Protein AF-A0A812QWI3-F1 (afdb_monomer)

Radius of gyration: 29.17 Å; Cα contacts (8 Å, |Δi|>4): 424; chains: 1; bounding box: 78×50×86 Å

InterPro domains:
  IPR035897 Toll/interleukin-1 receptor homology (TIR) domain superfamily [SSF52200] (218-300)

Structure (mmCIF, N/CA/C/O backbone):
data_AF-A0A812QWI3-F1
#
_entry.id   AF-A0A812QWI3-F1
#
loop_
_atom_site.group_PDB
_atom_site.id
_atom_site.type_symbol
_atom_site.label_atom_id
_atom_site.label_alt_id
_atom_site.label_comp_id
_atom_site.label_asym_id
_atom_site.label_entity_id
_atom_site.label_seq_id
_atom_site.pdbx_PDB_ins_code
_atom_site.Cartn_x
_atom_site.Cartn_y
_atom_site.Cartn_z
_atom_site.occupancy
_atom_site.B_iso_or_equiv
_atom_site.auth_seq_id
_atom_site.auth_comp_id
_atom_site.auth_asym_id
_atom_site.auth_atom_id
_atom_site.pdbx_PDB_model_num
ATOM 1 N N . MET A 1 1 ? -2.419 -17.867 -7.508 1.00 84.44 1 MET A N 1
ATOM 2 C CA . MET A 1 1 ? -0.955 -17.947 -7.736 1.00 84.44 1 MET A CA 1
ATOM 3 C C . MET A 1 1 ? -0.574 -17.563 -9.161 1.00 84.44 1 MET A C 1
ATOM 5 O O . MET A 1 1 ? 0.277 -16.698 -9.299 1.00 84.44 1 MET A O 1
ATOM 9 N N . LEU A 1 2 ? -1.226 -18.113 -10.197 1.00 92.75 2 LEU A N 1
ATOM 10 C CA . LEU A 1 2 ? -0.923 -17.798 -11.604 1.00 92.75 2 LEU A CA 1
ATOM 11 C C . LEU A 1 2 ? -0.895 -16.288 -11.914 1.00 92.75 2 LEU A C 1
ATOM 13 O O . LEU A 1 2 ? 0.053 -15.814 -12.522 1.00 92.75 2 LEU A O 1
ATOM 17 N N . GLY A 1 3 ? -1.865 -15.514 -11.415 1.00 92.06 3 GLY A N 1
ATOM 18 C CA . GLY A 1 3 ? -1.881 -14.055 -11.603 1.00 92.06 3 GLY A CA 1
ATOM 19 C C . GLY A 1 3 ? -0.679 -13.322 -10.990 1.00 92.06 3 GLY A C 1
ATOM 20 O O . GLY A 1 3 ? -0.164 -12.375 -11.578 1.00 92.06 3 GLY A O 1
ATOM 21 N N . SER A 1 4 ? -0.170 -13.790 -9.846 1.00 91.06 4 SER A N 1
ATOM 22 C CA . SER A 1 4 ? 1.047 -13.233 -9.240 1.00 91.06 4 SER A CA 1
ATOM 23 C C . SER A 1 4 ? 2.285 -13.521 -10.089 1.00 91.06 4 SER A C 1
ATOM 25 O O . SER A 1 4 ? 3.140 -12.650 -10.214 1.00 91.06 4 SER A O 1
ATOM 27 N N . LEU A 1 5 ? 2.369 -14.720 -10.679 1.00 95.25 5 LEU A N 1
ATOM 28 C CA . LEU A 1 5 ? 3.442 -15.078 -11.610 1.00 95.25 5 LEU A CA 1
ATOM 29 C C . LEU A 1 5 ? 3.345 -14.249 -12.894 1.00 95.25 5 LEU A C 1
ATOM 31 O O . LEU A 1 5 ? 4.352 -13.719 -13.344 1.00 95.25 5 LEU A O 1
ATOM 35 N N . ALA A 1 6 ? 2.139 -14.053 -13.431 1.00 95.00 6 ALA A N 1
ATOM 36 C CA . ALA A 1 6 ? 1.924 -13.195 -14.592 1.00 95.00 6 ALA A CA 1
ATOM 37 C C . ALA A 1 6 ? 2.400 -11.753 -14.338 1.00 95.00 6 ALA A C 1
ATOM 39 O O . ALA A 1 6 ? 3.096 -11.194 -15.177 1.00 95.00 6 ALA A O 1
ATOM 40 N N . LEU A 1 7 ? 2.115 -11.175 -13.161 1.00 93.81 7 LEU A N 1
ATOM 41 C CA . LEU A 1 7 ? 2.659 -9.863 -12.778 1.00 93.81 7 LEU A CA 1
ATOM 42 C C . LEU A 1 7 ? 4.190 -9.856 -12.673 1.00 93.81 7 LEU A C 1
ATOM 44 O O . LEU A 1 7 ? 4.808 -8.862 -13.044 1.00 93.81 7 LEU A O 1
ATOM 48 N N . LEU A 1 8 ? 4.792 -10.929 -12.151 1.00 94.44 8 LEU A N 1
ATOM 49 C CA . LEU A 1 8 ? 6.245 -11.042 -11.997 1.00 94.44 8 LEU A CA 1
ATOM 50 C C . LEU A 1 8 ? 6.953 -11.105 -13.359 1.00 94.44 8 LEU A C 1
ATOM 52 O O . LEU A 1 8 ? 7.937 -10.404 -13.570 1.00 94.44 8 LEU A O 1
ATOM 56 N N . PHE A 1 9 ? 6.430 -11.908 -14.287 1.00 97.00 9 PHE A N 1
ATOM 57 C CA . PHE A 1 9 ? 7.012 -12.099 -15.619 1.00 97.00 9 PHE A CA 1
ATOM 58 C C . PHE A 1 9 ? 6.561 -11.061 -16.650 1.00 97.00 9 PHE A C 1
ATOM 60 O O . PHE A 1 9 ? 7.084 -11.050 -17.759 1.00 97.00 9 PHE A O 1
ATOM 67 N N . PHE A 1 10 ? 5.632 -10.167 -16.301 1.00 97.44 10 PHE A N 1
ATOM 68 C CA . PHE A 1 10 ? 5.076 -9.181 -17.229 1.00 97.44 10 PHE A CA 1
ATOM 69 C C . PHE A 1 10 ? 6.159 -8.370 -17.951 1.00 97.44 10 PHE A C 1
ATOM 71 O O . PHE A 1 10 ? 6.146 -8.287 -19.174 1.00 97.44 10 PHE A O 1
ATOM 78 N N . ILE A 1 11 ? 7.126 -7.817 -17.207 1.00 96.62 11 ILE A N 1
ATOM 79 C CA . ILE A 1 11 ? 8.195 -7.009 -17.807 1.00 96.62 11 ILE A CA 1
ATOM 80 C C . ILE A 1 11 ? 9.116 -7.855 -18.692 1.00 96.62 11 ILE A C 1
ATOM 82 O O . ILE A 1 11 ? 9.506 -7.397 -19.756 1.00 96.62 11 ILE A O 1
ATOM 86 N N . ALA A 1 12 ? 9.397 -9.103 -18.301 1.00 97.56 12 ALA A N 1
ATOM 87 C CA . ALA A 1 12 ? 10.223 -10.017 -19.084 1.00 97.56 12 ALA A CA 1
ATOM 88 C C . ALA A 1 12 ? 9.553 -10.370 -20.419 1.00 97.56 12 ALA A C 1
ATOM 90 O O . ALA A 1 12 ? 10.215 -10.357 -21.451 1.00 97.56 12 ALA A O 1
ATOM 91 N N . PHE A 1 13 ? 8.235 -10.606 -20.419 1.00 98.00 13 PHE A N 1
ATOM 92 C CA . PHE A 1 13 ? 7.478 -10.817 -21.653 1.00 98.00 13 PHE A CA 1
ATOM 93 C C . PHE A 1 13 ? 7.448 -9.570 -22.537 1.00 98.00 13 PHE A C 1
ATOM 95 O O . PHE A 1 13 ? 7.619 -9.697 -23.745 1.00 98.00 13 PHE A O 1
ATOM 102 N N . CYS A 1 14 ? 7.281 -8.375 -21.959 1.00 98.44 14 CYS A N 1
ATOM 103 C CA . CYS A 1 14 ? 7.376 -7.130 -22.724 1.00 98.44 14 CYS A CA 1
ATOM 104 C C . CYS A 1 14 ? 8.766 -6.961 -23.356 1.00 98.44 14 CYS A C 1
ATOM 106 O O . CYS A 1 14 ? 8.854 -6.656 -24.540 1.00 98.44 14 CYS A O 1
ATOM 108 N N . THR A 1 15 ? 9.844 -7.189 -22.599 1.00 97.81 15 THR A N 1
ATOM 109 C CA . THR A 1 15 ? 11.218 -7.071 -23.108 1.00 97.81 15 THR A CA 1
ATOM 110 C C . THR A 1 15 ? 11.498 -8.086 -24.212 1.00 97.81 15 THR A C 1
ATOM 112 O O . THR A 1 15 ? 12.003 -7.697 -25.257 1.00 97.81 15 THR A O 1
ATOM 115 N N . ALA A 1 16 ? 11.122 -9.355 -24.025 1.00 98.12 16 ALA A N 1
ATOM 116 C CA . ALA A 1 16 ? 11.312 -10.400 -25.031 1.00 98.12 16 ALA A CA 1
ATOM 117 C C . ALA A 1 16 ? 10.518 -10.120 -26.319 1.00 98.12 16 ALA A C 1
ATOM 119 O O . ALA A 1 16 ? 11.016 -10.324 -27.420 1.00 98.12 16 ALA A O 1
ATOM 120 N N . ALA A 1 17 ? 9.291 -9.603 -26.198 1.00 98.31 17 ALA A N 1
ATOM 121 C CA . ALA A 1 17 ? 8.483 -9.224 -27.355 1.00 98.31 17 ALA A CA 1
ATOM 122 C C . ALA A 1 17 ? 9.082 -8.045 -28.144 1.00 98.31 17 ALA A C 1
ATOM 124 O O . ALA A 1 17 ? 8.890 -7.950 -29.356 1.00 98.31 17 ALA A O 1
ATOM 125 N N . LEU A 1 18 ? 9.794 -7.148 -27.456 1.00 98.25 18 LEU A N 1
ATOM 126 C CA . LEU A 1 18 ? 10.401 -5.951 -28.038 1.00 98.25 18 LEU A CA 1
ATOM 127 C C . LEU A 1 18 ? 11.857 -6.147 -28.480 1.00 98.25 18 LEU A C 1
ATOM 129 O O . LEU A 1 18 ? 12.400 -5.281 -29.160 1.00 98.25 18 LEU A O 1
ATOM 133 N N . GLU A 1 19 ? 12.484 -7.266 -28.124 1.00 98.12 19 GLU A N 1
ATOM 134 C CA . GLU A 1 19 ? 13.876 -7.583 -28.450 1.00 98.12 19 GLU A CA 1
ATOM 135 C C . GLU A 1 19 ? 14.195 -7.500 -29.956 1.00 98.12 19 GLU A C 1
ATOM 137 O O . GLU A 1 19 ? 15.186 -6.846 -30.289 1.00 98.12 19 GLU A O 1
ATOM 142 N N . PRO A 1 20 ? 13.353 -8.014 -30.884 1.00 98.31 20 PRO A N 1
ATOM 143 C CA . PRO A 1 20 ? 13.623 -7.908 -32.320 1.00 98.31 20 PRO A CA 1
ATOM 144 C C . PRO A 1 20 ? 13.727 -6.471 -32.839 1.00 98.31 20 PRO A C 1
ATOM 146 O O . PRO A 1 20 ? 14.354 -6.225 -33.860 1.00 98.31 20 PRO A O 1
ATOM 149 N N . PHE A 1 21 ? 13.126 -5.508 -32.136 1.00 98.06 21 PHE A N 1
ATOM 150 C CA . PHE A 1 21 ? 13.105 -4.102 -32.539 1.00 98.06 21 PHE A CA 1
ATOM 151 C C . PHE A 1 21 ? 14.297 -3.302 -31.990 1.00 98.06 21 PHE A C 1
ATOM 153 O O . PHE A 1 21 ? 14.427 -2.113 -32.283 1.00 98.06 21 PHE A O 1
ATOM 160 N N . GLN A 1 22 ? 15.166 -3.920 -31.186 1.00 97.44 22 GLN A N 1
ATOM 161 C CA . GLN A 1 22 ? 16.351 -3.273 -30.627 1.00 97.44 22 GLN A CA 1
ATOM 162 C C . GLN A 1 22 ? 17.487 -3.303 -31.650 1.00 97.44 22 GLN A C 1
ATOM 164 O O . GLN A 1 22 ? 18.304 -4.221 -31.669 1.00 97.44 22 GLN A O 1
ATOM 169 N N . CYS A 1 23 ? 17.531 -2.297 -32.517 1.00 97.50 23 CYS A N 1
ATOM 170 C CA . CYS A 1 23 ? 18.512 -2.208 -33.595 1.00 97.50 23 CYS A CA 1
ATOM 171 C C . CYS A 1 23 ? 19.683 -1.290 -33.232 1.00 97.50 23 CYS A C 1
ATOM 173 O O . CYS A 1 23 ? 19.481 -0.192 -32.713 1.00 97.50 23 CYS A O 1
ATOM 175 N N . GLN A 1 24 ? 20.905 -1.711 -33.559 1.00 95.56 24 GLN A N 1
ATOM 176 C CA . GLN A 1 24 ? 22.124 -0.921 -33.396 1.00 95.56 24 GLN A CA 1
ATOM 177 C C . GLN A 1 24 ? 22.726 -0.561 -34.759 1.00 95.56 24 GLN A C 1
ATOM 179 O O . GLN A 1 24 ? 22.778 -1.416 -35.647 1.00 95.56 24 GLN A O 1
ATOM 184 N N . PRO A 1 25 ? 23.184 0.688 -34.952 1.00 94.44 25 PRO A N 1
ATOM 185 C CA . PRO A 1 25 ? 23.863 1.083 -36.177 1.00 94.44 25 PRO A CA 1
ATOM 186 C C . PRO A 1 25 ? 25.256 0.444 -36.252 1.00 94.44 25 PRO A C 1
ATOM 188 O O . PRO A 1 25 ? 25.994 0.404 -35.268 1.00 94.44 25 PRO A O 1
ATOM 191 N N . HIS A 1 26 ? 25.638 -0.016 -37.439 1.00 91.75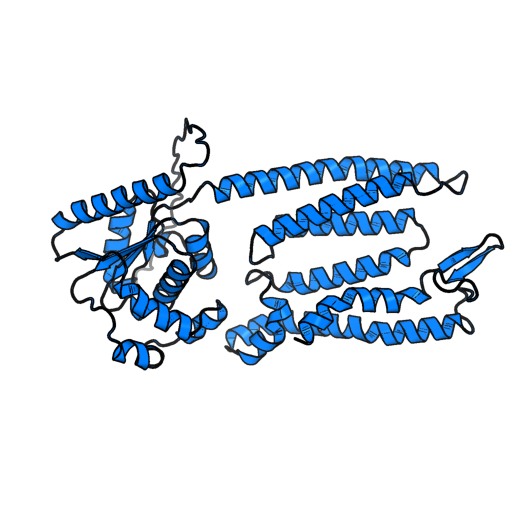 26 HIS A N 1
ATOM 192 C CA . HIS A 1 26 ? 26.933 -0.621 -37.729 1.00 91.75 26 HIS A CA 1
ATOM 193 C C . HIS A 1 26 ? 27.799 0.337 -38.579 1.00 91.75 26 HIS A C 1
ATOM 195 O O . HIS A 1 26 ? 27.261 1.091 -39.395 1.00 91.75 26 HIS A O 1
ATOM 201 N N . PRO A 1 27 ? 29.146 0.310 -38.465 1.00 91.94 27 PRO A N 1
ATOM 202 C CA . PRO A 1 27 ? 30.040 1.203 -39.221 1.00 91.94 27 PRO A CA 1
ATOM 203 C C . PRO A 1 27 ? 29.905 1.165 -40.752 1.00 91.94 27 PRO A C 1
ATOM 205 O O . PRO A 1 27 ? 30.356 2.079 -41.433 1.00 91.94 27 PRO A O 1
ATOM 208 N N . ASN A 1 28 ? 29.290 0.120 -41.309 1.00 93.69 28 ASN A N 1
ATOM 209 C CA . ASN A 1 28 ? 29.021 -0.010 -42.746 1.00 93.69 28 ASN A CA 1
ATOM 210 C C . ASN A 1 28 ? 27.744 0.733 -43.201 1.00 93.69 28 ASN A C 1
ATOM 212 O O . ASN A 1 28 ? 27.371 0.623 -44.365 1.00 93.69 28 ASN A O 1
ATOM 216 N N . GLY A 1 29 ? 27.049 1.431 -42.295 1.00 94.75 29 GLY A N 1
ATOM 217 C CA . GLY A 1 29 ? 25.801 2.149 -42.570 1.00 94.75 29 GLY A CA 1
ATOM 218 C C . GLY A 1 29 ? 24.530 1.295 -42.496 1.00 94.75 29 GLY A C 1
ATOM 219 O O . GLY A 1 29 ? 23.438 1.830 -42.664 1.00 94.75 29 GLY A O 1
ATOM 220 N N . SER A 1 30 ? 24.644 -0.010 -42.232 1.00 96.44 30 SER A N 1
ATOM 221 C CA . SER A 1 30 ? 23.494 -0.880 -41.945 1.00 96.44 30 SER A CA 1
ATOM 222 C C . SER A 1 30 ? 23.188 -0.919 -40.445 1.00 96.44 30 SER A C 1
ATOM 224 O O . SER A 1 30 ? 24.042 -0.564 -39.639 1.00 96.44 30 SER A O 1
ATOM 226 N N . SER A 1 31 ? 21.990 -1.363 -40.062 1.00 97.19 31 SER A N 1
ATOM 227 C CA . SER A 1 31 ? 21.638 -1.617 -38.659 1.00 97.19 31 SER A CA 1
ATOM 228 C C . SER A 1 31 ? 21.406 -3.107 -38.442 1.00 97.19 31 SER A C 1
ATOM 230 O O . SER A 1 31 ? 20.782 -3.757 -39.282 1.00 97.19 31 SER A O 1
ATOM 232 N N . THR A 1 32 ? 21.877 -3.646 -37.323 1.00 97.50 32 THR A N 1
ATOM 233 C CA . THR A 1 32 ? 21.716 -5.057 -36.938 1.00 97.50 32 THR A CA 1
ATOM 234 C C . THR A 1 32 ? 20.976 -5.175 -35.610 1.00 97.50 32 THR A C 1
ATOM 236 O O . THR A 1 32 ? 20.936 -4.227 -34.824 1.00 97.50 32 THR A O 1
ATOM 239 N N . MET A 1 33 ? 20.358 -6.327 -35.357 1.00 97.56 33 MET A N 1
ATOM 240 C CA . MET A 1 33 ? 19.673 -6.590 -34.090 1.00 97.56 33 MET A CA 1
ATOM 241 C C . MET A 1 33 ? 20.689 -6.689 -32.941 1.00 97.56 33 MET A C 1
ATOM 243 O O . MET A 1 33 ? 21.721 -7.347 -33.070 1.00 97.56 33 MET A O 1
ATOM 247 N N . ALA A 1 34 ? 20.396 -6.072 -31.796 1.00 96.50 34 ALA A N 1
ATOM 248 C CA . ALA A 1 34 ? 21.313 -6.002 -30.657 1.00 96.50 34 ALA A CA 1
ATOM 249 C C . ALA A 1 34 ? 21.666 -7.385 -30.081 1.00 96.50 34 ALA A C 1
ATOM 251 O O . ALA A 1 34 ? 22.798 -7.598 -29.650 1.00 96.50 34 ALA A O 1
ATOM 252 N N . SER A 1 35 ? 20.723 -8.333 -30.086 1.00 96.75 35 SER A N 1
ATOM 253 C CA . SER A 1 35 ? 20.952 -9.700 -29.603 1.00 96.75 35 SER A CA 1
ATOM 254 C C . SER A 1 35 ? 21.461 -10.672 -30.672 1.00 96.75 35 SER A C 1
ATOM 256 O O . SER A 1 35 ? 21.984 -11.729 -30.324 1.00 96.75 35 SER A O 1
ATOM 258 N N . ASN A 1 36 ? 21.373 -10.320 -31.960 1.00 96.81 36 ASN A N 1
ATOM 259 C CA . ASN A 1 36 ? 21.896 -11.122 -33.067 1.00 96.81 36 ASN A CA 1
ATOM 260 C C . ASN A 1 36 ? 22.488 -10.221 -34.158 1.00 96.81 36 ASN A C 1
ATOM 262 O O . ASN A 1 36 ? 21.783 -9.737 -35.043 1.00 96.81 36 ASN A O 1
ATOM 266 N N . ILE A 1 37 ? 23.812 -10.067 -34.133 1.00 95.31 37 ILE A N 1
ATOM 267 C CA . ILE A 1 37 ? 24.558 -9.226 -35.081 1.00 95.31 37 ILE A CA 1
ATOM 268 C C . ILE A 1 37 ? 24.384 -9.707 -36.537 1.00 95.31 37 ILE A C 1
ATOM 270 O O . ILE A 1 37 ? 24.524 -8.909 -37.459 1.00 95.31 37 ILE A O 1
ATOM 274 N N . GLY A 1 38 ? 24.060 -10.987 -36.766 1.00 96.56 38 GLY A N 1
ATOM 275 C CA . GLY A 1 38 ? 23.838 -11.533 -38.110 1.00 96.56 38 GLY A CA 1
ATOM 276 C C . GLY A 1 38 ? 22.523 -11.092 -38.762 1.00 96.56 38 GLY A C 1
ATOM 277 O O . GLY A 1 38 ? 22.426 -11.083 -39.988 1.00 96.56 38 GLY A O 1
ATOM 278 N N . ALA A 1 39 ? 21.528 -10.690 -37.966 1.00 97.50 39 ALA A N 1
ATOM 279 C CA . ALA A 1 39 ? 20.224 -10.274 -38.465 1.00 97.50 39 ALA A CA 1
ATOM 280 C C . ALA A 1 39 ? 20.217 -8.767 -38.774 1.00 97.50 39 ALA A C 1
ATOM 282 O O . ALA A 1 39 ? 20.345 -7.927 -37.879 1.00 97.50 39 ALA A O 1
ATOM 283 N N . LEU A 1 40 ? 20.044 -8.416 -40.052 1.00 97.88 40 LEU A N 1
ATOM 284 C CA . LEU A 1 40 ? 19.911 -7.026 -40.499 1.00 97.88 40 LEU A CA 1
ATOM 285 C C . LEU A 1 40 ? 18.512 -6.482 -40.176 1.00 97.88 40 LEU A C 1
ATOM 287 O O . LEU A 1 40 ? 17.506 -7.066 -40.571 1.00 97.88 40 LEU A O 1
ATOM 291 N N . CYS A 1 41 ? 18.445 -5.314 -39.539 1.00 97.56 41 CYS A N 1
ATOM 292 C CA . CYS A 1 41 ? 17.206 -4.610 -39.208 1.00 97.56 41 CYS A CA 1
ATOM 293 C C . CYS A 1 41 ? 16.587 -3.916 -40.432 1.00 97.56 41 CYS A C 1
ATOM 295 O O . CYS A 1 41 ? 16.553 -2.690 -40.530 1.00 97.56 41 CYS A O 1
ATOM 297 N N . ASN A 1 42 ? 16.112 -4.700 -41.397 1.00 96.81 42 ASN A N 1
ATOM 298 C CA . ASN A 1 42 ? 15.549 -4.207 -42.658 1.00 96.81 42 ASN A CA 1
ATOM 299 C C . ASN A 1 42 ? 14.084 -4.626 -42.882 1.00 96.81 42 ASN A C 1
ATOM 301 O O . ASN A 1 42 ? 13.543 -4.390 -43.957 1.00 96.81 42 ASN A O 1
ATOM 305 N N . PHE A 1 43 ? 13.454 -5.250 -41.880 1.00 97.38 43 PHE A N 1
ATOM 306 C CA . PHE A 1 43 ? 12.100 -5.828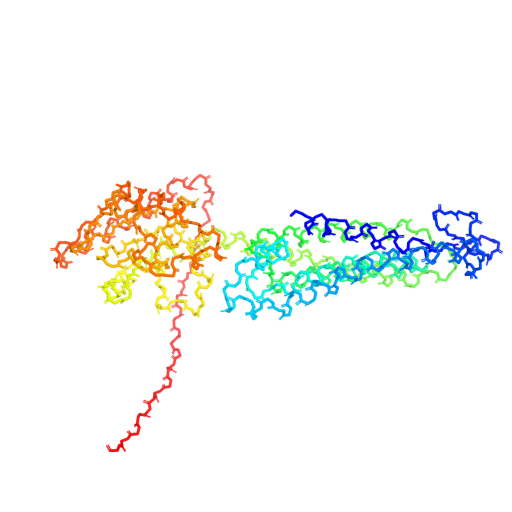 -41.965 1.00 97.38 43 PHE A CA 1
ATOM 307 C C . PHE A 1 43 ? 11.907 -6.808 -43.137 1.00 97.38 43 PHE A C 1
ATOM 309 O O . PHE A 1 43 ? 10.811 -6.930 -43.678 1.00 97.38 43 PHE A O 1
ATOM 316 N N . THR A 1 44 ? 12.958 -7.538 -43.514 1.00 97.19 44 THR A N 1
ATOM 317 C CA . THR A 1 44 ? 12.900 -8.610 -44.519 1.00 97.19 44 THR A CA 1
ATOM 318 C C . THR A 1 44 ? 13.579 -9.880 -44.001 1.00 97.19 44 THR A C 1
ATOM 320 O O . THR A 1 44 ? 14.367 -9.818 -43.056 1.00 97.19 44 THR A O 1
ATOM 323 N N . GLY A 1 45 ? 13.274 -11.030 -44.612 1.00 96.62 45 GLY A N 1
ATOM 324 C CA . GLY A 1 45 ? 13.888 -12.319 -44.271 1.00 96.62 45 GLY A CA 1
ATOM 325 C C . GLY A 1 45 ? 13.783 -12.655 -42.779 1.00 96.62 45 GLY A C 1
ATOM 326 O O . GLY A 1 45 ? 12.728 -12.481 -42.175 1.00 96.62 45 GLY A O 1
ATOM 327 N N . GLU A 1 46 ? 14.903 -13.069 -42.182 1.00 96.94 46 GLU A N 1
ATOM 328 C CA . GLU A 1 46 ? 14.989 -13.498 -40.777 1.00 96.94 46 GLU A CA 1
ATOM 329 C C . GLU A 1 46 ? 14.499 -12.431 -39.782 1.00 96.94 46 GLU A C 1
ATOM 331 O O . GLU A 1 46 ? 13.804 -12.752 -38.821 1.00 96.94 46 GLU A O 1
ATOM 336 N N . HIS A 1 47 ? 14.795 -11.148 -40.018 1.00 97.50 47 HIS A N 1
ATOM 337 C CA . HIS A 1 47 ? 14.354 -10.080 -39.116 1.00 97.50 47 HIS A CA 1
ATOM 338 C C . HIS A 1 47 ? 12.828 -9.918 -39.124 1.00 97.50 47 HIS A C 1
ATOM 340 O O . HIS A 1 47 ? 12.229 -9.704 -38.073 1.00 97.50 47 HIS A O 1
ATOM 346 N N . PHE A 1 48 ? 12.179 -10.063 -40.285 1.00 98.00 48 PHE A N 1
ATOM 347 C CA . PHE A 1 48 ? 10.716 -10.023 -40.361 1.00 98.00 48 PHE A CA 1
ATOM 348 C C . PHE A 1 48 ? 10.077 -11.176 -39.576 1.00 98.00 48 PHE A C 1
ATOM 350 O O . PHE A 1 48 ? 9.129 -10.949 -38.822 1.00 98.00 48 PHE A O 1
ATOM 357 N N . ASP A 1 49 ? 10.635 -12.382 -39.693 1.00 98.06 49 ASP A N 1
ATOM 358 C CA . ASP A 1 49 ? 10.156 -13.559 -38.964 1.00 98.06 49 ASP A CA 1
ATOM 359 C C . ASP A 1 49 ? 10.301 -13.374 -37.445 1.00 98.06 49 ASP A C 1
ATOM 361 O O . ASP A 1 49 ? 9.364 -13.640 -36.688 1.00 98.06 49 ASP A O 1
ATOM 365 N N . LEU A 1 50 ? 11.436 -12.832 -36.987 1.00 97.69 50 LEU A N 1
ATOM 366 C CA . LEU A 1 50 ? 11.656 -12.502 -35.575 1.00 97.69 50 LEU A CA 1
ATOM 367 C C . LEU A 1 50 ? 10.689 -11.418 -35.077 1.00 97.69 50 LEU A C 1
ATOM 369 O O . LEU A 1 50 ? 10.110 -11.570 -34.000 1.00 97.69 50 LEU A O 1
ATOM 373 N N . CYS A 1 51 ? 10.445 -10.360 -35.859 1.00 98.12 51 CYS A N 1
ATOM 374 C CA . CYS A 1 51 ? 9.440 -9.344 -35.532 1.00 98.12 51 CYS A CA 1
ATOM 375 C C . CYS A 1 51 ? 8.028 -9.938 -35.434 1.00 98.12 51 CYS A C 1
ATOM 377 O O . CYS A 1 51 ? 7.262 -9.542 -34.553 1.00 98.12 51 CYS A O 1
ATOM 379 N N . LEU A 1 52 ? 7.675 -10.891 -36.303 1.00 98.31 52 LEU A N 1
ATOM 380 C CA . LEU A 1 52 ? 6.380 -11.570 -36.263 1.00 98.31 52 LEU A CA 1
ATOM 381 C C . LEU A 1 52 ? 6.233 -12.406 -34.986 1.00 98.31 52 LEU A C 1
ATOM 383 O O . LEU A 1 52 ? 5.204 -12.323 -34.314 1.00 98.31 52 LEU A O 1
ATOM 387 N N . ILE A 1 53 ? 7.272 -13.158 -34.609 1.00 98.06 53 ILE A N 1
ATOM 388 C CA . ILE A 1 53 ? 7.306 -13.922 -33.354 1.00 98.06 53 ILE A CA 1
ATOM 389 C C . ILE A 1 53 ? 7.195 -12.981 -32.148 1.00 98.06 53 ILE A C 1
ATOM 391 O O . ILE A 1 53 ? 6.384 -13.230 -31.255 1.00 98.06 53 ILE A O 1
ATOM 395 N N . GLY A 1 54 ? 7.948 -11.877 -32.137 1.00 97.81 54 GLY A N 1
ATOM 396 C CA . GLY A 1 54 ? 7.869 -10.850 -31.094 1.00 97.81 54 GLY A CA 1
ATOM 397 C C . GLY A 1 54 ? 6.471 -10.234 -30.985 1.00 97.81 54 GLY A C 1
ATOM 398 O O . GLY A 1 54 ? 5.926 -10.114 -29.888 1.00 97.81 54 GLY A O 1
ATOM 399 N N . GLY A 1 55 ? 5.833 -9.933 -32.120 1.00 97.56 55 GLY A N 1
ATOM 400 C CA . GLY A 1 55 ? 4.458 -9.434 -32.181 1.00 97.56 55 GLY A CA 1
ATOM 401 C C . GLY A 1 55 ? 3.428 -10.432 -31.643 1.00 97.56 55 GLY A C 1
ATOM 402 O O . GLY A 1 55 ? 2.549 -10.050 -30.870 1.00 97.56 55 GLY A O 1
ATOM 403 N N . LEU A 1 56 ? 3.559 -11.719 -31.981 1.00 98.12 56 LEU A N 1
ATOM 404 C CA . LEU A 1 56 ? 2.725 -12.782 -31.410 1.00 98.12 56 LEU A CA 1
ATOM 405 C C . LEU A 1 56 ? 2.942 -12.914 -29.897 1.00 98.12 56 LEU A C 1
ATOM 407 O O . LEU A 1 56 ? 1.976 -13.039 -29.144 1.00 98.12 56 LEU A O 1
ATOM 411 N N . LEU A 1 57 ? 4.192 -12.824 -29.435 1.00 97.62 57 LEU A N 1
ATOM 412 C CA . LEU A 1 57 ? 4.529 -12.843 -28.013 1.00 97.62 57 LEU A CA 1
ATOM 413 C C . LEU A 1 57 ? 3.941 -11.630 -27.270 1.00 97.62 57 LEU A C 1
ATOM 415 O O . LEU A 1 57 ? 3.471 -11.786 -26.144 1.00 97.62 57 LEU A O 1
ATOM 419 N N . ALA A 1 58 ? 3.879 -10.454 -27.908 1.00 97.88 58 ALA A N 1
ATOM 420 C CA . ALA A 1 58 ? 3.306 -9.225 -27.350 1.00 97.88 58 ALA A CA 1
ATOM 421 C C . ALA A 1 58 ? 1.799 -9.327 -27.039 1.00 97.88 58 ALA A C 1
ATOM 423 O O . ALA A 1 58 ? 1.296 -8.596 -26.178 1.00 97.88 58 ALA A O 1
ATOM 424 N N . ILE A 1 59 ? 1.076 -10.258 -27.676 1.00 97.94 59 ILE A N 1
ATOM 425 C CA . ILE A 1 59 ? -0.346 -10.513 -27.390 1.00 97.94 59 ILE A CA 1
ATOM 426 C C . ILE A 1 59 ? -0.537 -10.929 -25.925 1.00 97.94 59 ILE A C 1
ATOM 428 O O . ILE A 1 59 ? -1.533 -10.548 -25.308 1.00 97.94 59 ILE A O 1
ATOM 432 N N . LEU A 1 60 ? 0.419 -11.654 -25.331 1.00 96.94 60 LEU A N 1
ATOM 433 C CA . LEU A 1 60 ? 0.336 -12.099 -23.937 1.00 96.94 60 LEU A CA 1
ATOM 434 C C . LEU A 1 60 ? 0.320 -10.929 -22.930 1.00 96.94 60 LEU A C 1
ATOM 436 O O . LEU A 1 60 ? -0.664 -10.813 -22.189 1.00 96.94 60 LEU A O 1
ATOM 440 N N . PRO A 1 61 ? 1.332 -10.035 -22.871 1.00 97.75 61 PRO A N 1
ATOM 441 C CA . PRO A 1 61 ? 1.283 -8.882 -21.977 1.00 97.75 61 PRO A CA 1
ATOM 442 C C . PRO A 1 61 ? 0.144 -7.913 -22.335 1.00 97.75 61 PRO A C 1
ATOM 444 O O . PRO A 1 61 ? -0.504 -7.394 -21.424 1.00 97.75 61 PRO A O 1
ATOM 447 N N . ALA A 1 62 ? -0.184 -7.714 -23.617 1.00 98.06 62 ALA A N 1
ATOM 448 C CA . ALA A 1 62 ? -1.307 -6.858 -24.016 1.00 98.06 62 ALA A CA 1
ATOM 449 C C . ALA A 1 62 ? -2.664 -7.402 -23.529 1.00 98.06 62 ALA A C 1
ATOM 451 O O . ALA A 1 62 ? -3.481 -6.661 -22.972 1.00 98.06 62 ALA A O 1
ATOM 452 N N . GLY A 1 63 ? -2.894 -8.709 -23.671 1.00 97.88 63 GLY A N 1
ATOM 453 C CA . GLY A 1 63 ? -4.084 -9.387 -23.165 1.00 97.88 63 GLY A CA 1
ATOM 454 C C . GLY A 1 63 ? -4.176 -9.320 -21.643 1.00 97.88 63 GLY A C 1
ATOM 455 O O . GLY A 1 63 ? -5.241 -9.030 -21.098 1.00 97.88 63 GLY A O 1
ATOM 456 N N . PHE A 1 64 ? -3.054 -9.494 -20.940 1.00 97.88 64 PHE A N 1
ATOM 457 C CA . PHE A 1 64 ? -3.020 -9.375 -19.484 1.00 97.88 64 PHE A CA 1
ATOM 458 C C . PHE A 1 64 ? -3.282 -7.940 -18.996 1.00 97.88 64 PHE A C 1
ATOM 460 O O . PHE A 1 64 ? -4.017 -7.750 -18.026 1.00 97.88 64 PHE A O 1
ATOM 467 N N . LEU A 1 65 ? -2.759 -6.920 -19.685 1.00 98.06 65 LEU A N 1
ATOM 468 C CA . LEU A 1 65 ? -3.069 -5.514 -19.399 1.00 98.06 65 LEU A CA 1
ATOM 469 C C . LEU A 1 65 ? -4.550 -5.194 -19.658 1.00 98.06 65 LEU A C 1
ATOM 471 O O . LEU A 1 65 ? -5.188 -4.518 -18.851 1.00 98.06 65 LEU A O 1
ATOM 475 N N . THR A 1 66 ? -5.116 -5.731 -20.739 1.00 98.19 66 THR A N 1
ATOM 476 C CA . THR A 1 66 ? -6.546 -5.595 -21.062 1.00 98.19 66 THR A CA 1
ATOM 477 C C . THR A 1 66 ? -7.419 -6.247 -19.989 1.00 98.19 66 THR A C 1
ATOM 479 O O . THR A 1 66 ? -8.396 -5.652 -19.532 1.00 98.19 66 THR A O 1
ATOM 482 N N . LEU A 1 67 ? -7.035 -7.438 -19.516 1.00 97.81 67 LEU A N 1
ATOM 483 C CA . LEU A 1 67 ? -7.696 -8.105 -18.398 1.00 97.81 67 LEU A CA 1
ATOM 484 C C . LEU A 1 67 ? -7.615 -7.259 -17.121 1.00 97.81 67 LEU A C 1
ATOM 486 O O . LEU A 1 67 ? -8.624 -7.104 -16.440 1.00 97.81 67 LEU A O 1
ATOM 490 N N . ALA A 1 68 ? -6.453 -6.682 -16.807 1.00 97.94 68 ALA A N 1
ATOM 491 C CA . ALA A 1 68 ? -6.286 -5.813 -15.643 1.00 97.94 68 ALA A CA 1
ATOM 492 C C . ALA A 1 68 ? -7.211 -4.586 -15.706 1.00 97.94 68 ALA A C 1
ATOM 494 O O . ALA A 1 68 ? -7.911 -4.293 -14.738 1.00 97.94 68 ALA A O 1
ATOM 495 N N . LEU A 1 69 ? -7.282 -3.917 -16.860 1.00 98.12 69 LEU A N 1
ATOM 496 C CA . LEU A 1 69 ? -8.204 -2.803 -17.102 1.00 98.12 69 LEU A CA 1
ATOM 497 C C . LEU A 1 69 ? -9.667 -3.207 -16.884 1.00 98.12 69 LEU A C 1
ATOM 499 O O . LEU A 1 69 ? -10.412 -2.503 -16.197 1.00 98.12 69 LEU A O 1
ATOM 503 N N . TRP A 1 70 ? -10.072 -4.357 -17.429 1.00 98.19 70 TRP A N 1
ATOM 504 C CA . TRP A 1 70 ? -11.421 -4.887 -17.240 1.00 98.19 70 TRP A CA 1
ATOM 505 C C . TRP A 1 70 ? -11.718 -5.194 -15.766 1.00 98.19 70 TRP A C 1
ATOM 507 O O . TRP A 1 70 ? -12.762 -4.784 -15.260 1.00 98.19 70 TRP A O 1
ATOM 517 N N . VAL A 1 71 ? -10.785 -5.838 -15.052 1.00 97.81 71 VAL A N 1
ATOM 518 C CA . VAL A 1 71 ? -10.918 -6.146 -13.619 1.00 97.81 71 VAL A CA 1
ATOM 519 C C . VAL A 1 71 ? -11.115 -4.872 -12.807 1.00 97.81 71 VAL A C 1
ATOM 521 O O . VAL A 1 71 ? -12.046 -4.816 -12.011 1.00 97.81 71 VAL A O 1
ATOM 524 N N . ILE A 1 72 ? -10.288 -3.842 -13.013 1.00 97.56 72 ILE A N 1
ATOM 525 C CA . ILE A 1 72 ? -10.404 -2.573 -12.278 1.00 97.56 72 ILE A CA 1
ATOM 526 C C . ILE A 1 72 ? -11.747 -1.886 -12.551 1.00 97.56 72 ILE A C 1
ATOM 528 O O . ILE A 1 72 ? -12.352 -1.351 -11.623 1.00 97.56 72 ILE A O 1
ATOM 532 N N . ARG A 1 73 ? -12.252 -1.937 -13.791 1.00 97.94 73 ARG A N 1
ATOM 533 C CA . ARG A 1 73 ? -13.564 -1.374 -14.146 1.00 97.94 73 ARG A CA 1
ATOM 534 C C . ARG A 1 73 ? -14.727 -2.131 -13.496 1.00 97.94 73 ARG A C 1
ATOM 536 O O . ARG A 1 73 ? -15.696 -1.509 -13.072 1.00 97.94 73 ARG A O 1
ATOM 543 N N . GLU A 1 74 ? -14.649 -3.456 -13.435 1.00 97.94 74 GLU A N 1
ATOM 544 C CA . GLU A 1 74 ? -15.721 -4.325 -12.929 1.00 97.94 74 GLU A CA 1
ATOM 545 C C . GLU A 1 74 ? -15.695 -4.468 -11.391 1.00 97.94 74 GLU A C 1
ATOM 547 O O . GLU A 1 74 ? -16.712 -4.790 -10.768 1.00 97.94 74 GLU A O 1
ATOM 552 N N . LEU A 1 75 ? -14.553 -4.178 -10.759 1.00 95.75 75 LEU A N 1
ATOM 553 C CA . LEU A 1 75 ? -14.323 -4.339 -9.324 1.00 95.75 75 LEU A CA 1
ATOM 554 C C . LEU A 1 75 ? -15.356 -3.627 -8.430 1.00 95.75 75 LEU A C 1
ATOM 556 O O . LEU A 1 75 ? -15.846 -4.284 -7.508 1.00 95.75 75 LEU A O 1
ATOM 560 N N . PRO A 1 76 ? -15.746 -2.353 -8.659 1.00 94.25 76 PRO A N 1
ATOM 561 C CA . PRO A 1 76 ? -16.736 -1.688 -7.810 1.00 94.25 76 PRO A CA 1
ATOM 562 C C . PRO A 1 76 ? -18.093 -2.397 -7.849 1.00 94.25 76 PRO A C 1
ATOM 564 O O . PRO A 1 76 ? -18.699 -2.631 -6.805 1.00 94.25 76 PRO A O 1
ATOM 567 N N . ARG A 1 77 ? -18.534 -2.820 -9.044 1.00 96.56 77 ARG A N 1
ATOM 568 C CA . ARG A 1 77 ? -19.806 -3.533 -9.236 1.00 96.56 77 ARG A CA 1
ATOM 569 C C . ARG A 1 77 ? -19.808 -4.874 -8.504 1.00 96.56 77 ARG A C 1
ATOM 571 O O . ARG A 1 77 ? -20.771 -5.202 -7.820 1.00 96.56 77 ARG A O 1
ATOM 578 N N . ARG A 1 78 ? -18.715 -5.633 -8.613 1.00 95.75 78 ARG A N 1
ATOM 579 C CA . ARG A 1 78 ? -18.562 -6.953 -7.972 1.00 95.75 78 ARG A CA 1
ATOM 580 C C . ARG A 1 78 ? -18.425 -6.868 -6.458 1.00 95.75 78 ARG A C 1
ATOM 582 O O . ARG A 1 78 ? -18.945 -7.729 -5.756 1.00 95.75 78 ARG A O 1
ATOM 589 N N . ARG A 1 79 ? -17.771 -5.818 -5.954 1.00 87.25 79 ARG A N 1
ATOM 590 C CA . ARG A 1 79 ? -17.652 -5.552 -4.516 1.00 87.25 79 ARG A CA 1
ATOM 591 C C . ARG A 1 79 ? -19.012 -5.225 -3.897 1.00 87.25 79 ARG A C 1
ATOM 593 O O . ARG A 1 79 ? -19.324 -5.765 -2.845 1.00 87.25 79 ARG A O 1
ATOM 600 N N . LEU A 1 80 ? -19.833 -4.411 -4.569 1.00 84.75 80 LEU A N 1
ATOM 601 C CA . LEU A 1 80 ? -21.204 -4.111 -4.127 1.00 84.75 80 LEU A CA 1
ATOM 602 C C . LEU A 1 80 ? -22.107 -5.353 -4.119 1.00 84.75 80 LEU A C 1
ATOM 604 O O . LEU A 1 80 ? -22.983 -5.462 -3.271 1.00 84.75 80 LEU A O 1
ATOM 608 N N . ALA A 1 81 ? -21.870 -6.298 -5.030 1.00 90.38 81 ALA A N 1
ATOM 609 C CA . ALA A 1 81 ? -22.579 -7.575 -5.081 1.00 90.38 81 ALA A CA 1
ATOM 610 C C . ALA A 1 81 ? -22.029 -8.644 -4.111 1.00 90.38 81 ALA A C 1
ATOM 612 O O . ALA A 1 81 ? -22.478 -9.786 -4.178 1.00 90.38 81 ALA A O 1
ATOM 613 N N . ALA A 1 82 ? -21.048 -8.309 -3.259 1.00 86.06 82 ALA A N 1
ATOM 614 C CA . ALA A 1 82 ? -20.377 -9.244 -2.349 1.00 86.06 82 ALA A CA 1
ATOM 615 C C . ALA A 1 82 ? -19.837 -10.521 -3.043 1.00 86.06 82 ALA A C 1
ATOM 617 O O . ALA A 1 82 ? -19.848 -11.613 -2.478 1.00 86.06 82 ALA A O 1
ATOM 618 N N . ASP A 1 83 ? -19.332 -10.400 -4.280 1.00 91.88 83 ASP A N 1
ATOM 619 C CA . ASP A 1 83 ? -18.751 -11.525 -5.029 1.00 91.88 83 ASP A CA 1
ATOM 620 C C . ASP A 1 83 ? -17.340 -11.862 -4.507 1.00 91.88 83 ASP A C 1
ATOM 622 O O . ASP A 1 83 ? -16.311 -11.437 -5.048 1.00 91.88 83 ASP A O 1
ATOM 626 N N . GLU A 1 84 ? -17.288 -12.632 -3.418 1.00 86.06 84 GLU A N 1
ATOM 627 C CA . GLU A 1 84 ? -16.043 -13.041 -2.758 1.00 86.06 84 GLU A CA 1
ATOM 628 C C . GLU A 1 84 ? -15.107 -13.813 -3.694 1.00 86.06 84 GLU A C 1
ATOM 630 O O . GLU A 1 84 ? -13.885 -13.655 -3.632 1.00 86.06 84 GLU A O 1
ATOM 635 N N . ARG A 1 85 ? -15.660 -14.641 -4.592 1.00 92.75 85 ARG A N 1
ATOM 636 C CA . ARG A 1 85 ? -14.861 -15.444 -5.530 1.00 92.75 85 ARG A CA 1
ATOM 637 C C . ARG A 1 85 ? -14.106 -14.542 -6.493 1.00 92.75 85 ARG A C 1
ATOM 639 O O . ARG A 1 85 ? -12.919 -14.772 -6.725 1.00 92.75 85 ARG A O 1
ATOM 646 N N . PHE A 1 86 ? -14.757 -13.506 -7.018 1.00 94.81 86 PHE A N 1
ATOM 647 C CA . PHE A 1 86 ? -14.110 -12.531 -7.889 1.00 94.81 86 PHE A CA 1
ATOM 648 C C . PHE A 1 86 ? -12.980 -11.791 -7.162 1.00 94.81 86 PHE A C 1
ATOM 650 O O . PHE A 1 86 ? -11.838 -11.783 -7.632 1.00 94.81 86 PHE A O 1
ATOM 657 N N . VAL A 1 87 ? -13.269 -11.231 -5.981 1.00 91.06 87 VAL A N 1
ATOM 658 C CA . VAL A 1 87 ? -12.282 -10.477 -5.188 1.00 91.06 87 VAL A CA 1
ATOM 659 C C . VAL A 1 87 ? -11.100 -11.364 -4.794 1.00 91.06 87 VAL A C 1
ATOM 661 O O . VAL A 1 87 ? -9.948 -10.938 -4.884 1.00 91.06 87 VAL A O 1
ATOM 664 N N . ARG A 1 88 ? -11.352 -12.625 -4.426 1.00 89.38 88 ARG A N 1
ATOM 665 C CA . ARG A 1 88 ? -10.302 -13.585 -4.073 1.00 89.38 88 ARG A CA 1
ATOM 666 C C . ARG A 1 88 ? -9.443 -13.966 -5.277 1.00 89.38 88 ARG A C 1
ATOM 668 O O . ARG A 1 88 ? -8.218 -14.001 -5.144 1.00 89.38 88 ARG A O 1
ATOM 675 N N . THR A 1 89 ? -10.040 -14.194 -6.446 1.00 95.19 89 THR A N 1
ATOM 676 C CA . THR A 1 89 ? -9.307 -14.526 -7.681 1.00 95.19 89 THR A CA 1
ATOM 677 C C . THR A 1 89 ? -8.372 -13.399 -8.112 1.00 95.19 89 THR A C 1
ATOM 679 O O . THR A 1 89 ? -7.218 -13.661 -8.452 1.00 95.19 89 THR A O 1
ATOM 682 N N . PHE A 1 90 ? -8.825 -12.146 -8.029 1.00 96.44 90 PHE A N 1
ATOM 683 C CA . PHE A 1 90 ? -8.043 -10.969 -8.428 1.00 96.44 90 PHE A CA 1
ATOM 684 C C . PHE A 1 90 ? -7.342 -10.256 -7.262 1.00 96.44 90 PHE A C 1
ATOM 686 O O . PHE A 1 90 ? -6.773 -9.173 -7.422 1.00 96.44 90 PHE A O 1
ATOM 693 N N . SER A 1 91 ? -7.307 -10.892 -6.090 1.00 92.88 91 SER A N 1
ATOM 694 C CA . SER A 1 91 ? -6.675 -10.365 -4.879 1.00 92.88 91 SER A CA 1
ATOM 695 C C . SER A 1 91 ? -5.209 -9.968 -5.080 1.00 92.88 91 SER A C 1
ATOM 697 O O . SER A 1 91 ? -4.758 -8.971 -4.523 1.00 92.88 91 SER A O 1
ATOM 699 N N . PHE A 1 92 ? -4.474 -10.700 -5.923 1.00 93.69 92 PHE A N 1
ATOM 700 C CA . PHE A 1 92 ? -3.065 -10.440 -6.229 1.00 93.69 92 PHE A CA 1
ATOM 701 C C . PHE A 1 92 ? -2.817 -9.058 -6.862 1.00 93.69 92 PHE A C 1
ATOM 703 O O . PHE A 1 92 ? -1.721 -8.515 -6.721 1.00 93.69 92 PHE A O 1
ATOM 710 N N . MET A 1 93 ? -3.822 -8.507 -7.549 1.00 94.81 93 MET A N 1
ATOM 711 C CA . MET A 1 93 ? -3.783 -7.196 -8.196 1.00 94.81 93 MET A CA 1
ATOM 712 C C . MET A 1 93 ? -4.306 -6.100 -7.263 1.00 94.81 93 MET A C 1
ATOM 714 O O . MET A 1 93 ? -3.722 -5.025 -7.190 1.00 94.81 93 MET A O 1
ATOM 718 N N . VAL A 1 94 ? -5.379 -6.389 -6.522 1.00 93.69 94 VAL A N 1
ATOM 719 C CA . VAL A 1 94 ? -6.131 -5.393 -5.743 1.00 93.69 94 VAL A CA 1
ATOM 720 C C . VAL A 1 94 ? -5.596 -5.206 -4.321 1.00 93.69 94 VAL A C 1
ATOM 722 O O . VAL A 1 94 ? -5.439 -4.075 -3.873 1.00 93.69 94 VAL A O 1
ATOM 725 N N . LEU A 1 95 ? -5.272 -6.285 -3.598 1.00 89.25 95 LEU A N 1
ATOM 726 C CA . LEU A 1 95 ? -5.002 -6.223 -2.149 1.00 89.25 95 LEU A CA 1
ATOM 727 C C . LEU A 1 95 ? -3.710 -5.488 -1.765 1.00 89.25 95 LEU A C 1
ATOM 729 O O . LEU A 1 95 ? -3.500 -5.193 -0.587 1.00 89.25 95 LEU A O 1
ATOM 733 N N . ARG A 1 96 ? -2.834 -5.216 -2.737 1.00 92.81 96 ARG A N 1
ATOM 734 C CA . ARG A 1 96 ? -1.582 -4.471 -2.528 1.00 92.81 96 ARG A CA 1
ATOM 735 C C . ARG A 1 96 ? -1.831 -2.976 -2.316 1.00 92.81 96 ARG A C 1
ATOM 737 O O . ARG A 1 96 ? -1.022 -2.303 -1.671 1.00 92.81 96 ARG A O 1
ATOM 744 N N . PHE A 1 97 ? -2.943 -2.474 -2.844 1.00 94.00 97 PHE A N 1
ATOM 745 C CA . PHE A 1 97 ? -3.281 -1.060 -2.844 1.00 94.00 97 PHE A CA 1
ATOM 746 C C . PHE A 1 97 ? -4.330 -0.738 -1.782 1.00 94.00 97 PHE A C 1
ATOM 748 O O . PHE A 1 97 ? -5.075 -1.607 -1.320 1.00 94.00 97 PHE A O 1
ATOM 755 N N . ARG A 1 98 ? -4.360 0.526 -1.363 1.00 89.12 98 ARG A N 1
ATOM 756 C CA . ARG A 1 98 ? -5.419 1.062 -0.510 1.00 89.12 98 ARG A CA 1
ATOM 757 C C . ARG A 1 98 ? -6.758 0.976 -1.266 1.00 89.12 98 ARG A C 1
ATOM 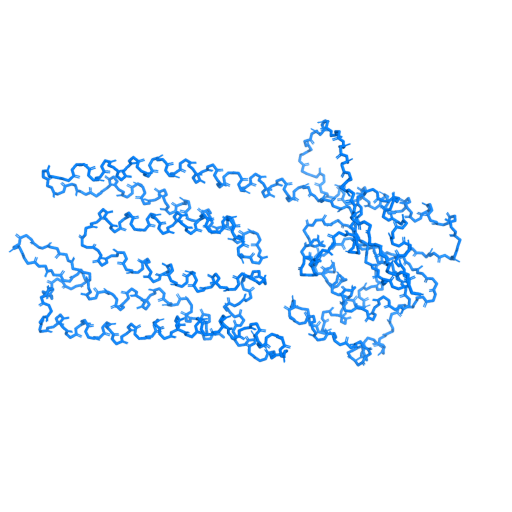759 O O . ARG A 1 98 ? -6.767 1.204 -2.479 1.00 89.12 98 ARG A O 1
ATOM 766 N N . PRO A 1 99 ? -7.883 0.672 -0.589 1.00 85.81 99 PRO A N 1
ATOM 767 C CA . PRO A 1 99 ? -9.201 0.746 -1.213 1.00 85.81 99 PRO A CA 1
ATOM 768 C C . PRO A 1 99 ? -9.424 2.116 -1.871 1.00 85.81 99 PRO A C 1
ATOM 770 O O . PRO A 1 99 ? -9.167 3.142 -1.244 1.00 85.81 99 PRO A O 1
ATOM 773 N N . GLY A 1 100 ? -9.864 2.127 -3.130 1.00 89.44 100 GLY A N 1
ATOM 774 C CA . GLY A 1 100 ? -10.018 3.332 -3.956 1.00 89.44 100 GLY A CA 1
ATOM 775 C C . GLY A 1 100 ? -8.809 3.669 -4.841 1.00 89.44 100 GLY A C 1
ATOM 776 O O . GLY A 1 100 ? -8.947 4.443 -5.786 1.00 89.44 100 GLY A O 1
ATOM 777 N N . CYS A 1 101 ? -7.634 3.084 -4.588 1.00 95.44 101 CYS A N 1
ATOM 778 C CA . CYS A 1 101 ? -6.419 3.290 -5.385 1.00 95.44 101 CYS A CA 1
ATOM 779 C C . CYS A 1 101 ? -6.068 2.081 -6.269 1.00 95.44 101 CYS A C 1
ATOM 781 O O . CYS A 1 101 ? -4.933 1.950 -6.725 1.00 95.44 101 CYS A O 1
ATOM 783 N N . GLU A 1 102 ? -7.017 1.181 -6.534 1.00 95.44 102 GLU A N 1
ATOM 784 C CA . GLU A 1 102 ? -6.761 -0.073 -7.251 1.00 95.44 102 GLU A CA 1
ATOM 785 C C . GLU A 1 102 ? -6.320 0.147 -8.708 1.00 95.44 102 GLU A C 1
ATOM 787 O O . GLU A 1 102 ? -5.555 -0.650 -9.251 1.00 95.44 102 GLU A O 1
ATOM 792 N N . ALA A 1 103 ? -6.728 1.262 -9.329 1.00 96.81 103 ALA A N 1
ATOM 793 C CA . ALA A 1 103 ? -6.295 1.652 -10.675 1.00 96.81 103 ALA A CA 1
ATOM 794 C C . ALA A 1 103 ? -4.770 1.837 -10.794 1.00 96.81 103 ALA A C 1
ATOM 796 O O . ALA A 1 103 ? -4.212 1.719 -11.888 1.00 96.81 103 ALA A O 1
ATOM 797 N N . PHE A 1 104 ? -4.073 2.048 -9.672 1.00 96.75 104 PHE A N 1
ATOM 798 C CA . PHE A 1 104 ? -2.616 2.126 -9.648 1.00 96.75 104 PHE A CA 1
ATOM 799 C C . PHE A 1 104 ? -1.941 0.808 -10.078 1.00 96.75 104 PHE A C 1
ATOM 801 O O . PHE A 1 104 ? -0.818 0.824 -10.580 1.00 96.75 104 PHE A O 1
ATOM 808 N N . ALA A 1 105 ? -2.637 -0.333 -9.982 1.00 96.75 105 ALA A N 1
ATOM 809 C CA . ALA A 1 105 ? -2.163 -1.604 -10.530 1.00 96.75 105 ALA A CA 1
ATOM 810 C C . ALA A 1 105 ? -1.909 -1.516 -12.044 1.00 96.75 105 ALA A C 1
ATOM 812 O O . ALA A 1 105 ? -0.855 -1.926 -12.529 1.00 96.75 105 ALA A O 1
ATOM 813 N N . VAL A 1 106 ? -2.864 -0.935 -12.777 1.00 97.75 106 VAL A N 1
ATOM 814 C CA . VAL A 1 106 ? -2.776 -0.738 -14.228 1.00 97.75 106 VAL A CA 1
ATOM 815 C C . VAL A 1 106 ? -1.694 0.283 -14.553 1.00 97.75 106 VAL A C 1
ATOM 817 O O . VAL A 1 106 ? -0.882 0.030 -15.439 1.00 97.75 106 VAL A O 1
ATOM 820 N N . PHE A 1 107 ? -1.628 1.391 -13.807 1.00 97.50 107 PHE A N 1
ATOM 821 C CA . PHE A 1 107 ? -0.553 2.377 -13.951 1.00 97.50 107 PHE A CA 1
ATOM 822 C C . PHE A 1 107 ? 0.833 1.720 -13.853 1.00 97.50 107 PHE A C 1
ATOM 824 O O . PHE A 1 107 ? 1.667 1.915 -14.735 1.00 97.50 107 PHE A O 1
ATOM 831 N N . ASN A 1 108 ? 1.060 0.870 -12.846 1.00 96.31 108 ASN A N 1
ATOM 832 C CA . ASN A 1 108 ? 2.324 0.151 -12.683 1.00 96.31 108 ASN A CA 1
ATOM 833 C C . ASN A 1 108 ? 2.626 -0.810 -13.843 1.00 96.31 108 ASN A C 1
ATOM 835 O O . ASN A 1 108 ? 3.783 -0.946 -14.242 1.00 96.31 108 ASN A O 1
ATOM 839 N N . MET A 1 109 ? 1.612 -1.468 -14.408 1.00 97.62 109 MET A N 1
ATOM 840 C CA . MET A 1 109 ? 1.798 -2.328 -15.580 1.00 97.62 109 MET A CA 1
ATOM 841 C C . MET A 1 109 ? 2.152 -1.513 -16.827 1.00 97.62 109 MET A C 1
ATOM 843 O O . MET A 1 109 ? 3.104 -1.857 -17.521 1.00 97.62 109 MET A O 1
ATOM 847 N N . VAL A 1 110 ? 1.455 -0.401 -17.076 1.00 98.00 110 VAL A N 1
ATOM 848 C CA . VAL A 1 110 ? 1.772 0.517 -18.183 1.00 98.00 110 VAL A CA 1
ATOM 849 C C . VAL A 1 110 ? 3.192 1.061 -18.032 1.00 98.00 110 VAL A C 1
ATOM 851 O O . VAL A 1 110 ? 3.975 0.990 -18.973 1.00 98.00 110 VAL A O 1
ATOM 854 N N . ARG A 1 111 ? 3.569 1.513 -16.830 1.00 97.44 111 ARG A N 1
ATOM 855 C CA . ARG A 1 111 ? 4.936 1.947 -16.510 1.00 97.44 111 ARG A CA 1
ATOM 856 C C . ARG A 1 111 ? 5.969 0.873 -16.860 1.00 97.44 111 ARG A C 1
ATOM 858 O O . ARG A 1 111 ? 6.967 1.171 -17.506 1.00 97.44 111 ARG A O 1
ATOM 865 N N . ASN A 1 112 ? 5.740 -0.374 -16.451 1.00 96.88 112 ASN A N 1
ATOM 866 C CA . ASN A 1 112 ? 6.661 -1.478 -16.732 1.00 96.88 112 ASN A CA 1
ATOM 867 C C . ASN A 1 112 ? 6.761 -1.792 -18.233 1.00 96.88 112 ASN A C 1
ATOM 869 O O . ASN A 1 112 ? 7.854 -2.079 -18.713 1.00 96.88 112 ASN A O 1
ATOM 873 N N . ALA A 1 113 ? 5.658 -1.698 -18.982 1.00 97.88 113 ALA A N 1
ATOM 874 C CA . ALA A 1 113 ? 5.686 -1.829 -20.439 1.00 97.88 113 ALA A CA 1
ATOM 875 C C . ALA A 1 113 ? 6.491 -0.693 -21.097 1.00 97.88 113 ALA A C 1
ATOM 877 O O . ALA A 1 113 ? 7.298 -0.948 -21.985 1.00 97.88 113 ALA A O 1
ATOM 878 N N . MET A 1 114 ? 6.348 0.543 -20.607 1.00 97.75 114 MET A N 1
ATOM 879 C CA . MET A 1 114 ? 7.129 1.689 -21.087 1.00 97.75 114 MET A CA 1
ATOM 880 C C . MET A 1 114 ? 8.629 1.552 -20.781 1.00 97.75 114 MET A C 1
ATOM 882 O O . MET A 1 114 ? 9.448 1.924 -21.617 1.00 97.75 114 MET A O 1
ATOM 886 N N . PHE A 1 115 ? 9.013 0.971 -19.635 1.00 97.19 115 PHE A N 1
ATOM 887 C CA . PHE A 1 115 ? 10.420 0.637 -19.364 1.00 97.19 115 PHE A CA 1
ATOM 888 C C . PHE A 1 115 ? 10.975 -0.382 -20.362 1.00 97.19 115 PHE A C 1
ATOM 890 O O . PHE A 1 115 ? 12.093 -0.208 -20.838 1.00 97.19 115 PHE A O 1
ATOM 897 N N . ALA A 1 116 ? 10.196 -1.409 -20.713 1.00 97.44 116 ALA A N 1
ATOM 898 C CA . ALA A 1 116 ? 10.594 -2.389 -21.723 1.00 97.44 116 ALA A CA 1
ATOM 899 C C . ALA A 1 116 ? 10.717 -1.778 -23.132 1.00 97.44 116 ALA A C 1
ATOM 901 O O . ALA A 1 116 ? 11.468 -2.291 -23.955 1.00 97.44 116 ALA A O 1
ATOM 902 N N . PHE A 1 117 ? 10.021 -0.668 -23.401 1.00 97.00 117 PHE A N 1
ATOM 903 C CA . PHE A 1 117 ? 10.113 0.069 -24.663 1.00 97.00 117 PHE A CA 1
ATOM 904 C C . PHE A 1 117 ? 11.356 0.958 -24.769 1.00 97.00 117 PHE A C 1
ATOM 906 O O . PHE A 1 117 ? 11.799 1.259 -25.874 1.00 97.00 117 PHE A O 1
ATOM 913 N N . ALA A 1 118 ? 11.960 1.364 -23.649 1.00 97.12 118 ALA A N 1
ATOM 914 C CA . ALA A 1 118 ? 13.088 2.292 -23.675 1.00 97.12 118 ALA A CA 1
ATOM 915 C C . ALA A 1 118 ? 14.277 1.832 -24.551 1.00 97.12 118 ALA A C 1
ATOM 917 O O . ALA A 1 118 ? 14.780 2.667 -25.306 1.00 97.12 118 ALA A O 1
ATOM 918 N N . PRO A 1 119 ? 14.715 0.555 -24.544 1.00 96.25 119 PRO A N 1
ATOM 919 C CA . PRO A 1 119 ? 15.819 0.086 -25.392 1.00 96.25 119 PRO A CA 1
ATOM 920 C C . PRO A 1 119 ? 15.518 0.072 -26.899 1.00 96.25 119 PRO A C 1
ATOM 922 O O . PRO A 1 119 ? 16.442 -0.033 -27.697 1.00 96.25 119 PRO A O 1
ATOM 925 N N . VAL A 1 120 ? 14.246 0.170 -27.303 1.00 97.06 120 VAL A N 1
ATOM 926 C CA . VAL A 1 120 ? 13.839 0.219 -28.722 1.00 97.06 120 VAL A CA 1
ATOM 927 C C . VAL A 1 120 ? 14.164 1.583 -29.345 1.00 97.06 120 VAL A C 1
ATOM 929 O O . VAL A 1 120 ? 14.268 1.716 -30.562 1.00 97.06 120 VAL A O 1
ATOM 932 N N . ILE A 1 121 ? 14.346 2.619 -28.520 1.00 95.62 121 ILE A N 1
ATOM 933 C CA . ILE A 1 121 ? 14.694 3.958 -28.993 1.00 95.62 121 ILE A CA 1
ATOM 934 C C . ILE A 1 121 ? 16.165 3.957 -29.447 1.00 95.62 121 ILE A C 1
ATOM 936 O O . ILE A 1 121 ? 17.050 3.768 -28.613 1.00 95.62 121 ILE A O 1
ATOM 940 N N . PRO A 1 122 ? 16.459 4.242 -30.731 1.00 90.88 122 PRO A N 1
ATOM 941 C CA . PRO A 1 122 ? 17.809 4.107 -31.289 1.00 90.88 122 PRO A CA 1
ATOM 942 C C . PRO A 1 122 ? 18.797 5.148 -30.747 1.00 90.88 122 PRO A C 1
ATOM 944 O O . PRO A 1 122 ? 20.006 4.970 -30.842 1.00 90.88 122 PRO A O 1
ATOM 947 N N . LEU A 1 123 ? 18.286 6.252 -30.194 1.00 89.25 123 LEU A N 1
ATOM 948 C CA . LEU A 1 123 ? 19.071 7.322 -29.584 1.00 89.25 123 LEU A CA 1
ATOM 949 C C . LEU A 1 123 ? 19.292 7.006 -28.092 1.00 89.25 123 LEU A C 1
ATOM 951 O O . LEU A 1 123 ? 18.334 7.111 -27.316 1.00 89.25 123 LEU A O 1
ATOM 955 N N . PRO A 1 124 ? 20.529 6.698 -27.646 1.00 89.00 124 PRO A N 1
ATOM 956 C CA . PRO A 1 124 ? 20.793 6.324 -26.253 1.00 89.00 124 PRO A CA 1
ATOM 957 C C . PRO A 1 124 ? 20.383 7.411 -25.252 1.00 89.00 124 PRO A C 1
ATOM 959 O O . PRO A 1 124 ? 19.840 7.115 -24.190 1.00 89.00 124 PRO A O 1
ATOM 962 N N . SER A 1 125 ? 20.577 8.683 -25.610 1.00 87.00 125 SER A N 1
ATOM 963 C CA . SER A 1 125 ? 20.171 9.830 -24.791 1.00 87.00 125 SER A CA 1
ATOM 964 C C . SER A 1 125 ? 18.654 9.909 -24.606 1.00 87.00 125 SER A C 1
ATOM 966 O O . SER A 1 125 ? 18.187 10.140 -23.493 1.00 87.00 125 SER A O 1
ATOM 968 N N . ALA A 1 126 ? 17.875 9.668 -25.664 1.00 89.06 126 ALA A N 1
ATOM 969 C CA . ALA A 1 126 ? 16.416 9.667 -25.598 1.00 89.06 126 ALA A CA 1
ATOM 970 C C . ALA A 1 126 ? 15.878 8.462 -24.809 1.00 89.06 126 ALA A C 1
ATOM 972 O O . ALA A 1 126 ? 14.935 8.613 -24.034 1.00 89.06 126 ALA A O 1
ATOM 973 N N . SER A 1 127 ? 16.511 7.292 -24.951 1.00 93.31 127 SER A N 1
ATOM 974 C CA . SER A 1 127 ? 16.209 6.103 -24.146 1.00 93.31 127 SER A CA 1
ATOM 975 C C . SER A 1 127 ? 16.420 6.366 -22.650 1.00 93.31 127 SER A C 1
ATOM 977 O O . SER A 1 127 ? 15.501 6.187 -21.847 1.00 93.31 127 SER A O 1
ATOM 979 N N . LEU A 1 128 ? 17.592 6.892 -22.272 1.00 90.88 128 LEU A N 1
ATOM 980 C CA . LEU A 1 128 ? 17.898 7.262 -20.888 1.00 90.88 128 LEU A CA 1
ATOM 981 C C . LEU A 1 128 ? 16.934 8.329 -20.361 1.00 90.88 128 LEU A C 1
ATOM 983 O O . LEU A 1 128 ? 16.415 8.185 -19.255 1.00 90.88 128 LEU A O 1
ATOM 987 N N . LEU A 1 129 ? 16.648 9.368 -21.153 1.00 88.38 129 LEU A N 1
ATOM 988 C CA . LEU A 1 129 ? 15.703 10.421 -20.782 1.00 88.38 129 LEU A CA 1
ATOM 989 C C . LEU A 1 129 ? 14.293 9.864 -20.528 1.00 88.38 129 LEU A C 1
ATOM 991 O O . LEU A 1 129 ? 13.648 10.265 -19.559 1.00 88.38 129 LEU A O 1
ATOM 995 N N . LEU A 1 130 ? 13.822 8.914 -21.342 1.00 93.25 130 LEU A N 1
ATOM 996 C CA . LEU A 1 130 ? 12.534 8.253 -21.122 1.00 93.25 130 LEU A CA 1
ATOM 997 C C . LEU A 1 130 ? 12.512 7.511 -19.778 1.00 93.25 130 LEU A C 1
ATOM 999 O O . LEU A 1 130 ? 11.580 7.694 -18.996 1.00 93.25 130 LEU A O 1
ATOM 1003 N N . ILE A 1 131 ? 13.547 6.718 -19.481 1.00 95.12 131 ILE A N 1
ATOM 1004 C CA . ILE A 1 131 ? 13.673 5.992 -18.203 1.00 95.12 131 ILE A CA 1
ATOM 1005 C C . ILE A 1 131 ? 13.671 6.984 -17.027 1.00 95.12 131 ILE A C 1
ATOM 1007 O O . ILE A 1 131 ? 12.979 6.761 -16.031 1.00 95.12 131 ILE A O 1
ATOM 1011 N N . TYR A 1 132 ? 14.372 8.112 -17.167 1.00 91.19 132 TYR A N 1
ATOM 1012 C CA . TYR A 1 132 ? 14.383 9.210 -16.198 1.00 91.19 132 TYR A CA 1
ATOM 1013 C C . TYR A 1 132 ? 12.992 9.763 -15.903 1.00 91.19 132 TYR A C 1
ATOM 1015 O O . TYR A 1 132 ? 12.573 9.822 -14.745 1.00 91.19 132 TYR A O 1
ATOM 1023 N N . VAL A 1 133 ? 12.276 10.164 -16.955 1.00 90.62 133 VAL A N 1
ATOM 1024 C CA . VAL A 1 133 ? 10.938 10.749 -16.845 1.00 90.62 133 VAL A CA 1
ATOM 1025 C C . VAL A 1 133 ? 9.973 9.747 -16.216 1.00 90.62 133 VAL A C 1
ATOM 1027 O O . VAL A 1 133 ? 9.203 10.123 -15.335 1.00 90.62 133 VAL A O 1
ATOM 1030 N N . LEU A 1 134 ? 10.046 8.468 -16.597 1.00 95.75 134 LEU A N 1
ATOM 1031 C CA . LEU A 1 134 ? 9.200 7.414 -16.033 1.00 95.75 134 LEU A CA 1
ATOM 1032 C C . LEU A 1 134 ? 9.454 7.201 -14.535 1.00 95.75 134 LEU A C 1
ATOM 1034 O O . LEU A 1 134 ? 8.493 7.136 -13.764 1.00 95.75 134 LEU A O 1
ATOM 1038 N N . LEU A 1 135 ? 10.716 7.115 -14.101 1.00 94.19 135 LEU A N 1
ATOM 1039 C CA . LEU A 1 135 ? 11.064 6.966 -12.681 1.00 94.19 135 LEU A CA 1
ATOM 1040 C C . LEU A 1 135 ? 10.640 8.191 -11.865 1.00 94.19 135 LEU A C 1
ATOM 1042 O O . LEU A 1 135 ? 10.048 8.039 -10.796 1.00 94.19 135 LEU A O 1
ATOM 1046 N N . TYR A 1 136 ? 10.890 9.398 -12.380 1.00 90.06 136 TYR A N 1
ATOM 1047 C CA . TYR A 1 136 ? 10.497 10.641 -11.718 1.00 90.06 136 TYR A CA 1
ATOM 1048 C C . TYR A 1 136 ? 8.973 10.753 -11.591 1.00 90.06 136 TYR A C 1
ATOM 1050 O O . TYR A 1 136 ? 8.457 10.950 -10.491 1.00 90.06 136 TYR A O 1
ATOM 1058 N N . ALA A 1 137 ? 8.239 10.561 -12.691 1.00 92.56 137 ALA A N 1
ATOM 1059 C CA . ALA A 1 137 ? 6.779 10.595 -12.695 1.00 92.56 137 ALA A CA 1
ATOM 1060 C C . ALA A 1 137 ? 6.194 9.550 -11.737 1.00 92.56 137 ALA A C 1
ATOM 1062 O O . ALA A 1 137 ? 5.275 9.853 -10.980 1.00 92.56 137 ALA A O 1
ATOM 1063 N N . THR A 1 138 ? 6.766 8.343 -11.702 1.00 95.25 138 THR A N 1
ATOM 1064 C CA . THR A 1 138 ? 6.360 7.294 -10.757 1.00 95.25 138 THR A CA 1
ATOM 1065 C C . THR A 1 138 ? 6.557 7.741 -9.313 1.00 95.25 138 THR A C 1
ATOM 1067 O O . THR A 1 138 ? 5.622 7.646 -8.522 1.00 95.25 138 THR A O 1
ATOM 1070 N N . ALA A 1 139 ? 7.733 8.272 -8.966 1.00 91.19 139 ALA A N 1
ATOM 1071 C CA . ALA A 1 139 ? 8.006 8.758 -7.617 1.00 91.19 139 ALA A CA 1
ATOM 1072 C C . ALA A 1 139 ? 7.015 9.859 -7.201 1.00 91.19 139 ALA A C 1
ATOM 1074 O O . ALA A 1 139 ? 6.461 9.803 -6.104 1.00 91.19 139 ALA A O 1
ATOM 1075 N N . VAL A 1 140 ? 6.729 10.812 -8.095 1.00 89.25 140 VAL A N 1
ATOM 1076 C CA . VAL A 1 140 ? 5.747 11.880 -7.855 1.00 89.25 140 VAL A CA 1
ATOM 1077 C C . VAL A 1 140 ? 4.348 11.305 -7.625 1.00 89.25 140 VAL A C 1
ATOM 1079 O O . VAL A 1 140 ? 3.722 11.622 -6.614 1.00 89.25 140 VAL A O 1
ATOM 1082 N N . VAL A 1 141 ? 3.862 10.418 -8.500 1.00 94.19 141 VAL A N 1
ATOM 1083 C CA . VAL A 1 141 ? 2.528 9.811 -8.348 1.00 94.19 141 VAL A CA 1
ATOM 1084 C C . VAL A 1 141 ? 2.434 9.007 -7.047 1.00 94.19 141 VAL A C 1
ATOM 1086 O O . VAL A 1 141 ? 1.433 9.115 -6.343 1.00 94.19 141 VAL A O 1
ATOM 1089 N N . VAL A 1 142 ? 3.473 8.253 -6.671 1.00 94.62 142 VAL A N 1
ATOM 1090 C CA . VAL A 1 142 ? 3.495 7.487 -5.411 1.00 94.62 142 VAL A CA 1
ATOM 1091 C C . VAL A 1 142 ? 3.428 8.408 -4.191 1.00 94.62 142 VAL A C 1
ATOM 1093 O O . VAL A 1 142 ? 2.680 8.116 -3.258 1.00 94.62 142 VAL A O 1
ATOM 1096 N N . VAL A 1 143 ? 4.159 9.527 -4.193 1.00 89.19 143 VAL A N 1
ATOM 1097 C CA . VAL A 1 143 ? 4.147 10.503 -3.088 1.00 89.19 143 VAL A CA 1
ATOM 1098 C C . VAL A 1 143 ? 2.788 11.192 -2.958 1.00 89.19 143 VAL A C 1
ATOM 1100 O O . VAL A 1 143 ? 2.303 11.352 -1.835 1.00 89.19 143 VAL A O 1
ATOM 1103 N N . LEU A 1 144 ? 2.178 11.577 -4.084 1.00 89.25 144 LEU A N 1
ATOM 1104 C CA . LEU A 1 144 ? 0.907 12.304 -4.114 1.00 89.25 144 LEU A CA 1
ATOM 1105 C C . LEU A 1 144 ? -0.292 11.404 -3.797 1.00 89.25 144 LEU A C 1
ATOM 1107 O O . LEU A 1 144 ? -1.129 11.762 -2.974 1.00 89.25 144 LEU A O 1
ATOM 1111 N N . VAL A 1 145 ? -0.376 10.235 -4.435 1.00 93.06 145 VAL A N 1
ATOM 1112 C CA . VAL A 1 145 ? -1.537 9.337 -4.318 1.00 93.06 145 VAL A CA 1
ATOM 1113 C C . VAL A 1 145 ? -1.425 8.431 -3.092 1.00 93.06 145 VAL A C 1
ATOM 1115 O O . VAL A 1 145 ? -2.443 8.042 -2.526 1.00 93.06 145 VAL A O 1
ATOM 1118 N N . ARG A 1 146 ? -0.200 8.085 -2.669 1.00 92.81 146 ARG A N 1
ATOM 1119 C CA . ARG A 1 146 ? 0.082 7.072 -1.632 1.00 92.81 146 ARG A CA 1
ATOM 1120 C C . ARG A 1 146 ? -0.749 5.795 -1.839 1.00 92.81 146 ARG A C 1
ATOM 1122 O O . ARG A 1 146 ? -1.487 5.381 -0.946 1.00 92.81 146 ARG A O 1
ATOM 1129 N N . PRO A 1 147 ? -0.642 5.158 -3.019 1.00 95.19 147 PRO A N 1
ATOM 1130 C CA . PRO A 1 147 ? -1.566 4.105 -3.437 1.00 95.19 147 PRO A CA 1
ATOM 1131 C C . PRO A 1 147 ? -1.404 2.808 -2.637 1.00 95.19 147 PRO A C 1
ATOM 1133 O O . PRO A 1 147 ? -2.295 1.963 -2.636 1.00 95.19 147 PRO A O 1
ATOM 1136 N N . TRP A 1 148 ? -0.265 2.617 -1.974 1.00 94.56 148 TRP A N 1
ATOM 1137 C CA . TRP A 1 148 ? 0.051 1.402 -1.236 1.00 94.56 148 TRP A CA 1
ATOM 1138 C C . TRP A 1 148 ? -0.756 1.281 0.052 1.00 94.56 148 TRP A C 1
ATOM 1140 O O . TRP A 1 148 ? -0.927 2.248 0.790 1.00 94.56 148 TRP A O 1
ATOM 1150 N N . ARG A 1 149 ? -1.189 0.055 0.371 1.00 88.00 149 ARG A N 1
ATOM 1151 C CA . ARG A 1 149 ? -1.894 -0.229 1.632 1.00 88.00 149 ARG A CA 1
ATOM 1152 C C . ARG A 1 149 ? -1.030 0.049 2.864 1.00 88.00 149 ARG A C 1
ATOM 1154 O O . ARG A 1 149 ? -1.556 0.418 3.906 1.00 88.00 149 ARG A O 1
ATOM 1161 N N . PHE A 1 150 ? 0.281 -0.148 2.745 1.00 85.25 150 PHE A N 1
ATOM 1162 C CA . PHE A 1 150 ? 1.236 0.133 3.808 1.00 85.25 150 PHE A CA 1
ATOM 1163 C C . PHE A 1 150 ? 2.135 1.300 3.416 1.00 85.25 150 PHE A C 1
ATOM 1165 O O . PHE A 1 150 ? 2.773 1.268 2.363 1.00 85.25 150 PHE A O 1
ATOM 1172 N N . SER A 1 151 ? 2.265 2.281 4.306 1.00 82.38 151 SER A N 1
ATOM 1173 C CA . SER A 1 151 ? 3.087 3.472 4.071 1.00 82.38 151 SER A CA 1
ATOM 1174 C C . SER A 1 151 ? 4.559 3.135 3.799 1.00 82.38 151 SER A C 1
ATOM 1176 O O . SER A 1 151 ? 5.183 3.770 2.954 1.00 82.38 151 SER A O 1
ATOM 1178 N N . TRP A 1 152 ? 5.109 2.091 4.437 1.00 86.31 152 TRP A N 1
ATOM 1179 C CA . TRP A 1 152 ? 6.494 1.656 4.198 1.00 86.31 152 TRP A CA 1
ATOM 1180 C C . TRP A 1 152 ? 6.748 1.267 2.738 1.00 86.31 152 TRP A C 1
ATOM 1182 O O . TRP A 1 152 ? 7.809 1.591 2.216 1.00 86.31 152 TRP A O 1
ATOM 1192 N N . ALA A 1 153 ? 5.770 0.648 2.067 1.00 90.56 153 ALA A N 1
ATOM 1193 C CA . ALA A 1 153 ? 5.913 0.226 0.678 1.00 90.56 153 ALA A CA 1
ATOM 1194 C C . ALA A 1 153 ? 6.047 1.439 -0.259 1.00 90.56 153 ALA A C 1
ATOM 1196 O O . ALA A 1 153 ? 6.906 1.449 -1.142 1.00 90.56 153 ALA A O 1
ATOM 1197 N N . ALA A 1 154 ? 5.275 2.502 -0.001 1.00 90.56 154 ALA A N 1
ATOM 1198 C CA . ALA A 1 154 ? 5.394 3.764 -0.727 1.00 90.56 154 ALA A CA 1
ATOM 1199 C C . ALA A 1 154 ? 6.786 4.391 -0.545 1.00 90.56 154 ALA A C 1
ATOM 1201 O O . ALA A 1 154 ? 7.417 4.777 -1.526 1.00 90.56 154 ALA A O 1
ATOM 1202 N N . TYR A 1 155 ? 7.304 4.432 0.689 1.00 86.31 155 TYR A N 1
ATOM 1203 C CA . TYR A 1 155 ? 8.650 4.957 0.942 1.00 86.31 155 TYR A CA 1
ATOM 1204 C C . TYR A 1 155 ? 9.738 4.120 0.269 1.00 86.31 155 TYR A C 1
ATOM 1206 O O . TYR A 1 155 ? 10.654 4.691 -0.318 1.00 86.31 155 TYR A O 1
ATOM 1214 N N . THR A 1 156 ? 9.636 2.787 0.307 1.00 87.31 156 THR A N 1
ATOM 1215 C CA . THR A 1 156 ? 10.606 1.918 -0.372 1.00 87.31 156 THR A CA 1
ATOM 1216 C C . THR A 1 156 ? 10.585 2.108 -1.884 1.00 87.31 156 THR A C 1
ATOM 1218 O O . THR A 1 156 ? 11.649 2.133 -2.491 1.00 87.31 156 THR A O 1
ATOM 1221 N N . GLU A 1 157 ? 9.416 2.300 -2.503 1.00 92.88 157 GLU A N 1
ATOM 1222 C CA . GLU A 1 157 ? 9.339 2.543 -3.947 1.00 92.88 157 GLU A CA 1
ATOM 1223 C C . GLU A 1 157 ? 9.951 3.897 -4.330 1.00 92.88 157 GLU A C 1
ATOM 1225 O O . GLU A 1 157 ? 10.736 3.962 -5.276 1.00 92.88 157 GLU A O 1
ATOM 1230 N N . VAL A 1 158 ? 9.669 4.961 -3.570 1.00 89.31 158 VAL A N 1
ATOM 1231 C CA . VAL A 1 158 ? 10.274 6.287 -3.793 1.00 89.31 158 VAL A CA 1
ATOM 1232 C C . VAL A 1 158 ? 11.791 6.238 -3.606 1.00 89.31 158 VAL A C 1
ATOM 1234 O O . VAL A 1 158 ? 12.525 6.787 -4.427 1.00 89.31 158 VAL A O 1
ATOM 1237 N N . LEU A 1 159 ? 12.270 5.545 -2.568 1.00 86.75 159 LEU A N 1
ATOM 1238 C CA . LEU A 1 159 ? 13.698 5.353 -2.320 1.00 86.75 159 LEU A CA 1
ATOM 1239 C C . LEU A 1 159 ? 14.368 4.601 -3.475 1.00 86.75 159 LEU A C 1
ATOM 1241 O O . LEU A 1 159 ? 15.393 5.056 -3.975 1.00 86.75 159 LEU A O 1
ATOM 1245 N N . LEU A 1 160 ? 13.784 3.487 -3.927 1.00 90.12 160 LEU A N 1
ATOM 1246 C CA . LEU A 1 160 ? 14.306 2.715 -5.057 1.00 90.12 160 LEU A CA 1
ATOM 1247 C C . LEU A 1 160 ? 14.337 3.549 -6.342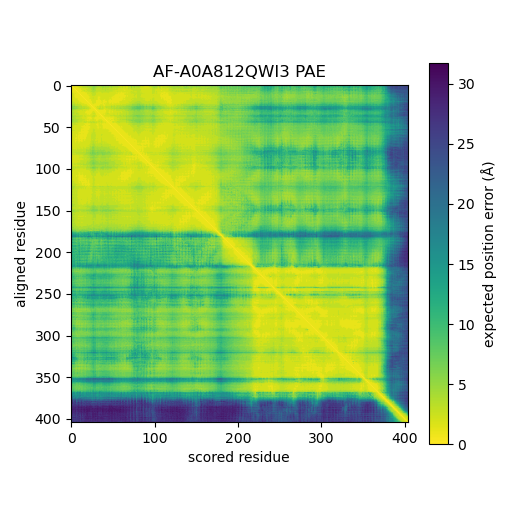 1.00 90.12 160 LEU A C 1
ATOM 1249 O O . LEU A 1 160 ? 15.348 3.536 -7.039 1.00 90.12 160 LEU A O 1
ATOM 1253 N N . CYS A 1 161 ? 13.283 4.322 -6.629 1.00 91.88 161 CYS A N 1
ATOM 1254 C CA . CYS A 1 161 ? 13.280 5.250 -7.762 1.00 91.88 161 CYS A CA 1
ATOM 1255 C C . CYS A 1 161 ? 14.420 6.272 -7.645 1.00 91.88 161 CYS A C 1
ATOM 1257 O O . CYS A 1 161 ? 15.134 6.499 -8.617 1.00 91.88 161 CYS A O 1
ATOM 1259 N N . GLY A 1 162 ? 14.638 6.840 -6.454 1.00 86.81 162 GLY A N 1
ATOM 1260 C CA . GLY A 1 162 ? 15.747 7.759 -6.190 1.00 86.81 162 GLY A CA 1
ATOM 1261 C C . GLY A 1 162 ? 17.121 7.125 -6.425 1.00 86.81 162 GLY A C 1
ATOM 1262 O O . GLY A 1 162 ? 17.953 7.710 -7.114 1.00 86.81 162 GLY A O 1
ATOM 1263 N N . VAL A 1 163 ? 17.345 5.906 -5.924 1.00 87.88 163 VAL A N 1
ATOM 1264 C CA . VAL A 1 163 ? 18.599 5.162 -6.135 1.00 87.88 163 VAL A CA 1
ATOM 1265 C C . VAL A 1 163 ? 18.831 4.888 -7.621 1.00 87.88 163 VAL A C 1
ATOM 1267 O O . VAL A 1 163 ? 19.915 5.175 -8.127 1.00 87.88 163 VAL A O 1
ATOM 1270 N N . PHE A 1 164 ? 17.821 4.400 -8.349 1.00 91.44 164 PHE A N 1
ATOM 1271 C CA . PHE A 1 164 ? 17.947 4.158 -9.789 1.00 91.44 164 PHE A CA 1
ATOM 1272 C C . PHE A 1 164 ? 18.231 5.440 -10.574 1.00 91.44 164 PHE A C 1
ATOM 1274 O O . PHE A 1 164 ? 19.044 5.419 -11.493 1.00 91.44 164 PHE A O 1
ATOM 1281 N N . LEU A 1 165 ? 17.634 6.568 -10.192 1.00 88.62 165 LEU A N 1
ATOM 1282 C CA . LEU A 1 165 ? 17.906 7.860 -10.822 1.00 88.62 165 LEU A CA 1
ATOM 1283 C C . LEU A 1 165 ? 19.340 8.349 -10.586 1.00 88.62 165 LEU A C 1
ATOM 1285 O O . LEU A 1 165 ? 19.919 8.959 -11.482 1.00 88.62 165 LEU A O 1
ATOM 1289 N N . VAL A 1 166 ? 19.937 8.063 -9.426 1.00 86.69 166 VAL A N 1
ATOM 1290 C CA . VAL A 1 166 ? 21.362 8.346 -9.176 1.00 86.69 166 VAL A CA 1
ATOM 1291 C C . VAL A 1 166 ? 22.256 7.443 -10.029 1.00 86.69 166 VAL A C 1
ATOM 1293 O O . VAL A 1 166 ? 23.212 7.927 -10.632 1.00 86.69 166 VAL A O 1
ATOM 1296 N N . VAL A 1 167 ? 21.936 6.150 -10.133 1.00 90.62 167 VAL A N 1
ATOM 1297 C CA . VAL A 1 167 ? 22.695 5.200 -10.966 1.00 90.62 167 VAL A CA 1
ATOM 1298 C C . VAL A 1 167 ? 22.638 5.589 -12.444 1.00 90.62 167 VAL A C 1
ATOM 1300 O O . VAL A 1 167 ? 23.671 5.636 -13.108 1.00 90.62 167 VAL A O 1
ATOM 1303 N N . LEU A 1 168 ? 21.455 5.934 -12.958 1.00 89.25 168 LEU A N 1
ATOM 1304 C CA . LEU A 1 168 ? 21.303 6.407 -14.335 1.00 89.25 168 LEU A CA 1
ATOM 1305 C C . LEU A 1 168 ? 22.097 7.692 -14.579 1.00 89.25 168 LEU A C 1
ATOM 1307 O O . LEU A 1 168 ? 22.630 7.870 -15.671 1.00 89.25 168 LEU A O 1
ATOM 1311 N N . PHE A 1 169 ? 22.243 8.544 -13.560 1.00 85.88 169 PHE A N 1
ATOM 1312 C CA . PHE A 1 169 ? 22.937 9.828 -13.699 1.00 85.88 169 PHE A CA 1
ATOM 1313 C C . PHE A 1 169 ? 24.413 9.574 -13.899 1.00 85.88 169 PHE A C 1
ATOM 1315 O O . PHE A 1 169 ? 25.014 10.092 -14.833 1.00 85.88 169 PHE A O 1
ATOM 1322 N N . GLN A 1 170 ? 24.970 8.691 -13.076 1.00 86.69 170 GLN A N 1
ATOM 1323 C CA . GLN A 1 170 ? 26.336 8.213 -13.236 1.00 86.69 170 GLN A CA 1
ATOM 1324 C C . GLN A 1 170 ? 26.532 7.551 -14.608 1.00 86.69 170 GLN A C 1
ATOM 1326 O O . GLN A 1 170 ? 27.528 7.816 -15.276 1.00 86.69 170 GLN A O 1
ATOM 1331 N N . GLY A 1 171 ? 25.546 6.773 -15.070 1.00 87.12 171 GLY A N 1
ATOM 1332 C CA . GLY A 1 171 ? 25.543 6.155 -16.396 1.00 87.12 171 GLY A CA 1
ATOM 1333 C C . GLY A 1 171 ? 25.642 7.155 -17.552 1.00 87.12 171 GLY A C 1
ATOM 1334 O O . GLY A 1 171 ? 26.327 6.869 -18.530 1.00 87.12 171 GLY A O 1
ATOM 1335 N N . THR A 1 172 ? 25.042 8.348 -17.438 1.00 85.38 172 THR A N 1
ATOM 1336 C CA . THR A 1 172 ? 25.131 9.373 -18.500 1.00 85.38 172 THR A CA 1
ATOM 1337 C C . THR A 1 172 ? 26.559 9.856 -18.758 1.00 85.38 172 THR A C 1
ATOM 1339 O O . THR A 1 172 ? 26.886 10.170 -19.899 1.00 85.38 172 THR A O 1
ATOM 1342 N N . PHE A 1 173 ? 27.432 9.850 -17.744 1.00 83.50 173 PHE A N 1
ATOM 1343 C CA . PHE A 1 173 ? 28.843 10.231 -17.897 1.00 83.50 173 PHE A CA 1
ATOM 1344 C C . PHE A 1 173 ? 29.692 9.158 -18.589 1.00 83.50 173 PHE A C 1
ATOM 1346 O O . PHE A 1 173 ? 30.790 9.458 -19.052 1.00 83.50 173 PHE A O 1
ATOM 1353 N N . LEU A 1 174 ? 29.202 7.917 -18.652 1.00 86.25 174 LEU A N 1
ATOM 1354 C CA . LEU A 1 174 ? 29.912 6.789 -19.256 1.00 86.25 174 LEU A CA 1
ATOM 1355 C C . LEU A 1 174 ? 29.569 6.584 -20.735 1.00 86.25 174 LEU A C 1
ATOM 1357 O O . LEU A 1 174 ? 30.253 5.809 -21.400 1.00 86.25 174 LEU A O 1
ATOM 1361 N N . VAL A 1 175 ? 28.530 7.245 -21.260 1.00 84.69 175 VAL A N 1
ATOM 1362 C CA . VAL A 1 175 ? 28.129 7.100 -22.666 1.00 84.69 175 VAL A CA 1
ATOM 1363 C C . VAL A 1 175 ? 29.176 7.777 -23.563 1.00 84.69 175 VAL A C 1
ATOM 1365 O O . VAL A 1 175 ? 29.330 8.999 -23.492 1.00 84.69 175 VAL A O 1
ATOM 1368 N N . PRO A 1 176 ? 29.897 7.027 -24.421 1.00 80.50 176 PRO A N 1
ATOM 1369 C CA . PRO A 1 176 ? 30.900 7.607 -25.305 1.00 80.50 176 PRO A CA 1
ATOM 1370 C C . PRO A 1 176 ? 30.248 8.577 -26.294 1.00 80.50 176 PRO A C 1
ATOM 1372 O O . PRO A 1 176 ? 29.304 8.219 -27.003 1.00 80.50 176 PRO A O 1
ATOM 1375 N N . GLN A 1 177 ? 30.767 9.801 -26.371 1.00 78.38 177 GLN A N 1
ATOM 1376 C CA . GLN A 1 177 ? 30.335 10.783 -27.364 1.00 78.38 177 GLN A CA 1
ATOM 1377 C C . GLN A 1 177 ? 30.868 10.378 -28.738 1.00 78.38 177 GLN A C 1
ATOM 1379 O O . GLN A 1 177 ? 32.040 10.569 -29.055 1.00 78.38 177 GLN A O 1
ATOM 1384 N N . THR A 1 178 ? 30.007 9.773 -29.548 1.00 74.44 178 THR A N 1
ATOM 1385 C CA . THR A 1 178 ? 30.327 9.356 -30.913 1.00 74.44 178 THR A CA 1
ATOM 1386 C C . THR A 1 178 ? 29.827 10.417 -31.896 1.00 74.44 178 THR A C 1
ATOM 1388 O O . THR A 1 178 ? 28.766 10.281 -32.493 1.00 74.44 178 THR A O 1
ATOM 1391 N N . GLY A 1 179 ? 30.579 11.513 -32.050 1.00 75.44 179 GLY A N 1
ATOM 1392 C CA . GLY A 1 179 ? 30.330 12.518 -33.094 1.00 75.44 179 GLY A CA 1
ATOM 1393 C C . GLY A 1 179 ? 30.580 13.969 -32.674 1.00 75.44 179 GLY A C 1
ATOM 1394 O O . GLY A 1 179 ? 30.595 14.297 -31.492 1.00 75.44 179 GLY A O 1
ATOM 1395 N N . ALA A 1 180 ? 30.764 14.852 -33.661 1.00 71.12 180 ALA A N 1
ATOM 1396 C CA . ALA A 1 180 ? 30.974 16.289 -33.448 1.00 71.12 180 ALA A CA 1
ATOM 1397 C C . ALA A 1 180 ? 29.698 17.040 -32.993 1.00 71.12 180 ALA A C 1
ATOM 1399 O O . ALA A 1 180 ? 29.804 18.116 -32.412 1.00 71.12 180 ALA A O 1
ATOM 1400 N N . ASP A 1 181 ? 28.511 16.445 -33.173 1.00 66.06 181 ASP A N 1
ATOM 1401 C CA . ASP A 1 181 ? 27.210 17.085 -32.907 1.00 66.06 181 ASP A CA 1
ATOM 1402 C C . ASP A 1 181 ? 26.538 16.644 -31.584 1.00 66.06 181 ASP A C 1
ATOM 1404 O O . ASP A 1 181 ? 25.436 17.085 -31.258 1.00 66.06 181 ASP A O 1
ATOM 1408 N N . SER A 1 182 ? 27.174 15.784 -30.775 1.00 66.12 182 SER A N 1
ATOM 1409 C CA . SER A 1 182 ? 26.540 15.181 -29.583 1.00 66.12 182 SER A CA 1
ATOM 1410 C C . SER A 1 182 ? 26.583 16.028 -28.300 1.00 66.12 182 SER A C 1
ATOM 1412 O O . SER A 1 182 ? 26.005 15.634 -27.286 1.00 66.12 182 SER A O 1
ATOM 1414 N N . GLY A 1 183 ? 27.246 17.187 -28.315 1.00 75.25 183 GLY A N 1
ATOM 1415 C CA . GLY A 1 183 ? 27.461 18.017 -27.121 1.00 75.25 183 GLY A CA 1
ATOM 1416 C C . GLY A 1 183 ? 26.182 18.618 -26.506 1.00 75.25 183 GLY A C 1
ATOM 1417 O O . GLY A 1 183 ? 25.913 18.382 -25.325 1.00 75.25 183 GLY A O 1
ATOM 1418 N N . PRO A 1 184 ? 25.358 19.367 -27.267 1.00 80.75 184 PRO A N 1
ATOM 1419 C CA . PRO A 1 184 ? 24.212 20.093 -26.714 1.00 80.75 184 PRO A CA 1
ATOM 1420 C C . PRO A 1 184 ? 23.139 19.232 -26.015 1.00 80.75 184 PRO A C 1
ATOM 1422 O O . PRO A 1 184 ? 22.750 19.582 -24.897 1.00 80.75 184 PRO A O 1
ATOM 1425 N N . PRO A 1 185 ? 22.650 18.106 -26.583 1.00 75.81 185 PRO A N 1
ATOM 1426 C CA . PRO A 1 185 ? 21.570 17.340 -25.955 1.00 75.81 185 PRO A CA 1
ATOM 1427 C C . PRO A 1 185 ? 22.020 16.645 -24.668 1.00 75.81 185 PRO A C 1
ATOM 1429 O O . PRO A 1 185 ? 21.241 16.532 -23.723 1.00 75.81 185 PRO A O 1
ATOM 1432 N N . MET A 1 186 ? 23.281 16.218 -24.599 1.00 78.00 186 MET A N 1
ATOM 1433 C CA . MET A 1 186 ? 23.838 15.590 -23.406 1.00 78.00 186 MET A CA 1
ATOM 1434 C C . MET A 1 186 ? 24.022 16.616 -22.280 1.00 78.00 186 MET A C 1
ATOM 1436 O O . MET A 1 186 ? 23.639 16.338 -21.149 1.00 78.00 186 MET A O 1
ATOM 1440 N N . VAL A 1 187 ? 24.504 17.828 -22.587 1.00 82.31 187 VAL A N 1
ATOM 1441 C CA . VAL A 1 187 ? 24.583 18.926 -21.605 1.00 82.31 187 VAL A CA 1
ATOM 1442 C C . VAL A 1 187 ? 23.194 19.287 -21.072 1.00 82.31 187 VAL A C 1
ATOM 1444 O O . VAL A 1 187 ? 23.017 19.401 -19.860 1.00 82.31 187 VAL A O 1
ATOM 1447 N N . MET A 1 188 ? 22.190 19.393 -21.947 1.00 80.12 188 MET A N 1
ATOM 1448 C CA . MET A 1 188 ? 20.804 19.653 -21.539 1.00 80.12 188 MET A CA 1
ATOM 1449 C C . MET A 1 188 ? 20.241 18.544 -20.641 1.00 80.12 188 MET A C 1
ATOM 1451 O O . MET A 1 188 ? 19.603 18.845 -19.632 1.00 80.12 188 MET A O 1
ATOM 1455 N N . CYS A 1 189 ? 20.513 17.272 -20.957 1.00 75.31 189 CYS A N 1
ATOM 1456 C CA . CYS A 1 189 ? 20.120 16.146 -20.107 1.00 75.31 189 CYS A CA 1
ATOM 1457 C C . CYS A 1 189 ? 20.806 16.214 -18.739 1.00 75.31 189 CYS A C 1
ATOM 1459 O O . CYS A 1 189 ? 20.134 16.085 -17.720 1.00 75.31 189 CYS A O 1
ATOM 1461 N N . SER A 1 190 ? 22.111 16.485 -18.690 1.00 79.88 190 SER A N 1
ATOM 1462 C CA . SER A 1 190 ? 22.850 16.602 -17.430 1.00 79.88 190 SER A CA 1
ATOM 1463 C C . SER A 1 190 ? 22.343 17.754 -16.560 1.00 79.88 190 SER A C 1
ATOM 1465 O O . SER A 1 190 ? 22.212 17.581 -15.350 1.00 79.88 190 SER A O 1
ATOM 1467 N N . ILE A 1 191 ? 21.998 18.903 -17.156 1.00 85.06 191 ILE A N 1
ATOM 1468 C CA . ILE A 1 191 ? 21.387 20.034 -16.437 1.00 85.06 191 ILE A CA 1
ATOM 1469 C C . ILE A 1 191 ? 20.008 19.640 -15.901 1.00 85.06 191 ILE A C 1
ATOM 1471 O O . ILE A 1 191 ? 19.734 19.832 -14.717 1.00 85.06 191 ILE A O 1
ATOM 1475 N N . ALA A 1 192 ? 19.150 19.054 -16.741 1.00 79.81 192 ALA A N 1
ATOM 1476 C CA . ALA A 1 192 ? 17.819 18.618 -16.328 1.00 79.81 192 ALA A CA 1
ATOM 1477 C C . ALA A 1 192 ? 17.895 17.608 -15.173 1.00 79.81 192 ALA A C 1
ATOM 1479 O O . ALA A 1 192 ? 17.199 17.757 -14.170 1.00 79.81 192 ALA A O 1
ATOM 1480 N N . ILE A 1 193 ? 18.793 16.626 -15.258 1.00 76.81 193 ILE A N 1
ATOM 1481 C CA . ILE A 1 193 ? 18.990 15.637 -14.195 1.00 76.81 193 ILE A CA 1
ATOM 1482 C C . ILE A 1 193 ? 19.561 16.293 -12.931 1.00 76.81 193 ILE A C 1
ATOM 1484 O O . ILE A 1 193 ? 19.087 16.012 -11.828 1.00 76.81 193 ILE A O 1
ATOM 1488 N N . GLY A 1 194 ? 20.523 17.206 -13.083 1.00 81.00 194 GLY A N 1
ATOM 1489 C CA . GLY A 1 194 ? 21.097 17.980 -11.985 1.00 81.00 194 GLY A CA 1
ATOM 1490 C C . GLY A 1 194 ? 20.063 18.810 -11.218 1.00 81.00 194 GLY A C 1
ATOM 1491 O O . GLY A 1 194 ? 20.237 19.024 -10.024 1.00 81.00 194 GLY A O 1
ATOM 1492 N N . LEU A 1 195 ? 18.963 19.218 -11.862 1.00 83.69 195 LEU A N 1
ATOM 1493 C CA . LEU A 1 195 ? 17.833 19.901 -11.219 1.00 83.69 195 LEU A CA 1
ATOM 1494 C C . LEU A 1 195 ? 16.813 18.928 -10.602 1.00 83.69 195 LEU A C 1
ATOM 1496 O O . LEU A 1 195 ? 16.266 19.199 -9.531 1.00 83.69 195 LEU A O 1
ATOM 1500 N N . LEU A 1 196 ? 16.561 17.783 -11.243 1.00 79.56 196 LEU A N 1
ATOM 1501 C CA . LEU A 1 196 ? 15.582 16.793 -10.776 1.00 79.56 196 LEU A CA 1
ATOM 1502 C C . LEU A 1 196 ? 16.064 16.012 -9.543 1.00 79.56 196 LEU A C 1
ATOM 1504 O O . LEU A 1 196 ? 15.260 15.714 -8.655 1.00 79.56 196 LEU A O 1
ATOM 1508 N N . LEU A 1 197 ? 17.361 15.696 -9.463 1.00 79.31 197 LEU A N 1
ATOM 1509 C CA . LEU A 1 197 ? 17.939 14.928 -8.354 1.00 79.31 197 LEU A CA 1
ATOM 1510 C C . LEU A 1 197 ? 17.797 15.632 -6.990 1.00 79.31 197 LEU A C 1
ATOM 1512 O O . LEU A 1 197 ? 17.293 14.989 -6.066 1.00 79.31 197 LEU A O 1
ATOM 1516 N N . PRO A 1 198 ? 18.144 16.927 -6.825 1.00 83.00 198 PRO A N 1
ATOM 1517 C CA . PRO A 1 198 ? 17.903 17.654 -5.581 1.00 83.00 198 PRO A CA 1
ATOM 1518 C C . PRO A 1 198 ? 16.422 17.702 -5.210 1.00 83.00 198 PRO A C 1
ATOM 1520 O O . PRO A 1 198 ? 16.082 17.499 -4.048 1.00 83.00 198 PRO A O 1
ATOM 1523 N N . GLY A 1 199 ? 15.532 17.906 -6.188 1.00 81.94 199 GLY A N 1
ATOM 1524 C CA . GLY A 1 199 ? 14.087 17.897 -5.955 1.00 81.94 199 GLY A CA 1
ATOM 1525 C C . GLY A 1 199 ? 13.611 16.577 -5.345 1.00 81.94 199 GLY A C 1
ATOM 1526 O O . GLY A 1 199 ? 12.902 16.572 -4.341 1.00 81.94 199 GLY A O 1
ATOM 1527 N N . LEU A 1 200 ? 14.063 15.443 -5.882 1.00 76.50 200 LEU A N 1
ATOM 1528 C CA . LEU A 1 200 ? 13.741 14.124 -5.331 1.00 76.50 200 LEU A CA 1
ATOM 1529 C C . LEU A 1 200 ? 14.431 13.830 -4.002 1.00 76.50 200 LEU A C 1
ATOM 1531 O O . LEU A 1 200 ? 13.827 13.201 -3.133 1.00 76.50 200 LEU A O 1
ATOM 1535 N N . ALA A 1 201 ? 15.667 14.286 -3.809 1.00 79.69 201 ALA A N 1
ATOM 1536 C CA . ALA A 1 201 ? 16.352 14.164 -2.527 1.00 79.69 201 ALA A CA 1
ATOM 1537 C C . ALA A 1 201 ? 15.584 14.925 -1.435 1.00 79.69 201 ALA A C 1
ATOM 1539 O O . ALA A 1 201 ? 15.333 14.382 -0.363 1.00 79.69 201 ALA A O 1
ATOM 1540 N N . LEU A 1 202 ? 15.105 16.136 -1.734 1.00 85.06 202 LEU A N 1
ATOM 1541 C CA . LEU A 1 202 ? 14.266 16.917 -0.827 1.00 85.06 202 LEU A CA 1
ATOM 1542 C C . LEU A 1 202 ? 12.913 16.245 -0.576 1.00 85.06 202 LEU A C 1
ATOM 1544 O O . LEU A 1 202 ? 12.495 16.153 0.574 1.00 85.06 202 LEU A O 1
ATOM 1548 N N . ILE A 1 203 ? 12.248 15.724 -1.613 1.00 81.31 203 ILE A N 1
ATOM 1549 C CA . ILE A 1 203 ? 10.969 15.008 -1.466 1.00 81.31 203 ILE A CA 1
ATOM 1550 C C . ILE A 1 203 ? 11.141 13.732 -0.639 1.00 81.31 203 ILE A C 1
ATOM 1552 O O . ILE A 1 203 ? 10.319 13.449 0.232 1.00 81.31 203 ILE A O 1
ATOM 1556 N N . SER A 1 204 ? 12.199 12.958 -0.881 1.00 78.19 204 SER A N 1
ATOM 1557 C CA . SER A 1 204 ? 12.473 11.723 -0.142 1.00 78.19 204 SER A CA 1
ATOM 1558 C C . SER A 1 204 ? 12.853 12.020 1.309 1.00 78.19 204 SER A C 1
ATOM 1560 O O . SER A 1 204 ? 12.279 11.410 2.209 1.00 78.19 204 SER A O 1
ATOM 1562 N N . LEU A 1 205 ? 13.705 13.019 1.562 1.00 81.94 205 LEU A N 1
ATOM 1563 C CA . LEU A 1 205 ? 14.029 13.475 2.913 1.00 81.94 205 LEU A CA 1
ATOM 1564 C C . LEU A 1 205 ? 12.784 13.993 3.639 1.00 81.94 205 LEU A C 1
ATOM 1566 O O . LEU A 1 205 ? 12.521 13.571 4.761 1.00 81.94 205 LEU A O 1
ATOM 1570 N N . ALA A 1 206 ? 11.977 14.844 3.002 1.00 83.50 206 ALA A N 1
ATOM 1571 C CA . ALA A 1 206 ? 10.727 15.341 3.571 1.00 83.50 206 ALA A CA 1
ATOM 1572 C C . ALA A 1 206 ? 9.751 14.195 3.870 1.00 83.50 206 ALA A C 1
ATOM 1574 O O . ALA A 1 206 ? 9.135 14.176 4.933 1.00 83.50 206 ALA A O 1
ATOM 1575 N N . SER A 1 207 ? 9.660 13.206 2.980 1.00 77.38 207 SER A N 1
ATOM 1576 C CA . SER A 1 207 ? 8.829 12.012 3.158 1.00 77.38 207 SER A CA 1
ATOM 1577 C C . SER A 1 207 ? 9.295 11.161 4.339 1.00 77.38 207 SER A C 1
ATOM 1579 O O . SER A 1 207 ? 8.466 10.738 5.144 1.00 77.38 207 SER A O 1
ATOM 1581 N N . VAL A 1 208 ? 10.607 10.949 4.488 1.00 79.38 208 VAL A N 1
ATOM 1582 C CA . VAL A 1 208 ? 11.201 10.224 5.622 1.00 79.38 208 VAL A CA 1
ATOM 1583 C C . VAL A 1 208 ? 11.013 11.003 6.920 1.00 79.38 208 VAL A C 1
ATOM 1585 O O . VAL A 1 208 ? 10.570 10.431 7.910 1.00 79.38 208 VAL A O 1
ATOM 1588 N N . VAL A 1 209 ? 11.276 12.311 6.929 1.00 84.62 209 VAL A N 1
ATOM 1589 C CA . VAL A 1 209 ? 11.070 13.172 8.103 1.00 84.62 209 VAL A CA 1
ATOM 1590 C C . VAL A 1 209 ? 9.599 13.186 8.505 1.00 84.62 209 VAL A C 1
ATOM 1592 O O . VAL A 1 209 ? 9.291 13.052 9.687 1.00 84.62 209 VAL A O 1
ATOM 1595 N N . GLN A 1 210 ? 8.676 13.295 7.548 1.00 81.75 210 GLN A N 1
ATOM 1596 C CA . GLN A 1 210 ? 7.243 13.216 7.813 1.00 81.75 210 GLN A CA 1
ATOM 1597 C C . GLN A 1 210 ? 6.857 11.832 8.345 1.00 81.75 210 GLN A C 1
ATOM 1599 O O . GLN A 1 210 ? 6.081 11.753 9.294 1.00 81.75 210 GLN A O 1
ATOM 1604 N N . HIS A 1 211 ? 7.417 10.753 7.789 1.00 78.62 211 HIS A N 1
ATOM 1605 C CA . HIS A 1 211 ? 7.181 9.397 8.277 1.00 78.62 211 HIS A CA 1
ATOM 1606 C C . HIS A 1 211 ? 7.641 9.226 9.719 1.00 78.62 211 HIS A C 1
ATOM 1608 O O . HIS A 1 211 ? 6.880 8.761 10.555 1.00 78.62 211 HIS A O 1
ATOM 1614 N N . VAL A 1 212 ? 8.876 9.631 10.011 1.00 80.38 212 VAL A N 1
ATOM 1615 C CA . VAL A 1 212 ? 9.473 9.594 11.345 1.00 80.38 212 VAL A CA 1
ATOM 1616 C C . VAL A 1 212 ? 8.616 10.416 12.302 1.00 80.38 212 VAL A C 1
ATOM 1618 O O . VAL A 1 212 ? 8.173 9.898 13.323 1.00 80.38 212 VAL A O 1
ATOM 1621 N N . ARG A 1 213 ? 8.276 11.657 11.940 1.00 82.88 213 ARG A N 1
ATOM 1622 C CA . ARG A 1 213 ? 7.407 12.517 12.753 1.00 82.88 213 ARG A CA 1
ATOM 1623 C C . ARG A 1 213 ? 6.046 11.885 13.023 1.00 82.88 213 ARG A C 1
ATOM 1625 O O . ARG A 1 213 ? 5.588 11.938 14.155 1.00 82.88 213 ARG A O 1
ATOM 1632 N N . HIS A 1 214 ? 5.414 11.278 12.024 1.00 74.44 214 HIS A N 1
ATOM 1633 C CA . HIS A 1 214 ? 4.113 10.633 12.190 1.00 74.44 214 HIS A CA 1
ATOM 1634 C C . HIS A 1 214 ? 4.213 9.324 12.985 1.00 74.44 214 HIS A C 1
ATOM 1636 O O . HIS A 1 214 ? 3.338 9.011 13.780 1.00 74.44 214 HIS A O 1
ATOM 1642 N N . LYS A 1 215 ? 5.293 8.558 12.808 1.00 71.75 215 LYS A N 1
ATOM 1643 C CA . LYS A 1 215 ? 5.525 7.303 13.530 1.00 71.75 215 LYS A CA 1
ATOM 1644 C C . LYS A 1 215 ? 5.751 7.540 15.022 1.00 71.75 215 LYS A C 1
ATOM 1646 O O . LYS A 1 215 ? 5.270 6.756 15.831 1.00 71.75 215 LYS A O 1
ATOM 1651 N N . TYR A 1 216 ? 6.465 8.608 15.374 1.00 76.25 216 TYR A N 1
ATOM 1652 C CA . TYR A 1 216 ? 6.762 8.946 16.768 1.00 76.25 216 TYR A CA 1
ATOM 1653 C C . TYR A 1 216 ? 5.708 9.838 17.431 1.00 76.25 216 TYR A C 1
ATOM 1655 O O . TYR A 1 216 ? 5.753 10.021 18.642 1.00 76.25 216 TYR A O 1
ATOM 1663 N N . ARG A 1 217 ? 4.735 10.365 16.679 1.00 76.12 217 ARG A N 1
ATOM 1664 C CA . ARG A 1 217 ? 3.585 11.079 17.243 1.00 76.12 217 ARG A CA 1
ATOM 1665 C C . ARG A 1 217 ? 2.335 10.230 17.082 1.00 76.12 217 ARG A C 1
ATOM 1667 O O . ARG A 1 217 ? 1.584 10.399 16.124 1.00 76.12 217 ARG A O 1
ATOM 1674 N N . LYS A 1 218 ? 2.105 9.326 18.038 1.00 78.44 218 LYS A N 1
ATOM 1675 C CA . LYS A 1 218 ? 0.765 8.775 18.253 1.00 78.44 218 LYS A CA 1
ATOM 1676 C C . LYS A 1 218 ? -0.157 9.960 18.524 1.00 78.44 218 LYS A C 1
ATOM 1678 O O . LYS A 1 218 ? 0.089 10.736 19.440 1.00 78.44 218 LYS A O 1
ATOM 1683 N N . GLN A 1 219 ? -1.140 10.167 17.653 1.00 85.50 219 GLN A N 1
ATOM 1684 C CA . GLN A 1 219 ? -2.044 11.309 17.772 1.00 85.50 219 GLN A CA 1
ATOM 1685 C C . GLN A 1 219 ? -3.032 11.112 18.927 1.00 85.50 219 GLN A C 1
ATOM 1687 O O . GLN A 1 219 ? -3.510 12.090 19.496 1.00 85.50 219 GLN A O 1
ATOM 1692 N N . PHE A 1 220 ? -3.319 9.856 19.278 1.00 93.62 220 PHE A N 1
ATOM 1693 C CA . PHE A 1 220 ? -4.304 9.498 20.284 1.00 93.62 220 PHE A CA 1
ATOM 1694 C C . PHE A 1 220 ? -3.700 8.518 21.287 1.00 93.62 220 PHE A C 1
ATOM 1696 O O . PHE A 1 220 ? -3.145 7.483 20.921 1.00 93.62 220 PHE A O 1
ATOM 1703 N N . HIS A 1 221 ? -3.856 8.807 22.574 1.00 93.94 221 HIS A N 1
ATOM 1704 C CA . HIS A 1 221 ? -3.501 7.842 23.613 1.00 93.94 221 HIS A CA 1
ATOM 1705 C C . HIS A 1 221 ? -4.586 6.783 23.767 1.00 93.94 221 HIS A C 1
ATOM 1707 O O . HIS A 1 221 ? -4.280 5.611 23.984 1.00 93.94 221 HIS A O 1
ATOM 1713 N N . PHE A 1 222 ? -5.846 7.184 23.596 1.00 96.75 222 PHE A N 1
ATOM 1714 C CA . PHE A 1 222 ? -6.995 6.305 23.768 1.00 96.75 222 PHE A CA 1
ATOM 1715 C C . PHE A 1 222 ? -7.818 6.225 22.489 1.00 96.75 222 PHE A C 1
ATOM 1717 O O . PHE A 1 222 ? -8.026 7.225 21.809 1.00 96.75 222 PHE A O 1
ATOM 1724 N N . PHE A 1 223 ? -8.337 5.045 22.184 1.00 97.44 223 PHE A N 1
ATOM 1725 C CA . PHE A 1 223 ? -9.387 4.846 21.191 1.00 97.44 223 PHE A CA 1
ATOM 1726 C C . PHE A 1 223 ? -10.599 4.260 21.890 1.00 97.44 223 PHE A C 1
ATOM 1728 O O . PHE A 1 223 ? -10.486 3.219 22.532 1.00 97.44 223 PHE A O 1
ATOM 1735 N N . LEU A 1 224 ? -11.749 4.917 21.780 1.00 97.81 224 LEU A N 1
ATOM 1736 C CA . LEU A 1 224 ? -12.961 4.524 22.494 1.00 97.81 224 LEU A CA 1
ATOM 1737 C C . LEU A 1 224 ? -13.855 3.657 21.596 1.00 97.81 224 LEU A C 1
ATOM 1739 O O . LEU A 1 224 ? -14.684 4.167 20.839 1.00 97.81 224 LEU A O 1
ATOM 1743 N N . SER A 1 225 ? -13.698 2.336 21.697 1.00 97.88 225 SER A N 1
ATOM 1744 C CA . SER A 1 225 ? -14.561 1.368 21.012 1.00 97.88 225 SER A CA 1
ATOM 1745 C C . SER A 1 225 ? -15.864 1.205 21.779 1.00 97.88 225 SER A C 1
ATOM 1747 O O . SER A 1 225 ? -15.864 0.863 22.965 1.00 97.88 225 SER A O 1
ATOM 1749 N N . HIS A 1 226 ? -16.992 1.476 21.128 1.00 97.69 226 HIS A N 1
ATOM 1750 C CA . HIS A 1 226 ? -18.276 1.516 21.811 1.00 97.69 226 HIS A CA 1
ATOM 1751 C C . HIS A 1 226 ? -19.452 1.208 20.878 1.00 97.69 226 HIS A C 1
ATOM 1753 O O . HIS A 1 226 ? -19.361 1.276 19.652 1.00 97.69 226 HIS A O 1
ATOM 1759 N N . GLN A 1 227 ? -20.605 0.897 21.472 1.00 96.44 227 GLN A N 1
ATOM 1760 C CA . GLN A 1 227 ? -21.845 0.709 20.731 1.00 96.44 227 GLN A CA 1
ATOM 1761 C C . GLN A 1 227 ? -22.626 2.024 20.746 1.00 96.44 227 GLN A C 1
ATOM 1763 O O . GLN A 1 227 ? -23.057 2.486 21.801 1.00 96.44 227 GLN A O 1
ATOM 1768 N N . LYS A 1 228 ? -22.815 2.630 19.566 1.00 94.81 228 LYS A N 1
ATOM 1769 C CA . LYS A 1 228 ? -23.370 3.991 19.421 1.00 94.81 228 LYS A CA 1
ATOM 1770 C C . LYS A 1 228 ? -24.680 4.226 20.186 1.00 94.81 228 LYS A C 1
ATOM 1772 O O . LYS A 1 228 ? -24.883 5.318 20.703 1.00 94.81 228 LYS A O 1
ATOM 1777 N N . LYS A 1 229 ? -25.571 3.227 20.251 1.00 95.31 229 LYS A N 1
ATOM 1778 C CA . LYS A 1 229 ? -26.885 3.364 20.905 1.00 95.31 229 LYS A CA 1
ATOM 1779 C C . LYS A 1 229 ? -26.816 3.229 22.432 1.00 95.31 229 LYS A C 1
ATOM 1781 O O . LYS A 1 229 ? -27.520 3.954 23.117 1.00 95.31 229 LYS A O 1
ATOM 1786 N N . ALA A 1 230 ? -26.000 2.317 22.952 1.00 96.19 230 ALA A N 1
ATOM 1787 C CA . ALA A 1 230 ? -25.973 1.942 24.363 1.00 96.19 230 ALA A CA 1
ATOM 1788 C C . ALA A 1 230 ? -24.932 2.726 25.166 1.00 96.19 230 ALA A C 1
ATOM 1790 O O . ALA A 1 230 ? -25.181 3.051 26.319 1.00 96.19 230 ALA A O 1
ATOM 1791 N N . SER A 1 231 ? -23.772 3.029 24.577 1.00 96.62 231 SER A N 1
ATOM 1792 C CA . SER A 1 231 ? -22.648 3.649 25.291 1.00 96.62 231 SER A CA 1
ATOM 1793 C C . SER A 1 231 ? -22.084 4.900 24.615 1.00 96.62 231 SER A C 1
ATOM 1795 O O . SER A 1 231 ? -21.030 5.382 25.016 1.00 96.62 231 SER A O 1
ATOM 1797 N N . GLY A 1 232 ? -22.783 5.472 23.627 1.00 96.38 232 GLY A N 1
ATOM 1798 C CA . GLY A 1 232 ? -22.323 6.663 22.900 1.00 96.38 232 GLY A CA 1
ATOM 1799 C C . GLY A 1 232 ? -22.189 7.924 23.761 1.00 96.38 232 GLY A C 1
ATOM 1800 O O . GLY A 1 232 ? -21.209 8.655 23.628 1.00 96.38 232 GLY A O 1
ATOM 1801 N N . SER A 1 233 ? -23.129 8.167 24.680 1.00 96.38 233 SER A N 1
ATOM 1802 C CA . SER A 1 233 ? -23.063 9.308 25.609 1.00 96.38 233 SER A CA 1
ATOM 1803 C C . SER A 1 233 ? -21.873 9.193 26.561 1.00 96.38 233 SER A C 1
ATOM 1805 O O . SER A 1 233 ? -21.114 10.148 26.714 1.00 96.38 233 SER A O 1
ATOM 1807 N N . LEU A 1 234 ? -21.664 8.006 27.134 1.00 96.31 234 LEU A N 1
ATOM 1808 C CA . LEU A 1 234 ? -20.522 7.717 27.994 1.00 96.31 234 LEU A CA 1
ATOM 1809 C C . LEU A 1 234 ? -19.194 7.813 27.233 1.00 96.31 234 LEU A C 1
ATOM 1811 O O . LEU A 1 234 ? -18.239 8.383 27.749 1.00 96.31 234 LEU A O 1
ATOM 1815 N N . ALA A 1 235 ? -19.130 7.308 25.998 1.00 97.38 235 ALA A N 1
ATOM 1816 C CA . ALA A 1 235 ? -17.944 7.437 25.156 1.00 97.38 235 ALA A CA 1
ATOM 1817 C C . ALA A 1 235 ? -17.580 8.904 24.917 1.00 97.38 235 ALA A C 1
ATOM 1819 O O . ALA A 1 235 ? -16.415 9.279 25.019 1.00 97.38 235 ALA A O 1
ATOM 1820 N N . ARG A 1 236 ? -18.579 9.754 24.656 1.00 96.44 236 ARG A N 1
ATOM 1821 C CA . ARG A 1 236 ? -18.360 11.192 24.486 1.00 96.44 236 ARG A CA 1
ATOM 1822 C C . ARG A 1 236 ? -17.932 11.871 25.789 1.00 96.44 236 ARG A C 1
ATOM 1824 O O . ARG A 1 236 ? -17.018 12.687 25.742 1.00 96.44 236 ARG A O 1
ATOM 1831 N N . LEU A 1 237 ? -18.516 11.505 26.932 1.00 96.00 237 LEU A N 1
ATOM 1832 C CA . LEU A 1 237 ? -18.080 12.003 28.242 1.00 96.00 237 LEU A CA 1
ATOM 1833 C C . LEU A 1 237 ? -16.614 11.635 28.515 1.00 96.00 237 LEU A C 1
ATOM 1835 O O . LEU A 1 237 ? -15.800 12.511 28.786 1.00 96.00 237 LEU A O 1
ATOM 1839 N N . LEU A 1 238 ? -16.249 10.362 28.343 1.00 96.62 238 LEU A N 1
ATOM 1840 C CA . LEU A 1 238 ? -14.864 9.908 28.488 1.00 96.62 238 LEU A CA 1
ATOM 1841 C C . LEU A 1 238 ? -13.923 10.632 27.530 1.00 96.62 238 LEU A C 1
ATOM 1843 O O . LEU A 1 238 ? -12.812 10.965 27.917 1.00 96.62 238 LEU A O 1
ATOM 1847 N N . LYS A 1 239 ? -14.353 10.916 26.299 1.00 96.00 239 LYS A N 1
ATOM 1848 C CA . LYS A 1 239 ? -13.554 11.698 25.351 1.00 96.00 239 LYS A CA 1
ATOM 1849 C C . LYS A 1 239 ? -13.297 13.126 25.842 1.00 96.00 239 LYS A C 1
ATOM 1851 O O . LYS A 1 239 ? -12.197 13.634 25.664 1.00 96.00 239 LYS A O 1
ATOM 1856 N N . MET A 1 240 ? -14.295 13.778 26.440 1.00 95.44 240 MET A N 1
ATOM 1857 C CA . MET A 1 240 ? -14.137 15.129 26.993 1.00 95.44 240 MET A CA 1
ATOM 1858 C C . MET A 1 240 ? -13.130 15.147 28.152 1.00 95.44 240 MET A C 1
ATOM 1860 O O . MET A 1 240 ? -12.316 16.065 28.242 1.00 95.44 240 MET A O 1
ATOM 1864 N N . GLU A 1 241 ? -13.133 14.102 28.981 1.00 96.50 241 GLU A N 1
ATOM 1865 C CA . GLU A 1 241 ? -12.229 13.960 30.130 1.00 96.50 241 GLU A CA 1
ATOM 1866 C C . GLU A 1 241 ? -10.821 13.452 29.754 1.00 96.50 241 GLU A C 1
ATOM 1868 O O . GLU A 1 241 ? -9.811 13.801 30.381 1.00 96.50 241 GLU A O 1
ATOM 1873 N N . LEU A 1 242 ? -10.728 12.639 28.700 1.00 94.31 242 LEU A N 1
ATOM 1874 C CA . LEU A 1 242 ? -9.496 12.109 28.121 1.00 94.31 242 LEU A CA 1
ATOM 1875 C C . LEU A 1 242 ? -9.121 12.959 26.898 1.00 94.31 242 LEU A C 1
ATOM 1877 O O . LEU A 1 242 ? -9.401 12.585 25.764 1.00 94.31 242 LEU A O 1
ATOM 1881 N N . ARG A 1 243 ? -8.450 14.097 27.128 1.00 87.56 243 ARG A N 1
ATOM 1882 C CA . ARG A 1 243 ? -8.080 15.115 26.111 1.00 87.56 243 ARG A CA 1
ATOM 1883 C C . ARG A 1 243 ? -7.486 14.585 24.789 1.00 87.56 243 ARG A C 1
ATOM 1885 O O . ARG A 1 243 ? -7.538 15.284 23.784 1.00 87.56 243 ARG A O 1
ATOM 1892 N N . GLU A 1 244 ? -6.921 13.378 24.777 1.00 92.38 244 GLU A N 1
ATOM 1893 C CA . GLU A 1 244 ? -6.261 12.743 23.624 1.00 92.38 244 GLU A CA 1
ATOM 1894 C C . GLU A 1 244 ? -6.915 11.394 23.266 1.00 92.38 244 GLU A C 1
ATOM 1896 O O . GLU A 1 244 ? -6.237 10.382 23.057 1.00 92.38 244 GLU A O 1
ATOM 1901 N N . ALA A 1 245 ? -8.250 11.369 23.242 1.00 95.81 245 ALA A N 1
ATOM 1902 C CA . ALA A 1 245 ? -9.047 10.205 22.872 1.00 95.81 245 ALA A CA 1
ATOM 1903 C C . ALA A 1 245 ? -9.662 10.332 21.467 1.00 95.81 245 ALA A C 1
ATOM 1905 O O . ALA A 1 245 ? -10.284 11.338 21.114 1.00 95.81 245 ALA A O 1
ATOM 1906 N N . PHE A 1 246 ? -9.534 9.270 20.674 1.00 96.69 246 PHE A N 1
ATOM 1907 C CA . PHE A 1 246 ? -10.232 9.097 19.408 1.00 96.69 246 PHE A CA 1
ATOM 1908 C C . PHE A 1 246 ? -11.624 8.504 19.641 1.00 96.69 246 PHE A C 1
ATOM 1910 O O . PHE A 1 246 ? -11.762 7.479 20.316 1.00 96.69 246 PHE A O 1
ATOM 1917 N N . LEU A 1 247 ? -12.641 9.122 19.036 1.00 96.69 247 LEU A N 1
ATOM 1918 C CA . LEU A 1 247 ? -14.014 8.622 19.012 1.00 96.69 247 LEU A CA 1
ATOM 1919 C C . LEU A 1 247 ? -14.520 8.618 17.566 1.00 96.69 247 LEU A C 1
ATOM 1921 O O . LEU A 1 247 ? -14.581 9.671 16.927 1.00 96.69 247 LEU A O 1
ATOM 1925 N N . ASP A 1 248 ? -14.900 7.446 17.062 1.00 92.31 248 ASP A N 1
ATOM 1926 C CA . ASP A 1 248 ? -15.342 7.241 15.675 1.00 92.31 248 ASP A CA 1
ATOM 1927 C C . ASP A 1 248 ? -16.485 8.188 15.272 1.00 92.31 248 ASP A C 1
ATOM 1929 O O . ASP A 1 248 ? -16.437 8.794 14.205 1.00 92.31 248 ASP A O 1
ATOM 1933 N N . ALA A 1 249 ? -17.464 8.387 16.157 1.00 88.88 249 ALA A N 1
ATOM 1934 C CA . ALA A 1 249 ? -18.640 9.216 15.912 1.00 88.88 249 ALA A CA 1
ATOM 1935 C C . ALA A 1 249 ? -18.332 10.703 15.659 1.00 88.88 249 ALA A C 1
ATOM 1937 O O . ALA A 1 249 ? -19.158 11.386 15.056 1.00 88.88 249 ALA A O 1
ATOM 1938 N N . ASP A 1 250 ? -17.179 11.193 16.116 1.00 89.44 250 ASP A N 1
ATOM 1939 C CA . ASP A 1 250 ? -16.782 12.598 15.976 1.00 89.44 250 ASP A CA 1
ATOM 1940 C C . ASP A 1 250 ? -15.703 12.798 14.909 1.00 89.44 250 ASP A C 1
ATOM 1942 O O . ASP A 1 250 ? -15.626 13.857 14.292 1.00 89.44 250 ASP A O 1
ATOM 1946 N N . ASN A 1 251 ? -14.816 11.815 14.744 1.00 84.94 251 ASN A N 1
ATOM 1947 C CA . ASN A 1 251 ? -13.573 11.988 13.997 1.00 84.94 251 ASN A CA 1
ATOM 1948 C C . ASN A 1 251 ? -13.566 11.279 12.640 1.00 84.94 251 ASN A C 1
ATOM 1950 O O . ASN A 1 251 ? -12.669 11.533 11.837 1.00 84.94 251 ASN A O 1
ATOM 1954 N N . LEU A 1 252 ? -14.518 10.380 12.382 1.00 85.00 252 LEU A N 1
ATOM 1955 C CA . LEU A 1 252 ? -14.462 9.497 11.227 1.00 85.00 252 LEU A CA 1
ATOM 1956 C C . LEU A 1 252 ? -15.528 9.846 10.184 1.00 85.00 252 LEU A C 1
ATOM 1958 O O . LEU A 1 252 ? -16.721 9.644 10.393 1.00 85.00 252 LEU A O 1
ATOM 1962 N N . THR A 1 253 ? -15.080 10.308 9.018 1.00 79.12 253 THR A N 1
ATOM 1963 C CA . THR A 1 253 ? -15.924 10.466 7.821 1.00 79.12 253 THR A CA 1
ATOM 1964 C C . THR A 1 253 ? -15.927 9.216 6.938 1.00 79.12 253 THR A C 1
ATOM 1966 O O . THR A 1 253 ? -16.859 9.005 6.167 1.00 79.12 253 THR A O 1
ATOM 1969 N N . ASP A 1 254 ? -14.904 8.366 7.071 1.00 80.19 254 ASP A N 1
ATOM 1970 C CA . ASP A 1 254 ? -14.678 7.176 6.253 1.00 80.19 254 ASP A CA 1
ATOM 1971 C C . ASP A 1 254 ? -14.284 5.976 7.126 1.00 80.19 254 ASP A C 1
ATOM 1973 O O . ASP A 1 254 ? -13.202 5.922 7.716 1.00 80.19 254 ASP A O 1
ATOM 1977 N N . LEU A 1 255 ? -15.163 4.974 7.165 1.00 82.75 255 LEU A N 1
ATOM 1978 C CA . LEU A 1 255 ? -15.017 3.776 7.990 1.00 82.75 255 LEU A CA 1
ATOM 1979 C C . LEU A 1 255 ? -13.799 2.920 7.617 1.00 82.75 255 LEU A C 1
ATOM 1981 O O . LEU A 1 255 ? -13.301 2.157 8.442 1.00 82.75 255 LEU A O 1
ATOM 1985 N N . THR A 1 256 ? -13.267 3.079 6.401 1.00 79.38 256 THR A N 1
ATOM 1986 C CA . THR A 1 256 ? -12.053 2.374 5.972 1.00 79.38 256 THR A CA 1
ATOM 1987 C C . THR A 1 256 ? -10.798 2.849 6.709 1.00 79.38 256 THR A C 1
ATOM 1989 O O . THR A 1 256 ? -9.805 2.121 6.748 1.00 79.38 256 THR A O 1
ATOM 1992 N N . GLN A 1 257 ? -10.839 4.034 7.333 1.00 86.06 257 GLN A N 1
ATOM 1993 C CA . GLN A 1 257 ? -9.727 4.595 8.107 1.00 86.06 257 GLN A CA 1
ATOM 1994 C C . GLN A 1 257 ? -9.725 4.157 9.574 1.00 86.06 257 GLN A C 1
ATOM 1996 O O . GLN A 1 257 ? -8.703 4.307 10.241 1.00 86.06 257 GLN A O 1
ATOM 2001 N N . LEU A 1 258 ? -10.818 3.557 10.055 1.00 93.81 258 LEU A N 1
ATOM 2002 C CA . LEU A 1 258 ? -10.991 3.135 11.447 1.00 93.81 258 LEU A CA 1
ATOM 2003 C C . LEU A 1 258 ? -9.838 2.244 11.932 1.00 93.81 258 LEU A C 1
ATOM 2005 O O . LEU A 1 258 ? -9.162 2.553 12.912 1.00 93.81 258 LEU A O 1
ATOM 2009 N N . LEU A 1 259 ? -9.586 1.150 11.207 1.00 94.25 259 LEU A N 1
ATOM 2010 C CA . LEU A 1 259 ? -8.555 0.181 11.574 1.00 94.25 259 LEU A CA 1
ATOM 2011 C C . LEU A 1 259 ? -7.137 0.749 11.383 1.00 94.25 259 LEU A C 1
ATOM 2013 O O . LEU A 1 259 ? -6.335 0.590 12.301 1.00 94.25 259 LEU A O 1
ATOM 2017 N N . PRO A 1 260 ? -6.801 1.450 10.276 1.00 90.50 260 PRO A N 1
ATOM 2018 C CA . PRO A 1 260 ? -5.532 2.169 10.164 1.00 90.50 260 PRO A CA 1
ATOM 2019 C C . PRO A 1 260 ? -5.247 3.110 11.339 1.00 90.50 260 PRO A C 1
ATOM 2021 O O . PRO A 1 260 ? -4.170 3.008 11.927 1.00 90.50 260 PRO A O 1
ATOM 2024 N N . ILE A 1 261 ? -6.210 3.951 11.737 1.00 92.81 261 ILE A N 1
ATOM 2025 C CA . ILE A 1 261 ? -6.068 4.871 12.878 1.00 92.81 261 ILE A CA 1
ATOM 2026 C C . ILE A 1 261 ? -5.772 4.088 14.154 1.00 92.81 261 ILE A C 1
ATOM 2028 O O . ILE A 1 261 ? -4.792 4.388 14.836 1.00 92.81 261 ILE A O 1
ATOM 2032 N N . LEU A 1 262 ? -6.548 3.036 14.430 1.00 94.75 262 LEU A N 1
ATOM 2033 C CA . LEU A 1 262 ? -6.309 2.165 15.577 1.00 94.75 262 LEU A CA 1
ATOM 2034 C C . LEU A 1 262 ? -4.894 1.568 15.554 1.00 94.75 262 LEU A C 1
ATOM 2036 O O . LEU A 1 262 ? -4.196 1.590 16.560 1.00 94.75 262 LEU A O 1
ATOM 2040 N N . THR A 1 263 ? -4.422 1.076 14.408 1.00 91.44 263 THR A N 1
ATOM 2041 C CA . THR A 1 263 ? -3.087 0.460 14.326 1.00 91.44 263 THR A CA 1
ATOM 2042 C C . THR A 1 263 ? -1.931 1.452 14.415 1.00 91.44 263 THR A C 1
ATOM 2044 O O . THR A 1 263 ? -0.894 1.154 15.012 1.00 91.44 263 THR A O 1
ATOM 2047 N N . GLU A 1 264 ? -2.073 2.624 13.803 1.00 88.50 264 GLU A N 1
ATOM 2048 C CA . GLU A 1 264 ? -0.951 3.533 13.577 1.00 88.50 264 GLU A CA 1
ATOM 2049 C C . GLU A 1 264 ? -0.900 4.659 14.598 1.00 88.50 264 GLU A C 1
ATOM 2051 O O . GLU A 1 264 ? 0.196 5.065 14.975 1.00 88.50 264 GLU A O 1
ATOM 2056 N N . GLN A 1 265 ? -2.043 5.118 15.105 1.00 91.75 265 GLN A N 1
ATOM 2057 C CA . GLN A 1 265 ? -2.144 6.384 15.834 1.00 91.75 265 GLN A CA 1
ATOM 2058 C C . GLN A 1 265 ? -2.600 6.238 17.284 1.00 91.75 265 GLN A C 1
ATOM 2060 O O . GLN A 1 265 ? -2.585 7.234 18.000 1.00 91.75 265 GLN A O 1
ATOM 2065 N N . VAL A 1 266 ? -2.962 5.025 17.709 1.00 93.94 266 VAL A N 1
ATOM 2066 C CA . VAL A 1 266 ? -3.477 4.732 19.051 1.00 93.94 266 VAL A CA 1
ATOM 2067 C C . VAL A 1 266 ? -2.463 3.928 19.860 1.00 93.94 266 VAL A C 1
ATOM 2069 O O . VAL A 1 266 ? -1.732 3.097 19.309 1.00 93.94 266 VAL A O 1
ATOM 2072 N N . GLU A 1 267 ? -2.426 4.181 21.167 1.00 93.69 267 GLU A N 1
ATOM 2073 C CA . GLU A 1 267 ? -1.647 3.410 22.144 1.00 93.69 267 GLU A CA 1
ATOM 2074 C C . GLU A 1 267 ? -2.504 2.420 22.938 1.00 93.69 267 GLU A C 1
ATOM 2076 O O . GLU A 1 267 ? -2.106 1.268 23.118 1.00 93.69 267 GLU A O 1
ATOM 2081 N N . THR A 1 268 ? -3.677 2.865 23.404 1.00 95.88 268 THR A N 1
ATOM 2082 C CA . THR A 1 268 ? -4.599 2.063 24.211 1.00 95.88 268 THR A CA 1
ATOM 2083 C C . THR A 1 268 ? -5.997 2.033 23.597 1.00 95.88 268 THR A C 1
ATOM 2085 O O . THR A 1 268 ? -6.613 3.069 23.357 1.00 95.88 268 THR A O 1
ATOM 2088 N N . LEU A 1 269 ? -6.535 0.837 23.382 1.00 97.75 269 LEU A N 1
ATOM 2089 C CA . LEU A 1 269 ? -7.939 0.618 23.061 1.00 97.75 269 LEU A CA 1
ATOM 2090 C C . LEU A 1 269 ? -8.751 0.544 24.360 1.00 97.75 269 LEU A C 1
ATOM 2092 O O . LEU A 1 269 ? -8.495 -0.306 25.210 1.00 97.75 269 LEU A O 1
ATOM 2096 N N . VAL A 1 270 ? -9.756 1.399 24.504 1.00 98.00 270 VAL A N 1
ATOM 2097 C CA . VAL A 1 270 ? -10.726 1.346 25.601 1.00 98.00 270 VAL A CA 1
AT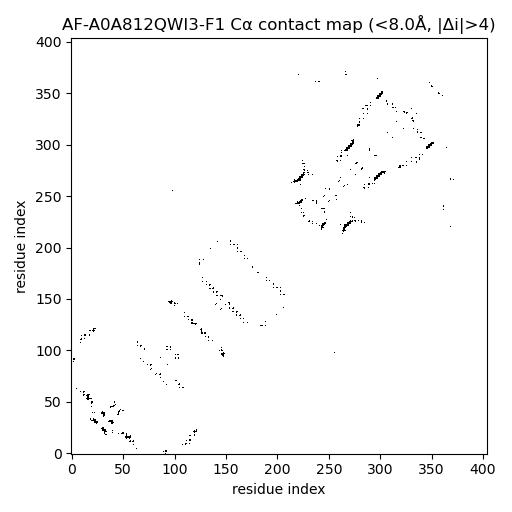OM 2098 C C . VAL A 1 270 ? -12.038 0.802 25.051 1.00 98.00 270 VAL A C 1
ATOM 2100 O O . VAL A 1 270 ? -12.709 1.462 24.259 1.00 98.00 270 VAL A O 1
ATOM 2103 N N . LEU A 1 271 ? -12.403 -0.414 25.453 1.00 98.38 271 LEU A N 1
ATOM 2104 C CA . LEU A 1 271 ? -13.664 -1.046 25.075 1.00 98.38 271 LEU A CA 1
ATOM 2105 C C . LEU A 1 271 ? -14.747 -0.694 26.098 1.00 98.38 271 LEU A C 1
ATOM 2107 O O . LEU A 1 271 ? -14.686 -1.151 27.238 1.00 98.38 271 LEU A O 1
ATOM 2111 N N . LEU A 1 272 ? -15.776 0.043 25.682 1.00 98.12 272 LEU A N 1
ATOM 2112 C CA . LEU A 1 272 ? -16.981 0.265 26.483 1.00 98.12 272 LEU A CA 1
ATOM 2113 C C . LEU A 1 272 ? -17.932 -0.912 26.307 1.00 98.12 272 LEU A C 1
ATOM 2115 O O . LEU A 1 272 ? -18.773 -0.947 25.397 1.00 98.12 272 LEU A O 1
ATOM 2119 N N . ALA A 1 273 ? -17.764 -1.897 27.180 1.00 98.19 273 ALA A N 1
ATOM 2120 C CA . ALA A 1 273 ? -18.421 -3.181 27.086 1.00 98.19 273 ALA A CA 1
ATOM 2121 C C . ALA A 1 273 ? -19.875 -3.094 27.556 1.00 98.19 273 ALA A C 1
ATOM 2123 O O . ALA A 1 273 ? -20.187 -3.358 28.711 1.00 98.19 273 ALA A O 1
ATOM 2124 N N . SER A 1 274 ? -20.752 -2.687 26.635 1.00 97.69 274 SER A N 1
ATOM 2125 C CA . SER A 1 274 ? -22.213 -2.785 26.753 1.00 97.69 274 SER A CA 1
ATOM 2126 C C . SER A 1 274 ? -22.706 -4.166 26.291 1.00 97.69 274 SER A C 1
ATOM 2128 O O . SER A 1 274 ? -22.021 -4.799 25.480 1.00 97.69 274 SER A O 1
ATOM 2130 N N . PRO A 1 275 ? -23.913 -4.620 26.687 1.00 97.44 275 PRO A N 1
ATOM 2131 C CA . PRO A 1 275 ? -24.450 -5.939 26.313 1.00 97.44 275 PRO A CA 1
ATOM 2132 C C . PRO A 1 275 ? -24.468 -6.234 24.803 1.00 97.44 275 PRO A C 1
ATOM 2134 O O . PRO A 1 275 ? -24.465 -7.386 24.385 1.00 97.44 275 PRO A O 1
ATOM 2137 N N . SER A 1 276 ? -24.472 -5.191 23.969 1.00 96.62 276 SER A N 1
ATOM 2138 C CA . SER A 1 276 ? -24.537 -5.293 22.508 1.00 96.62 276 SER A CA 1
ATOM 2139 C C . SER A 1 276 ? -23.262 -4.834 21.794 1.00 96.62 276 SER A C 1
ATOM 2141 O O . SER A 1 276 ? -23.255 -4.739 20.570 1.00 96.62 276 SER A O 1
ATOM 2143 N N . VAL A 1 277 ? -22.161 -4.555 22.506 1.00 97.44 277 VAL A N 1
ATOM 2144 C CA . VAL A 1 277 ? -20.921 -4.099 21.848 1.00 97.44 277 VAL A CA 1
ATOM 2145 C C . VAL A 1 277 ? -20.360 -5.158 20.901 1.00 97.44 277 VAL A C 1
ATOM 2147 O O . VAL A 1 277 ? -19.947 -4.845 19.787 1.00 97.44 277 VAL A O 1
ATOM 2150 N N . LEU A 1 278 ? -20.424 -6.429 21.304 1.00 97.62 278 LEU A N 1
ATOM 2151 C CA . LEU A 1 278 ? -19.892 -7.539 20.518 1.00 97.62 278 LEU A CA 1
ATOM 2152 C C . LEU A 1 278 ? -20.782 -7.877 19.319 1.00 97.62 278 LEU A C 1
ATOM 2154 O O . LEU A 1 278 ? -20.323 -8.555 18.415 1.00 97.62 278 LEU A O 1
ATOM 2158 N N . THR A 1 279 ? -22.018 -7.378 19.242 1.00 96.06 279 THR A N 1
ATOM 2159 C CA . THR A 1 279 ? -22.878 -7.610 18.069 1.00 96.06 279 THR A CA 1
ATOM 2160 C C . THR A 1 279 ? -22.607 -6.625 16.929 1.00 96.06 279 THR A C 1
ATOM 2162 O O . THR A 1 279 ? -23.163 -6.758 15.842 1.00 96.06 279 THR A O 1
ATOM 2165 N N . ARG A 1 280 ? -21.731 -5.630 17.133 1.00 95.38 280 ARG A N 1
ATOM 2166 C CA . ARG A 1 280 ? -21.297 -4.696 16.087 1.00 95.38 280 ARG A CA 1
ATOM 2167 C C . ARG A 1 280 ? -20.004 -5.190 15.449 1.00 95.38 280 ARG A C 1
ATOM 2169 O O . ARG A 1 280 ? -18.945 -5.154 16.070 1.00 95.38 280 ARG A O 1
ATOM 2176 N N . LYS A 1 281 ? -20.074 -5.543 14.160 1.00 95.56 281 LYS A N 1
ATOM 2177 C CA . LYS A 1 281 ? -18.914 -6.002 13.374 1.00 95.56 281 LYS A CA 1
ATOM 2178 C C . LYS A 1 281 ? -17.698 -5.072 13.453 1.00 95.56 281 LYS A C 1
ATOM 2180 O O . LYS A 1 281 ? -16.576 -5.550 13.535 1.00 95.56 281 LYS A O 1
ATOM 2185 N N . TRP A 1 282 ? -17.903 -3.756 13.510 1.00 95.62 282 TRP A N 1
ATOM 2186 C CA . TRP A 1 282 ? -16.801 -2.790 13.603 1.00 95.62 282 TRP A CA 1
ATOM 2187 C C . TRP A 1 282 ? -16.092 -2.811 14.958 1.00 95.62 282 TRP A C 1
ATOM 2189 O O . TRP A 1 282 ? -14.867 -2.836 14.979 1.00 95.62 282 TRP A O 1
ATOM 2199 N N . CYS A 1 283 ? -16.827 -2.939 16.066 1.00 97.19 283 CYS A N 1
ATOM 2200 C CA . CYS A 1 283 ? -16.223 -3.113 17.390 1.00 97.19 283 CYS A CA 1
ATOM 2201 C C . CYS A 1 283 ? -15.407 -4.411 17.465 1.00 97.19 283 CYS A C 1
ATOM 2203 O O . CYS A 1 283 ? -14.320 -4.449 18.034 1.00 97.19 283 CYS A O 1
ATOM 2205 N N . LEU A 1 284 ? -15.890 -5.484 16.831 1.00 97.50 284 LEU A N 1
ATOM 2206 C CA . LEU A 1 284 ? -15.121 -6.724 16.715 1.00 97.50 284 LEU A CA 1
ATOM 2207 C C . LEU A 1 284 ? -13.869 -6.548 15.858 1.00 97.50 284 LEU A C 1
ATOM 2209 O O . LEU A 1 284 ? -12.809 -7.041 16.231 1.00 97.50 284 LEU A O 1
ATOM 2213 N N . ALA A 1 285 ? -13.971 -5.845 14.730 1.00 97.00 285 ALA A N 1
ATOM 2214 C CA . ALA A 1 285 ? -12.832 -5.577 13.862 1.00 97.00 285 ALA A CA 1
ATOM 2215 C C . ALA A 1 285 ? -11.741 -4.777 14.588 1.00 97.00 285 ALA A C 1
ATOM 2217 O O . ALA A 1 285 ? -10.559 -5.095 14.457 1.00 97.00 285 ALA A O 1
ATOM 2218 N N . GLU A 1 286 ? -12.133 -3.790 15.396 1.00 98.00 286 GLU A N 1
ATOM 2219 C CA . GLU A 1 286 ? -11.236 -3.038 16.277 1.00 98.00 286 GLU A CA 1
ATOM 2220 C C . GLU A 1 286 ? -10.553 -3.964 17.291 1.00 98.00 286 GLU A C 1
ATOM 2222 O O . GLU A 1 286 ? -9.330 -3.952 17.403 1.00 98.00 286 GLU A O 1
ATOM 2227 N N . LEU A 1 287 ? -11.308 -4.836 17.966 1.00 98.31 287 LEU A N 1
ATOM 2228 C CA . LEU A 1 287 ? -10.755 -5.782 18.941 1.00 98.31 287 LEU A CA 1
ATOM 2229 C C . LEU A 1 287 ? -9.793 -6.796 18.316 1.00 98.31 287 LEU A C 1
ATOM 2231 O O . LEU A 1 287 ? -8.721 -7.049 18.866 1.00 98.31 287 LEU A O 1
ATOM 2235 N N . VAL A 1 288 ? -10.146 -7.361 17.157 1.00 98.06 288 VAL A N 1
ATOM 2236 C CA . VAL A 1 288 ? -9.276 -8.289 16.417 1.00 98.06 288 VAL A CA 1
ATOM 2237 C C . VAL A 1 288 ? -7.984 -7.578 16.027 1.00 98.06 288 VAL A C 1
ATOM 2239 O O . VAL A 1 288 ? -6.886 -8.106 16.212 1.00 98.06 288 VAL A O 1
ATOM 2242 N N . THR A 1 289 ? -8.111 -6.346 15.535 1.00 96.94 289 THR A N 1
ATOM 2243 C CA . THR A 1 289 ? -6.978 -5.513 15.134 1.00 96.94 289 THR A CA 1
ATOM 2244 C C . THR A 1 289 ? -6.074 -5.188 16.322 1.00 96.94 289 THR A C 1
ATOM 2246 O O . THR A 1 289 ? -4.856 -5.345 16.220 1.00 96.94 289 THR A O 1
ATOM 2249 N N . ALA A 1 290 ? -6.651 -4.797 17.460 1.00 97.56 290 ALA A N 1
ATOM 2250 C CA . ALA A 1 290 ? -5.912 -4.512 18.683 1.00 97.56 290 ALA A CA 1
ATOM 2251 C C . ALA A 1 290 ? -5.154 -5.738 19.191 1.00 97.56 290 ALA A C 1
ATOM 2253 O O . ALA A 1 290 ? -3.956 -5.641 19.458 1.00 97.56 290 ALA A O 1
ATOM 2254 N N . ARG A 1 291 ? -5.800 -6.909 19.215 1.00 97.88 291 ARG A N 1
ATOM 2255 C CA . ARG A 1 291 ? -5.154 -8.173 19.583 1.00 97.88 291 ARG A CA 1
ATOM 2256 C C . ARG A 1 291 ? -3.981 -8.504 18.664 1.00 97.88 291 ARG A C 1
ATOM 2258 O O . ARG A 1 291 ? -2.897 -8.806 19.153 1.00 97.88 291 ARG A O 1
ATOM 2265 N N . PHE A 1 292 ? -4.168 -8.444 17.344 1.00 95.44 292 PHE A N 1
ATOM 2266 C CA . PHE A 1 292 ? -3.103 -8.783 16.392 1.00 95.44 292 PHE A CA 1
ATOM 2267 C C . PHE A 1 292 ? -1.929 -7.815 16.407 1.00 95.44 292 PHE A C 1
ATOM 2269 O O . PHE A 1 292 ? -0.805 -8.211 16.099 1.00 95.44 292 PHE A O 1
ATOM 2276 N N . ARG A 1 293 ? -2.172 -6.552 16.754 1.00 94.56 293 ARG A N 1
ATOM 2277 C CA . ARG A 1 293 ? -1.119 -5.542 16.871 1.00 94.56 293 ARG A CA 1
ATOM 2278 C C . ARG A 1 293 ? -0.537 -5.420 18.276 1.00 94.56 293 ARG A C 1
ATOM 2280 O O . ARG A 1 293 ? 0.392 -4.640 18.443 1.00 94.56 293 ARG A O 1
ATOM 2287 N N . GLY A 1 294 ? -1.047 -6.173 19.252 1.00 95.00 294 GLY A N 1
ATOM 2288 C CA . GLY A 1 294 ? -0.611 -6.069 20.644 1.00 95.00 294 GLY A CA 1
ATOM 2289 C C . GLY A 1 294 ? -0.887 -4.692 21.254 1.00 95.00 294 GLY A C 1
ATOM 2290 O O . GLY A 1 294 ? -0.101 -4.218 22.067 1.00 95.00 294 GLY A O 1
ATOM 2291 N N . ILE A 1 295 ? -1.968 -4.027 20.837 1.00 94.81 295 ILE A N 1
ATOM 2292 C CA . ILE A 1 295 ? -2.375 -2.729 21.389 1.00 94.81 295 ILE A CA 1
ATOM 2293 C C . ILE A 1 295 ? -2.889 -2.950 22.813 1.00 94.81 295 ILE A C 1
ATOM 2295 O O . ILE A 1 295 ? -3.719 -3.837 23.047 1.00 94.81 295 ILE A O 1
ATOM 2299 N N . SER A 1 296 ? -2.412 -2.135 23.763 1.00 95.44 296 SER A N 1
ATOM 2300 C CA . SER A 1 296 ? -2.887 -2.177 25.149 1.00 95.44 296 SER A CA 1
ATOM 2301 C C . SER A 1 296 ? -4.401 -2.026 25.151 1.00 95.44 296 SER A C 1
ATOM 2303 O O . SER A 1 296 ? -4.927 -1.113 24.526 1.00 95.44 296 SER A O 1
ATOM 2305 N N . THR A 1 297 ? -5.122 -2.942 25.787 1.00 97.38 297 THR A N 1
ATOM 2306 C CA . THR A 1 297 ? -6.586 -2.911 25.774 1.00 97.38 297 THR A CA 1
ATOM 2307 C C . THR A 1 297 ? -7.102 -2.902 27.202 1.00 97.38 297 THR A C 1
ATOM 2309 O O . THR A 1 297 ? -6.661 -3.698 28.032 1.00 97.38 297 THR A O 1
ATOM 2312 N N . VAL A 1 298 ? -8.029 -1.989 27.480 1.00 97.75 298 VAL A N 1
ATOM 2313 C CA . VAL A 1 298 ? -8.734 -1.867 28.756 1.00 97.75 298 VAL A CA 1
ATOM 2314 C C . VAL A 1 298 ? -10.225 -1.973 28.477 1.00 97.75 298 VAL A C 1
ATOM 2316 O O . VAL A 1 298 ? -10.760 -1.274 27.620 1.00 97.75 298 VAL A O 1
ATOM 2319 N N . MET A 1 299 ? -10.906 -2.858 29.188 1.00 98.38 299 MET A N 1
ATOM 2320 C CA . MET A 1 299 ? -12.345 -3.041 29.086 1.00 98.38 299 MET A CA 1
ATOM 2321 C C . MET A 1 299 ? -13.034 -2.322 30.241 1.00 98.38 299 MET A C 1
ATOM 2323 O O . MET A 1 299 ? -12.817 -2.661 31.399 1.00 98.38 299 MET A O 1
ATOM 2327 N N . VAL A 1 300 ? -13.901 -1.365 29.926 1.00 97.81 300 VAL A N 1
ATOM 2328 C CA . VAL A 1 300 ? -14.819 -0.751 30.888 1.00 97.81 300 VAL A CA 1
ATOM 2329 C C . VAL A 1 300 ? -16.144 -1.498 30.796 1.00 97.81 300 VAL A C 1
ATOM 2331 O O . VAL A 1 300 ? -16.927 -1.306 29.864 1.00 97.81 300 VAL A O 1
ATOM 2334 N N . LYS A 1 301 ? -16.358 -2.414 31.738 1.00 97.88 301 LYS A N 1
ATOM 2335 C CA . LYS A 1 301 ? -17.544 -3.256 31.851 1.00 97.88 301 LYS A CA 1
ATOM 2336 C C . LYS A 1 301 ? -18.721 -2.430 32.356 1.00 97.88 301 LYS A C 1
ATOM 2338 O O . LYS A 1 301 ? -18.715 -1.968 33.495 1.00 97.88 301 LYS A O 1
ATOM 2343 N N . LEU A 1 302 ? -19.733 -2.285 31.506 1.00 97.00 302 LEU A N 1
ATOM 2344 C CA . LEU A 1 302 ? -20.998 -1.651 31.861 1.00 97.00 302 LEU A CA 1
ATOM 2345 C C . LEU A 1 302 ? -21.946 -2.670 32.513 1.00 97.00 302 LEU A C 1
ATOM 2347 O O . LEU A 1 302 ? -21.717 -3.883 32.389 1.00 97.00 302 LEU A O 1
ATOM 2351 N N . PRO A 1 303 ? -23.013 -2.204 33.189 1.00 96.06 303 PRO A N 1
ATOM 2352 C CA . PRO A 1 303 ? -24.051 -3.087 33.702 1.00 96.06 303 PRO A CA 1
ATOM 2353 C C . PRO A 1 303 ? -24.565 -4.036 32.613 1.00 96.06 303 PRO A C 1
ATOM 2355 O O . PRO A 1 303 ? -24.631 -3.680 31.434 1.00 96.06 303 PRO A O 1
ATOM 2358 N N . ASP A 1 304 ? -24.875 -5.266 33.018 1.00 95.81 304 ASP A N 1
ATOM 2359 C CA . ASP A 1 304 ? -25.437 -6.325 32.169 1.00 95.81 304 ASP A CA 1
ATOM 2360 C C . ASP A 1 304 ? -24.531 -6.839 31.038 1.00 95.81 304 ASP A C 1
ATOM 2362 O O . ASP A 1 304 ? -24.945 -7.681 30.238 1.00 95.81 304 ASP A O 1
ATOM 2366 N N . PHE A 1 305 ? -23.278 -6.386 30.951 1.00 97.31 305 PHE A N 1
ATOM 2367 C CA . PHE A 1 305 ? -22.319 -7.016 30.054 1.00 97.31 305 PHE A CA 1
ATOM 2368 C C . PHE A 1 305 ? -21.800 -8.327 30.637 1.00 97.31 305 PHE A C 1
ATOM 2370 O O . PHE A 1 305 ? -21.284 -8.385 31.758 1.00 97.31 305 PHE A O 1
ATOM 2377 N N . PHE A 1 306 ? -21.851 -9.375 29.823 1.00 97.31 306 PHE A N 1
ATOM 2378 C CA . PHE A 1 306 ? -21.294 -10.680 30.143 1.00 97.31 306 PHE A CA 1
ATOM 2379 C C . PHE A 1 306 ? -20.238 -11.051 29.110 1.00 97.31 306 PHE A C 1
ATOM 2381 O O . PHE A 1 306 ? -20.418 -10.853 27.908 1.00 97.31 306 PHE A O 1
ATOM 2388 N N . LEU A 1 307 ? -19.126 -11.610 29.589 1.00 97.94 307 LEU A N 1
ATOM 2389 C CA . LEU A 1 307 ? -18.122 -12.182 28.703 1.00 97.94 307 LEU A CA 1
ATOM 2390 C C . LEU A 1 307 ? -18.735 -13.372 27.945 1.00 97.94 307 LEU A C 1
ATOM 2392 O O . LEU A 1 307 ? -19.443 -14.179 28.553 1.00 97.94 307 LEU A O 1
ATOM 2396 N N . PRO A 1 308 ? -18.457 -13.514 26.639 1.00 97.25 308 PRO A N 1
ATOM 2397 C CA . PRO A 1 308 ? -19.053 -14.569 25.833 1.00 97.25 308 PRO A CA 1
ATOM 2398 C C . PRO A 1 308 ? -18.579 -15.953 26.306 1.00 97.25 308 PRO A C 1
ATOM 2400 O O . PRO A 1 308 ? -17.378 -16.199 26.482 1.00 97.25 308 PRO A O 1
ATOM 2403 N N . THR A 1 309 ? -19.527 -16.871 26.506 1.00 98.00 309 THR A N 1
ATOM 2404 C CA . THR A 1 309 ? -19.264 -18.287 26.823 1.00 98.00 309 THR A CA 1
ATOM 2405 C C . THR A 1 309 ? -18.703 -19.021 25.600 1.00 98.00 309 THR A C 1
ATOM 2407 O O . THR A 1 309 ? -18.825 -18.536 24.476 1.00 98.00 309 THR A O 1
ATOM 2410 N N . GLU A 1 310 ? -18.083 -20.196 25.772 1.00 98.00 310 GLU A N 1
ATOM 2411 C CA . GLU A 1 310 ? -17.604 -20.975 24.611 1.00 98.00 310 GLU A CA 1
ATOM 2412 C C . GLU A 1 310 ? -18.740 -21.361 23.656 1.00 98.00 310 GLU A C 1
ATOM 2414 O O . GLU A 1 310 ? -18.557 -21.303 22.443 1.00 98.00 310 GLU A O 1
ATOM 2419 N N . GLU A 1 311 ? -19.924 -21.677 24.179 1.00 97.88 311 GLU A N 1
ATOM 2420 C CA . GLU A 1 311 ? -21.112 -21.968 23.367 1.00 97.88 311 GLU A CA 1
ATOM 2421 C C . GLU A 1 311 ? -21.542 -20.752 22.532 1.00 97.88 311 GLU A C 1
ATOM 2423 O O . GLU A 1 311 ? -21.833 -20.873 21.338 1.00 97.88 311 GLU A O 1
ATOM 2428 N N . HIS A 1 312 ? -21.513 -19.553 23.126 1.00 96.75 312 HIS A N 1
ATOM 2429 C CA . HIS A 1 312 ? -21.791 -18.313 22.403 1.00 96.75 312 HIS A CA 1
ATOM 2430 C C . HIS A 1 312 ? -20.736 -18.043 21.321 1.00 96.75 312 HIS A C 1
ATOM 2432 O O . HIS A 1 312 ? -21.073 -17.645 20.212 1.00 96.75 312 HIS A O 1
ATOM 2438 N N . ILE A 1 313 ? -19.459 -18.313 21.609 1.00 97.88 313 ILE A N 1
ATOM 2439 C CA . ILE A 1 313 ? -18.357 -18.151 20.649 1.00 97.88 313 ILE A CA 1
ATOM 2440 C C . ILE A 1 313 ? -18.500 -19.121 19.464 1.00 97.88 313 ILE A C 1
ATOM 2442 O O . ILE A 1 313 ? -18.249 -18.732 18.325 1.00 97.88 313 ILE A O 1
ATOM 2446 N N . GLN A 1 314 ? -18.916 -20.368 19.706 1.00 97.12 314 GLN A N 1
ATOM 2447 C CA . GLN A 1 314 ? -19.139 -21.364 18.650 1.00 97.12 314 GLN A CA 1
ATOM 2448 C C . GLN A 1 314 ? -20.356 -21.037 17.773 1.00 97.12 314 GLN A C 1
ATOM 2450 O O . GLN A 1 314 ? -20.360 -21.337 16.583 1.00 97.12 314 GLN A O 1
ATOM 2455 N N . SER A 1 315 ? -21.381 -20.405 18.346 1.00 96.56 315 SER A N 1
ATOM 2456 C CA . SER A 1 315 ? -22.596 -19.988 17.633 1.00 96.56 315 SER A CA 1
ATOM 2457 C C . SER A 1 315 ? -22.533 -18.557 17.087 1.00 96.56 315 SER A C 1
ATOM 2459 O O . SER A 1 315 ? -23.488 -18.088 16.469 1.00 96.56 315 SER A O 1
ATOM 2461 N N . PHE A 1 316 ? -21.410 -17.862 17.273 1.00 95.88 316 PHE A N 1
ATOM 2462 C CA . PHE A 1 316 ? -21.297 -16.423 17.046 1.00 95.88 316 PHE A CA 1
ATOM 2463 C C . PHE A 1 316 ? -21.586 -15.993 15.603 1.00 95.88 316 PHE A C 1
ATOM 2465 O O . PHE A 1 316 ? -22.266 -14.993 15.385 1.00 95.88 316 PHE A O 1
ATOM 2472 N N . GLU A 1 317 ? -21.137 -16.786 14.624 1.00 95.19 317 GLU A N 1
ATOM 2473 C CA . GLU A 1 317 ? -21.377 -16.551 13.191 1.00 95.19 317 GLU A CA 1
ATOM 2474 C C . GLU A 1 317 ? -22.871 -16.467 12.850 1.00 95.19 317 GLU A C 1
ATOM 2476 O O . GLU A 1 317 ? -23.269 -15.710 11.973 1.00 95.19 317 GLU A O 1
ATOM 2481 N N . LYS A 1 318 ? -23.711 -17.211 13.579 1.00 95.38 318 LYS A N 1
ATOM 2482 C CA . LYS A 1 318 ? -25.167 -17.210 13.387 1.00 95.38 318 LYS A CA 1
ATOM 2483 C C . LYS A 1 318 ? -25.846 -16.024 14.072 1.00 95.38 318 LYS A C 1
ATOM 2485 O O . LYS A 1 318 ? -26.950 -15.654 13.690 1.00 95.38 318 LYS A O 1
ATOM 2490 N N . THR A 1 319 ? -25.211 -15.464 15.100 1.00 93.31 319 THR A N 1
ATOM 2491 C CA . THR A 1 319 ? -25.799 -14.438 15.973 1.00 93.31 319 THR A CA 1
ATOM 2492 C C . THR A 1 319 ? -25.539 -13.023 15.466 1.00 93.31 319 THR A C 1
ATOM 2494 O O . THR A 1 319 ? -26.377 -12.142 15.651 1.00 93.31 319 THR A O 1
ATOM 2497 N N . VAL A 1 320 ? -24.383 -12.783 14.840 1.00 93.62 320 VAL A N 1
ATOM 2498 C CA . VAL A 1 320 ? -23.997 -11.453 14.358 1.00 93.62 320 VAL A CA 1
ATOM 2499 C C . VAL A 1 320 ? -24.155 -11.384 12.839 1.00 93.62 320 VAL A C 1
ATOM 2501 O O . VAL A 1 320 ? -23.315 -11.937 12.124 1.00 93.62 320 VAL A O 1
ATOM 2504 N N . PRO A 1 321 ? -25.201 -10.706 12.323 1.00 87.06 321 PRO A N 1
ATOM 2505 C CA . PRO A 1 321 ? -25.357 -10.531 10.887 1.00 87.06 321 PRO A CA 1
ATOM 2506 C C . PRO A 1 321 ? -24.175 -9.735 10.323 1.00 87.06 321 PRO A C 1
ATOM 2508 O O . PRO A 1 321 ? -23.576 -8.899 11.005 1.00 87.06 321 PRO A O 1
ATOM 2511 N N . ASP A 1 322 ? -23.835 -10.010 9.066 1.00 92.31 322 ASP A N 1
ATOM 2512 C CA . ASP A 1 322 ? -22.791 -9.314 8.308 1.00 92.31 322 ASP A CA 1
ATOM 2513 C C . ASP A 1 322 ? -21.367 -9.436 8.880 1.00 92.31 322 ASP A C 1
ATOM 2515 O O . ASP A 1 322 ? -20.483 -8.655 8.521 1.00 92.31 322 ASP A O 1
ATOM 2519 N N . ILE A 1 323 ? -21.100 -10.400 9.770 1.00 93.25 323 ILE A N 1
ATOM 2520 C CA . ILE A 1 323 ? -19.737 -10.631 10.274 1.00 93.25 323 ILE A CA 1
ATOM 2521 C C . ILE A 1 323 ? -18.770 -11.025 9.146 1.00 93.25 323 ILE A C 1
ATOM 2523 O O . ILE A 1 323 ? -17.580 -10.717 9.205 1.00 93.25 323 ILE A O 1
ATOM 2527 N N . LEU A 1 324 ? -19.298 -11.645 8.084 1.00 90.06 324 LEU A N 1
ATOM 2528 C CA . LEU A 1 324 ? -18.550 -12.036 6.890 1.00 90.06 324 LEU A CA 1
ATOM 2529 C C . LEU A 1 324 ? -17.986 -10.831 6.123 1.00 90.06 324 LEU A C 1
ATOM 2531 O O . LEU A 1 324 ? -16.928 -10.955 5.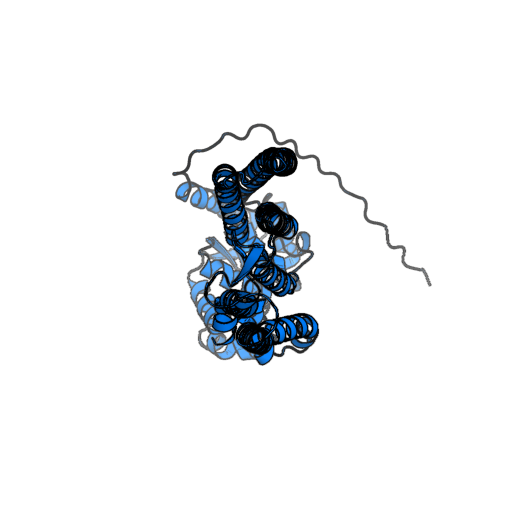510 1.00 90.06 324 LEU A O 1
ATOM 2535 N N . ASP A 1 325 ? -18.582 -9.641 6.249 1.00 89.94 325 ASP A N 1
ATOM 2536 C CA . ASP A 1 325 ? -18.058 -8.420 5.621 1.00 89.94 325 ASP A CA 1
ATOM 2537 C C . ASP A 1 325 ? -16.647 -8.068 6.117 1.00 89.94 325 ASP A C 1
ATOM 2539 O O . ASP A 1 325 ? -15.878 -7.402 5.418 1.00 89.94 325 ASP A O 1
ATOM 2543 N N . LEU A 1 326 ? -16.270 -8.532 7.316 1.00 90.62 326 LEU A N 1
ATOM 2544 C CA . LEU A 1 326 ? -14.928 -8.332 7.860 1.00 90.62 326 LEU A CA 1
ATOM 2545 C C . LEU A 1 326 ? -13.847 -9.079 7.063 1.00 90.62 326 LEU A C 1
ATOM 2547 O O . LEU A 1 326 ? -12.680 -8.675 7.085 1.00 90.62 326 LEU A O 1
ATOM 2551 N N . GLN A 1 327 ? -14.218 -10.094 6.276 1.00 84.94 327 GLN A N 1
ATOM 2552 C CA . GLN A 1 327 ? -13.279 -10.794 5.400 1.00 84.94 327 GLN A CA 1
ATOM 2553 C C . GLN A 1 327 ? -12.683 -9.866 4.337 1.00 84.94 327 GLN A C 1
ATOM 2555 O O . GLN A 1 327 ? -11.517 -10.029 3.971 1.00 84.94 327 GLN A O 1
ATOM 2560 N N . ALA A 1 328 ? -13.417 -8.831 3.907 1.00 80.38 328 ALA A N 1
ATOM 2561 C CA . ALA A 1 328 ? -12.896 -7.806 2.999 1.00 80.38 328 ALA A CA 1
ATOM 2562 C C . ALA A 1 328 ? -11.695 -7.042 3.593 1.00 80.38 328 ALA A C 1
ATOM 2564 O O . ALA A 1 328 ? -10.855 -6.521 2.856 1.00 80.38 328 ALA A O 1
ATOM 2565 N N . PHE A 1 329 ? -11.572 -7.022 4.924 1.00 83.38 329 PHE A N 1
ATOM 2566 C CA . PHE A 1 329 ? -10.458 -6.416 5.654 1.00 83.38 329 PHE A CA 1
ATOM 2567 C C . PHE A 1 329 ? -9.352 -7.421 6.006 1.00 83.38 329 PHE A C 1
ATOM 2569 O O . PHE A 1 329 ? -8.301 -7.017 6.508 1.00 83.38 329 PHE A O 1
ATOM 2576 N N . GLY A 1 330 ? -9.539 -8.700 5.664 1.00 83.12 330 GLY A N 1
ATOM 2577 C CA . GLY A 1 330 ? -8.641 -9.795 6.021 1.00 83.12 330 GLY A CA 1
ATOM 2578 C C . GLY A 1 330 ? -8.869 -10.330 7.434 1.00 83.12 330 GLY A C 1
ATOM 2579 O O . GLY A 1 330 ? -7.938 -10.880 8.009 1.00 83.12 330 GLY A O 1
ATOM 2580 N N . ILE A 1 331 ? -10.067 -10.140 7.995 1.00 92.56 331 ILE A N 1
ATOM 2581 C CA . ILE A 1 331 ? -10.459 -10.654 9.311 1.00 92.56 331 ILE A CA 1
ATOM 2582 C C . ILE A 1 331 ? -11.426 -11.822 9.095 1.00 92.56 331 ILE A C 1
ATOM 2584 O O . ILE A 1 331 ? -12.561 -11.628 8.660 1.00 92.56 331 ILE A O 1
ATOM 2588 N N . GLY A 1 332 ? -10.961 -13.041 9.359 1.00 92.12 332 GLY A N 1
ATOM 2589 C CA . GLY A 1 332 ? -11.760 -14.260 9.261 1.00 92.12 332 GLY A CA 1
ATOM 2590 C C . GLY A 1 332 ? -12.449 -14.634 10.575 1.00 92.12 332 GLY A C 1
ATOM 2591 O O . GLY A 1 332 ? -12.125 -14.125 11.648 1.00 92.12 332 GLY A O 1
ATOM 2592 N N . MET A 1 333 ? -13.371 -15.600 10.516 1.00 95.69 333 MET A N 1
ATOM 2593 C CA . MET A 1 333 ? -14.082 -16.083 11.710 1.00 95.69 333 MET A CA 1
ATOM 2594 C C . MET A 1 333 ? -13.146 -16.664 12.775 1.00 95.69 333 MET A C 1
ATOM 2596 O O . MET A 1 333 ? -13.361 -16.436 13.962 1.00 95.69 333 MET A O 1
ATOM 2600 N N . ALA A 1 334 ? -12.067 -17.344 12.375 1.00 95.44 334 ALA A N 1
ATOM 2601 C CA . ALA A 1 334 ? -11.061 -17.845 13.313 1.00 95.44 334 ALA A CA 1
ATOM 2602 C C . ALA A 1 334 ? -10.419 -16.712 14.141 1.00 95.44 334 ALA A C 1
ATOM 2604 O O . ALA A 1 334 ? -10.178 -16.876 15.342 1.00 95.44 334 ALA A O 1
ATOM 2605 N N . ASP A 1 335 ? -10.207 -15.548 13.522 1.00 96.44 335 ASP A N 1
ATOM 2606 C CA . ASP A 1 335 ? -9.626 -14.370 14.164 1.00 96.44 335 ASP A CA 1
ATOM 2607 C C . ASP A 1 335 ? -10.604 -13.772 15.179 1.00 96.44 335 ASP A C 1
ATOM 2609 O O . ASP A 1 335 ? -10.215 -13.467 16.312 1.00 96.44 335 ASP A O 1
ATOM 2613 N N . VAL A 1 336 ? -11.887 -13.680 14.806 1.00 97.56 336 VAL A N 1
ATOM 2614 C CA . VAL A 1 336 ? -12.981 -13.225 15.679 1.00 97.56 336 VAL A CA 1
ATOM 2615 C C . VAL A 1 336 ? -13.112 -14.150 16.887 1.00 97.56 336 VAL A C 1
ATOM 2617 O O . VAL A 1 336 ? -12.994 -13.696 18.024 1.00 97.56 336 VAL A O 1
ATOM 2620 N N . THR A 1 337 ? -13.262 -15.458 16.669 1.00 97.88 337 THR A N 1
ATOM 2621 C CA . THR A 1 337 ? -13.382 -16.468 17.732 1.00 97.88 337 THR A CA 1
ATOM 2622 C C . THR A 1 337 ? -12.181 -16.434 18.680 1.00 97.88 337 THR A C 1
ATOM 2624 O O . THR A 1 337 ? -12.351 -16.428 19.900 1.00 97.88 337 THR A O 1
ATOM 2627 N N . GLY A 1 338 ? -10.955 -16.365 18.151 1.00 97.62 338 GLY A N 1
ATOM 2628 C CA . GLY A 1 338 ? -9.760 -16.242 18.984 1.00 97.62 338 GLY A CA 1
ATOM 2629 C C . GLY A 1 338 ? -9.733 -14.945 19.801 1.00 97.62 338 GLY A C 1
ATOM 2630 O O . GLY A 1 338 ? -9.252 -14.942 20.934 1.00 97.62 338 GLY A O 1
ATOM 2631 N N . THR A 1 339 ? -10.266 -13.853 19.251 1.00 98.38 339 THR A N 1
ATOM 2632 C CA . THR A 1 339 ? -10.323 -12.547 19.920 1.00 98.38 339 THR A CA 1
ATOM 2633 C C . THR A 1 339 ? -11.359 -12.528 21.036 1.00 98.38 339 THR A C 1
ATOM 2635 O O . THR A 1 339 ? -11.067 -12.032 22.121 1.00 98.38 339 THR A O 1
ATOM 2638 N N . LEU A 1 340 ? -12.521 -13.154 20.834 1.00 98.25 340 LEU A N 1
ATOM 2639 C CA . LEU A 1 340 ? -13.536 -13.298 21.881 1.00 98.25 340 LEU A CA 1
ATOM 2640 C C . LEU A 1 340 ? -13.020 -14.092 23.091 1.00 98.25 340 LEU A C 1
ATOM 2642 O O . LEU A 1 340 ? -13.361 -13.772 24.226 1.00 98.25 340 LEU A O 1
ATOM 2646 N N . ARG A 1 341 ? -12.156 -15.092 22.873 1.00 98.25 341 ARG A N 1
ATOM 2647 C CA . ARG A 1 341 ? -11.476 -15.800 23.972 1.00 98.25 341 ARG A CA 1
ATOM 2648 C C . ARG A 1 341 ? -10.434 -14.923 24.660 1.00 98.25 341 ARG A C 1
ATOM 2650 O O . ARG A 1 341 ? -10.374 -14.896 25.885 1.00 98.25 341 ARG A O 1
ATOM 2657 N N . TRP A 1 342 ? -9.638 -14.197 23.875 1.00 98.19 342 TRP A N 1
ATOM 2658 C CA . TRP A 1 342 ? -8.615 -13.278 24.381 1.00 98.19 342 TRP A CA 1
ATOM 2659 C C . TRP A 1 342 ? -9.195 -12.159 25.257 1.00 98.19 342 TRP A C 1
ATOM 2661 O O . TRP A 1 342 ? -8.560 -11.799 26.244 1.00 98.19 342 TRP A O 1
ATOM 2671 N N . LEU A 1 343 ? -10.418 -11.685 24.984 1.00 97.88 343 LEU A N 1
ATOM 2672 C CA . LEU A 1 343 ? -11.112 -10.693 25.819 1.00 97.88 343 LEU A CA 1
ATOM 2673 C C . LEU A 1 343 ? -11.175 -11.069 27.307 1.00 97.88 343 LEU A C 1
ATOM 2675 O O . LEU A 1 343 ? -11.191 -10.184 28.154 1.00 97.88 343 LEU A O 1
ATOM 2679 N N . ARG A 1 344 ? -11.177 -12.364 27.649 1.00 97.75 344 ARG A N 1
ATOM 2680 C CA . ARG A 1 344 ? -11.192 -12.820 29.051 1.00 97.75 344 ARG A CA 1
ATOM 2681 C C . ARG A 1 344 ? -9.903 -12.492 29.813 1.00 97.75 344 ARG A C 1
ATOM 2683 O O . ARG A 1 344 ? -9.920 -12.485 31.036 1.00 97.75 344 ARG A O 1
ATOM 2690 N N . ALA A 1 345 ? -8.801 -12.251 29.103 1.00 97.31 345 ALA A N 1
ATOM 2691 C CA . ALA A 1 345 ? -7.504 -11.896 29.677 1.00 97.31 345 ALA A CA 1
ATOM 2692 C C . ALA A 1 345 ? -7.243 -10.376 29.688 1.00 97.31 345 ALA A C 1
ATOM 2694 O O . ALA A 1 345 ? -6.189 -9.938 30.143 1.00 97.31 345 ALA A O 1
ATOM 2695 N N . VAL A 1 346 ? -8.169 -9.569 29.159 1.00 97.06 346 VAL A N 1
ATOM 2696 C CA . VAL A 1 346 ? -8.033 -8.109 29.065 1.00 97.06 346 VAL A CA 1
ATOM 2697 C C . VAL A 1 346 ? -8.303 -7.456 30.427 1.00 97.06 346 VAL A C 1
ATOM 2699 O O . VAL A 1 346 ? -9.212 -7.868 31.152 1.00 97.06 346 VAL A O 1
ATOM 2702 N N . SER A 1 347 ? -7.531 -6.415 30.771 1.00 96.50 347 SER A N 1
ATOM 2703 C CA . SER A 1 347 ? -7.738 -5.640 32.005 1.00 96.50 347 SER A CA 1
ATOM 2704 C C . SER A 1 347 ? -9.161 -5.089 32.044 1.00 96.50 347 SER A C 1
ATOM 2706 O O . SER A 1 347 ? -9.596 -4.449 31.087 1.00 96.50 347 SER A O 1
ATOM 2708 N N . THR A 1 348 ? -9.890 -5.356 33.126 1.00 97.31 348 THR A N 1
ATOM 2709 C CA . THR A 1 348 ? -11.312 -5.021 33.239 1.00 97.31 348 THR A CA 1
ATOM 2710 C C . THR A 1 348 ? -11.554 -4.075 34.406 1.00 97.31 348 THR A C 1
ATOM 2712 O O . THR A 1 348 ? -11.214 -4.393 35.542 1.00 97.31 348 THR A O 1
ATOM 2715 N N . LEU A 1 349 ? -12.199 -2.947 34.123 1.00 96.94 349 LEU A N 1
ATOM 2716 C CA . LEU A 1 349 ? -12.728 -1.991 35.091 1.00 96.94 349 LEU A CA 1
ATOM 2717 C C . LEU A 1 349 ? -14.251 -2.113 35.085 1.00 96.94 349 LEU A C 1
ATOM 2719 O O . LEU A 1 349 ? -14.845 -2.150 34.011 1.00 96.94 349 LEU A O 1
ATOM 2723 N N . SER A 1 350 ? -14.892 -2.212 36.246 1.00 96.88 350 SER A N 1
ATOM 2724 C CA . SER A 1 350 ? -16.357 -2.317 36.329 1.00 96.88 350 SER A CA 1
ATOM 2725 C C . SER A 1 350 ? -16.956 -0.971 36.706 1.00 96.88 350 SER A C 1
ATOM 2727 O O . SER A 1 350 ? -16.470 -0.352 37.641 1.00 96.88 350 SER A O 1
ATOM 2729 N N . LEU A 1 351 ? -18.004 -0.546 35.997 1.00 95.69 351 LEU A N 1
ATOM 2730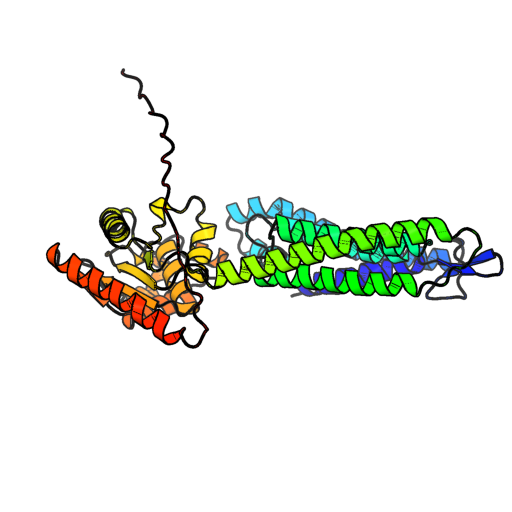 C CA . LEU A 1 351 ? -18.764 0.665 36.305 1.00 95.69 351 LEU A CA 1
ATOM 2731 C C . LEU A 1 351 ? -20.137 0.260 36.868 1.00 95.69 351 LEU A C 1
ATOM 2733 O O . LEU A 1 351 ? -20.999 -0.221 36.131 1.00 95.69 351 LEU A O 1
ATOM 2737 N N . SER A 1 352 ? -20.332 0.422 38.177 1.00 85.25 352 SER A N 1
ATOM 2738 C CA . SER A 1 352 ? -21.451 -0.107 38.971 1.00 85.25 352 SER A CA 1
ATOM 2739 C C . SER A 1 352 ? -22.722 0.760 38.969 1.00 85.25 352 SER A C 1
ATOM 2741 O O . SER A 1 352 ? -23.672 0.437 39.675 1.00 85.25 352 SER A O 1
ATOM 2743 N N . GLN A 1 353 ? -22.784 1.778 38.093 1.00 82.69 353 GLN A N 1
ATOM 2744 C CA . GLN A 1 353 ? -23.851 2.784 37.864 1.00 82.69 353 GLN A CA 1
ATOM 2745 C C . GLN A 1 353 ? -23.594 4.162 38.495 1.00 82.69 353 GLN A C 1
ATOM 2747 O O . GLN A 1 353 ? -24.230 5.133 38.081 1.00 82.69 353 GLN A O 1
ATOM 2752 N N . ARG A 1 354 ? -22.671 4.292 39.454 1.00 88.06 354 ARG A N 1
ATOM 2753 C CA . ARG A 1 354 ? -22.382 5.586 40.094 1.00 88.06 354 ARG A CA 1
ATOM 2754 C C . ARG A 1 354 ? -21.370 6.399 39.289 1.00 88.06 354 ARG A C 1
ATOM 2756 O O . ARG A 1 354 ? -20.364 5.872 38.834 1.00 88.06 354 ARG A O 1
ATOM 2763 N N . LEU A 1 355 ? -21.632 7.701 39.151 1.00 84.69 355 LEU A N 1
ATOM 2764 C CA . LEU A 1 355 ? -20.728 8.654 38.492 1.00 84.69 355 LEU A CA 1
ATOM 2765 C C . LEU A 1 355 ? -19.403 8.840 39.245 1.00 84.69 355 LEU A C 1
ATOM 2767 O O . LEU A 1 355 ? -18.401 9.123 38.607 1.00 84.69 355 LEU A O 1
ATOM 2771 N N . GLU A 1 356 ? -19.384 8.641 40.564 1.00 89.50 356 GLU A N 1
ATOM 2772 C CA . GLU A 1 356 ? -18.174 8.762 41.398 1.00 89.50 356 GLU A CA 1
ATOM 2773 C C . GLU A 1 356 ? -17.071 7.772 40.981 1.00 89.50 356 GLU A C 1
ATOM 2775 O O . GLU A 1 356 ? -15.888 8.082 41.052 1.00 89.50 356 GLU A O 1
ATOM 2780 N N . GLU A 1 357 ? -17.447 6.608 40.447 1.00 91.50 357 GLU A N 1
ATOM 2781 C CA . GLU A 1 357 ? -16.497 5.608 39.939 1.00 91.50 357 GLU A CA 1
ATOM 2782 C C . GLU A 1 357 ? -15.848 6.027 38.609 1.00 91.50 357 GLU A C 1
ATOM 2784 O O . GLU A 1 357 ? -14.885 5.407 38.155 1.00 91.50 357 GLU A O 1
ATOM 2789 N N . MET A 1 358 ? -16.359 7.084 37.964 1.00 94.19 358 MET A N 1
ATOM 2790 C CA . MET A 1 358 ? -15.770 7.618 36.738 1.00 94.19 358 MET A CA 1
ATOM 2791 C C . MET A 1 358 ? -14.366 8.158 36.990 1.00 94.19 358 MET A C 1
ATOM 2793 O O . MET A 1 358 ? -13.482 7.933 36.167 1.00 94.19 358 MET A O 1
ATOM 2797 N N . ASP A 1 359 ? -14.152 8.828 38.124 1.00 95.12 359 ASP A N 1
ATOM 2798 C CA . ASP A 1 359 ? -12.856 9.412 38.467 1.00 95.12 359 ASP A CA 1
ATOM 2799 C C . ASP A 1 359 ? -11.800 8.316 38.654 1.00 95.12 359 ASP A C 1
ATOM 2801 O O . ASP A 1 359 ? -10.705 8.408 38.097 1.00 95.12 359 ASP A O 1
ATOM 2805 N N . GLU A 1 360 ? -12.160 7.205 39.306 1.00 95.25 360 GLU A N 1
ATOM 2806 C CA . GLU A 1 360 ? -11.280 6.039 39.452 1.00 95.25 360 GLU A CA 1
ATOM 2807 C C . GLU A 1 360 ? -10.920 5.408 38.096 1.00 95.25 360 GLU A C 1
ATOM 2809 O O . GLU A 1 360 ? -9.766 5.034 37.853 1.00 95.25 360 GLU A O 1
ATOM 2814 N N . ILE A 1 361 ? -11.889 5.314 37.178 1.00 96.06 361 ILE A N 1
ATOM 2815 C CA . ILE A 1 361 ? -11.655 4.814 35.816 1.00 96.06 361 ILE A CA 1
ATOM 2816 C C . ILE A 1 361 ? -10.732 5.762 35.050 1.00 96.06 361 ILE A C 1
ATOM 2818 O O . ILE A 1 361 ? -9.794 5.305 34.391 1.00 96.06 361 ILE A O 1
ATOM 2822 N N . LEU A 1 362 ? -10.969 7.072 35.127 1.00 96.19 362 LEU A N 1
ATOM 2823 C CA . LEU A 1 362 ? -10.146 8.080 34.464 1.00 96.19 362 LEU A CA 1
ATOM 2824 C C . LEU A 1 362 ? -8.712 8.044 34.981 1.00 96.19 362 LEU A C 1
ATOM 2826 O O . LEU A 1 362 ? -7.779 8.061 34.176 1.00 96.19 362 LEU A O 1
ATOM 2830 N N . ASP A 1 363 ? -8.525 7.921 36.290 1.00 95.38 363 ASP A N 1
ATOM 2831 C CA . ASP A 1 363 ? -7.205 7.802 36.896 1.00 95.38 363 ASP A CA 1
ATOM 2832 C C . ASP A 1 363 ? -6.510 6.508 36.469 1.00 95.38 363 ASP A C 1
ATOM 2834 O O . ASP A 1 363 ? -5.343 6.540 36.069 1.00 95.38 363 ASP A O 1
ATOM 2838 N N . HIS A 1 364 ? -7.220 5.378 36.413 1.00 95.31 364 HIS A N 1
ATOM 2839 C CA . HIS A 1 364 ? -6.652 4.130 35.899 1.00 95.31 364 HIS A CA 1
ATOM 2840 C C . HIS A 1 364 ? -6.229 4.236 34.423 1.00 95.31 364 HIS A C 1
ATOM 2842 O O . HIS A 1 364 ? -5.142 3.784 34.038 1.00 95.31 364 HIS A O 1
ATOM 2848 N N . LEU A 1 365 ? -7.058 4.854 33.579 1.00 95.44 365 LEU A N 1
ATOM 2849 C CA . LEU A 1 365 ? -6.742 5.071 32.167 1.00 95.44 365 LEU A CA 1
ATOM 2850 C C . LEU A 1 365 ? -5.533 6.005 32.016 1.00 95.44 365 LEU A C 1
ATOM 2852 O O . LEU A 1 365 ? -4.598 5.688 31.276 1.00 95.44 365 LEU A O 1
ATOM 2856 N N . ARG A 1 366 ? -5.478 7.100 32.784 1.00 94.44 366 ARG A N 1
ATOM 2857 C CA . ARG A 1 366 ? -4.336 8.032 32.825 1.00 94.44 366 ARG A CA 1
ATOM 2858 C C . ARG A 1 366 ? -3.050 7.356 33.307 1.00 94.44 366 ARG A C 1
ATOM 2860 O O . ARG A 1 366 ? -1.989 7.610 32.744 1.00 94.44 366 ARG A O 1
ATOM 2867 N N . LEU A 1 367 ? -3.123 6.450 34.281 1.00 93.25 367 LEU A N 1
ATOM 2868 C CA . LEU A 1 367 ? -1.966 5.673 34.744 1.00 93.25 367 LEU A CA 1
ATOM 2869 C C . LEU A 1 367 ? -1.482 4.663 33.696 1.00 93.25 367 LEU A C 1
ATOM 2871 O O . LEU A 1 367 ? -0.278 4.418 33.573 1.00 93.25 367 LEU A O 1
ATOM 2875 N N . THR A 1 368 ? -2.395 4.108 32.897 1.00 89.56 368 THR A N 1
ATOM 2876 C CA . THR A 1 368 ? -2.053 3.182 31.804 1.00 89.56 368 THR A CA 1
ATOM 2877 C C . THR A 1 368 ? -1.178 3.864 30.743 1.00 89.56 368 THR A C 1
ATOM 2879 O O . THR A 1 368 ? -0.224 3.251 30.257 1.00 89.56 368 THR A O 1
ATOM 2882 N N . LYS A 1 369 ? -1.403 5.163 30.480 1.00 80.88 369 LYS A N 1
ATOM 2883 C CA . LYS A 1 369 ? -0.553 5.998 29.605 1.00 80.88 369 LYS A CA 1
ATOM 2884 C C . LYS A 1 369 ? 0.919 6.008 30.053 1.00 80.88 369 LYS A C 1
ATOM 2886 O O . LYS A 1 369 ? 1.822 5.943 29.224 1.00 80.88 369 LYS A O 1
ATOM 2891 N N . GLY A 1 370 ? 1.181 6.030 31.363 1.00 72.50 370 GLY A N 1
ATOM 2892 C CA . GLY A 1 370 ? 2.545 6.058 31.908 1.00 72.50 370 GLY A CA 1
ATOM 2893 C C . GLY A 1 370 ? 3.339 4.767 31.672 1.00 72.50 370 GLY A C 1
ATOM 2894 O O . GLY A 1 370 ? 4.535 4.819 31.383 1.00 72.50 370 GLY A O 1
ATOM 2895 N N . LYS A 1 371 ? 2.679 3.601 31.738 1.00 74.62 371 LYS A N 1
ATOM 2896 C CA . LYS A 1 371 ? 3.336 2.294 31.546 1.00 74.62 371 LYS A CA 1
ATOM 2897 C C . LYS A 1 371 ? 3.738 2.040 30.093 1.00 74.62 371 LYS A C 1
ATOM 2899 O O . LYS A 1 371 ? 4.807 1.480 29.858 1.00 74.62 371 LYS A O 1
ATOM 2904 N N . ALA A 1 372 ? 2.918 2.470 29.131 1.00 65.69 372 ALA A N 1
ATOM 2905 C CA . ALA A 1 372 ? 3.233 2.332 27.707 1.00 65.69 372 ALA A CA 1
ATOM 2906 C C . ALA A 1 372 ? 4.522 3.093 27.345 1.00 65.69 372 ALA A C 1
ATOM 2908 O O . ALA A 1 372 ? 5.415 2.537 26.700 1.00 65.69 372 ALA A O 1
ATOM 2909 N N . ASN A 1 373 ? 4.665 4.318 27.860 1.00 59.19 373 ASN A N 1
ATOM 2910 C CA . ASN A 1 373 ? 5.838 5.159 27.625 1.00 59.19 373 ASN A CA 1
ATOM 2911 C C . ASN A 1 373 ? 7.104 4.616 28.293 1.00 59.19 373 ASN A C 1
ATOM 2913 O O . ASN A 1 373 ? 8.154 4.604 27.661 1.00 59.19 373 ASN A O 1
ATOM 2917 N N . ALA A 1 374 ? 7.010 4.080 29.515 1.00 60.50 374 ALA A N 1
ATOM 2918 C CA . ALA A 1 374 ? 8.165 3.499 30.205 1.00 60.50 374 ALA A CA 1
ATOM 2919 C C . ALA A 1 374 ? 8.771 2.289 29.464 1.00 60.50 374 ALA A C 1
ATOM 2921 O O . ALA A 1 374 ? 9.974 2.058 29.555 1.00 60.50 374 ALA A O 1
ATOM 2922 N N . SER A 1 375 ? 7.968 1.540 28.697 1.00 56.41 375 SER A N 1
ATOM 2923 C CA . SER A 1 375 ? 8.480 0.444 27.859 1.00 56.41 375 SER A CA 1
ATOM 2924 C C . SER A 1 375 ? 9.184 0.921 26.577 1.00 56.41 375 SER A C 1
ATOM 2926 O O . SER A 1 375 ? 10.032 0.205 26.049 1.00 56.41 375 SER A O 1
ATOM 2928 N N . ASN A 1 376 ? 8.878 2.138 26.109 1.00 50.31 376 ASN A N 1
ATOM 2929 C CA . ASN A 1 376 ? 9.431 2.734 24.885 1.00 50.31 376 ASN A CA 1
ATOM 2930 C C . ASN A 1 376 ? 10.552 3.763 25.145 1.00 50.31 376 ASN A C 1
ATOM 2932 O O . ASN A 1 376 ? 11.250 4.155 24.212 1.00 50.31 376 ASN A O 1
ATOM 2936 N N . ASP A 1 377 ? 10.756 4.183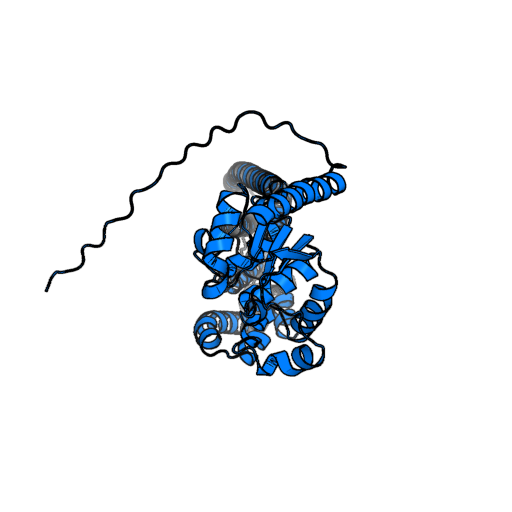 26.397 1.00 44.91 377 ASP A N 1
ATOM 2937 C CA . ASP A 1 377 ? 11.687 5.249 26.809 1.00 44.91 377 ASP A CA 1
ATOM 2938 C C . ASP A 1 377 ? 13.183 4.873 26.763 1.00 44.91 377 ASP A C 1
ATOM 2940 O O . ASP A 1 377 ? 14.038 5.622 27.230 1.00 44.91 377 ASP A O 1
ATOM 2944 N N . SER A 1 378 ? 13.537 3.746 26.141 1.00 46.91 378 SER A N 1
ATOM 2945 C CA . SER A 1 378 ? 14.914 3.485 25.700 1.00 46.91 378 SER A CA 1
ATOM 2946 C C . SER A 1 378 ? 15.298 4.263 24.425 1.00 46.91 378 SER A C 1
ATOM 2948 O O . SER A 1 378 ? 16.430 4.150 23.956 1.00 46.91 378 SER A O 1
ATOM 2950 N N . ALA A 1 379 ? 14.395 5.089 23.877 1.00 42.84 379 ALA A N 1
ATOM 2951 C CA . ALA A 1 379 ? 14.653 6.003 22.763 1.00 42.84 379 ALA A CA 1
ATOM 2952 C C . ALA A 1 379 ? 14.816 7.471 23.238 1.00 42.84 379 ALA A C 1
ATOM 2954 O O . ALA A 1 379 ? 14.121 7.905 24.157 1.00 42.84 379 ALA A O 1
ATOM 2955 N N . PRO A 1 380 ? 15.717 8.270 22.629 1.00 35.88 380 PRO A N 1
ATOM 2956 C CA . PRO A 1 380 ? 16.068 9.607 23.116 1.00 35.88 380 PRO A CA 1
ATOM 2957 C C . PRO A 1 380 ? 14.904 10.609 23.015 1.00 35.88 380 PRO A C 1
ATOM 2959 O O . PRO A 1 380 ? 14.346 10.829 21.939 1.00 35.88 380 PRO A O 1
ATOM 2962 N N . LYS A 1 381 ? 14.575 11.259 24.141 1.00 36.03 381 LYS A N 1
ATOM 2963 C CA . LYS A 1 381 ? 13.546 12.307 24.242 1.00 36.03 381 LYS A CA 1
ATOM 2964 C C . LYS A 1 381 ? 14.028 13.623 23.628 1.00 36.03 381 LYS A C 1
ATOM 2966 O O . LYS A 1 381 ? 14.983 14.218 24.120 1.00 36.03 381 LYS A O 1
ATOM 2971 N N . LEU A 1 382 ? 13.326 14.115 22.604 1.00 34.69 382 LEU A N 1
ATOM 2972 C CA . LEU A 1 382 ? 13.378 15.527 22.209 1.00 34.69 382 LEU A CA 1
ATOM 2973 C C . LEU A 1 382 ? 12.375 16.329 23.048 1.00 34.69 382 LEU A C 1
ATOM 2975 O O . LEU A 1 382 ? 11.205 15.968 23.143 1.00 34.69 382 LEU A O 1
ATOM 2979 N N . THR A 1 383 ? 12.847 17.417 23.647 1.00 39.62 383 THR A N 1
ATOM 2980 C CA . THR A 1 383 ? 12.069 18.376 24.440 1.00 39.62 383 THR A CA 1
ATOM 2981 C C . THR A 1 383 ? 11.145 19.217 23.547 1.00 39.62 383 THR A C 1
ATOM 2983 O O . THR A 1 383 ? 11.627 19.879 22.629 1.00 39.62 383 THR A O 1
ATOM 2986 N N . ASP A 1 384 ? 9.836 19.189 23.820 1.00 35.81 384 ASP A N 1
ATOM 2987 C CA . ASP A 1 384 ? 8.772 19.941 23.126 1.00 35.81 384 ASP A CA 1
ATOM 2988 C C . ASP A 1 384 ? 8.453 21.198 23.968 1.00 35.81 384 ASP A C 1
ATOM 2990 O O . ASP A 1 384 ? 7.844 21.085 25.033 1.00 35.81 384 ASP A O 1
ATOM 2994 N N . SER A 1 385 ? 8.907 22.385 23.544 1.00 39.06 385 SER A N 1
ATOM 2995 C CA . SER A 1 385 ? 8.375 23.666 24.032 1.00 39.06 385 SER A CA 1
ATOM 2996 C C . SER A 1 385 ? 7.528 24.311 22.937 1.00 39.06 385 SER A C 1
ATOM 2998 O O . SER A 1 385 ? 7.878 24.264 21.760 1.00 39.06 385 SER A O 1
ATOM 3000 N N . ASP A 1 386 ? 6.426 24.920 23.367 1.00 36.28 386 ASP A N 1
ATOM 3001 C CA . ASP A 1 386 ? 5.484 25.747 22.605 1.00 36.28 386 ASP A CA 1
ATOM 3002 C C . ASP A 1 386 ? 4.522 25.036 21.648 1.00 36.28 386 ASP A C 1
ATOM 3004 O O . ASP A 1 386 ? 4.751 24.883 20.447 1.00 36.28 386 ASP A O 1
ATOM 3008 N N . ARG A 1 387 ? 3.330 24.727 22.177 1.00 30.69 387 ARG A N 1
ATOM 3009 C CA . ARG A 1 387 ? 2.114 24.567 21.371 1.00 30.69 387 ARG A CA 1
ATOM 3010 C C . ARG A 1 387 ? 0.944 25.321 21.991 1.00 30.69 387 ARG A C 1
ATOM 3012 O O . ARG A 1 387 ? 0.269 24.831 22.890 1.00 30.69 387 ARG A O 1
ATOM 3019 N N . VAL A 1 388 ? 0.713 26.517 21.455 1.00 29.38 388 VAL A N 1
ATOM 3020 C CA . VAL A 1 388 ? -0.539 27.271 21.565 1.00 29.38 388 VAL A CA 1
ATOM 3021 C C . VAL A 1 388 ? -1.575 26.593 20.663 1.00 29.38 388 VAL A C 1
ATOM 3023 O O . VAL A 1 388 ? -1.338 26.409 19.470 1.00 29.38 388 VAL A O 1
ATOM 3026 N N . ILE A 1 389 ? -2.705 26.186 21.240 1.00 28.45 389 ILE A N 1
ATOM 3027 C CA . ILE A 1 389 ? -3.851 25.619 20.520 1.00 28.45 389 ILE A CA 1
ATOM 3028 C C . ILE A 1 389 ? -4.777 26.780 20.142 1.00 28.45 389 ILE A C 1
ATOM 3030 O O . ILE A 1 389 ? -5.400 27.380 21.013 1.00 28.45 389 ILE A O 1
ATOM 3034 N N . LEU A 1 390 ? -4.860 27.086 18.848 1.00 29.59 390 LEU A N 1
ATOM 3035 C CA . LEU A 1 390 ? -5.929 27.896 18.264 1.00 29.59 390 LEU A CA 1
ATOM 3036 C C . LEU A 1 390 ? -7.021 26.934 17.786 1.00 29.59 390 LEU A C 1
ATOM 3038 O O . LEU A 1 390 ? -6.765 26.094 16.924 1.00 29.59 390 LEU A O 1
ATOM 3042 N N . ALA A 1 391 ? -8.210 27.028 18.375 1.00 28.67 391 ALA A N 1
ATOM 3043 C CA . ALA A 1 391 ? -9.405 26.357 17.884 1.00 28.67 391 ALA A CA 1
ATOM 3044 C C . ALA A 1 391 ? -10.276 27.403 17.181 1.00 28.67 391 ALA A C 1
ATOM 3046 O O . ALA A 1 391 ? -10.885 28.235 17.848 1.00 28.67 391 ALA A O 1
ATOM 3047 N N . ASP A 1 392 ? -10.311 27.353 15.851 1.00 29.17 392 ASP A N 1
ATOM 3048 C CA . ASP A 1 392 ? -11.358 27.994 15.056 1.00 29.17 392 ASP A CA 1
ATOM 3049 C C . ASP A 1 392 ? -12.522 27.003 14.931 1.00 29.17 392 ASP A C 1
ATOM 3051 O O . ASP A 1 392 ? -12.329 25.836 14.574 1.00 29.17 392 ASP A O 1
ATOM 3055 N N . GLN A 1 393 ? -13.726 27.452 15.279 1.00 31.16 393 GLN A N 1
ATOM 3056 C CA . GLN A 1 393 ? -14.971 26.743 15.007 1.00 31.16 393 GLN A CA 1
ATOM 3057 C C . GLN A 1 393 ? -15.608 27.381 13.775 1.00 31.16 393 GLN A C 1
ATOM 3059 O O . GLN A 1 393 ? -16.080 28.514 13.849 1.00 31.16 393 GLN A O 1
ATOM 3064 N N . ASP A 1 394 ? -15.667 26.652 12.663 1.00 28.41 394 ASP A N 1
ATOM 3065 C CA . ASP A 1 394 ? -16.526 27.046 11.547 1.00 28.41 394 ASP A CA 1
ATOM 3066 C C . ASP A 1 394 ? -18.005 26.909 11.966 1.00 28.41 394 ASP A C 1
ATOM 3068 O O . ASP A 1 394 ? -18.412 25.846 12.455 1.00 28.41 394 ASP A O 1
ATOM 3072 N N . PRO A 1 395 ? -18.842 27.945 11.779 1.00 36.03 395 PRO A N 1
ATOM 3073 C CA . PRO A 1 395 ? -20.262 27.862 12.081 1.00 36.03 395 PRO A CA 1
ATOM 3074 C C . PRO A 1 395 ? -20.973 26.958 11.065 1.00 36.03 395 PRO A C 1
ATOM 3076 O O . PRO A 1 395 ? -20.930 27.180 9.855 1.00 36.03 395 PRO A O 1
ATOM 3079 N N . GLN A 1 396 ? -21.666 25.934 11.565 1.00 36.12 396 GLN A N 1
ATOM 3080 C CA . GLN A 1 396 ? -22.554 25.102 10.752 1.00 36.12 396 GLN A CA 1
ATOM 3081 C C . GLN A 1 396 ? -23.770 25.915 10.266 1.00 36.12 396 GLN A C 1
ATOM 3083 O O . GLN A 1 396 ? -24.327 26.698 11.041 1.00 36.12 396 GLN A O 1
ATOM 3088 N N . PRO A 1 397 ? -24.237 25.713 9.020 1.00 38.53 397 PRO A N 1
ATOM 3089 C CA . PRO A 1 397 ? -25.455 26.344 8.533 1.00 38.53 397 PRO A CA 1
ATOM 3090 C C . PRO A 1 397 ? -26.685 25.778 9.255 1.00 38.53 397 PRO A C 1
ATOM 3092 O O . PRO A 1 397 ? -26.918 24.570 9.293 1.00 38.53 397 PRO A O 1
ATOM 3095 N N . VAL A 1 398 ? -27.483 26.683 9.820 1.00 43.41 398 VAL A N 1
ATOM 3096 C CA . VAL A 1 398 ? -28.771 26.395 10.456 1.00 43.41 398 VAL A CA 1
ATOM 3097 C C . VAL A 1 398 ? -29.752 25.899 9.391 1.00 43.41 398 VAL A C 1
ATOM 3099 O O . VAL A 1 398 ? -30.139 26.652 8.499 1.00 43.41 398 VAL A O 1
ATOM 3102 N N . LEU A 1 399 ? -30.164 24.633 9.485 1.00 39.34 399 LEU A N 1
ATOM 3103 C CA . LEU A 1 399 ? -31.295 24.100 8.727 1.00 39.34 399 LEU A CA 1
ATOM 3104 C C . LEU A 1 399 ? -32.591 24.670 9.323 1.00 39.34 399 LEU A C 1
ATOM 3106 O O . LEU A 1 399 ? -33.013 24.268 10.407 1.00 39.34 399 LEU A O 1
ATOM 3110 N N . THR A 1 400 ? -33.230 25.603 8.624 1.00 52.75 400 THR A N 1
ATOM 3111 C CA . THR A 1 400 ? -34.610 26.004 8.903 1.00 52.75 400 THR A CA 1
ATOM 3112 C C . THR A 1 400 ? -35.561 24.949 8.336 1.00 52.75 400 THR A C 1
ATOM 3114 O O . THR A 1 400 ? -35.583 24.689 7.134 1.00 52.75 400 THR A O 1
ATOM 3117 N N . LEU A 1 401 ? -36.338 24.311 9.212 1.00 44.97 401 LEU A N 1
ATOM 3118 C CA . LEU A 1 401 ? -37.469 23.473 8.811 1.00 44.97 401 LEU A CA 1
ATOM 3119 C C . LEU A 1 401 ? -38.632 24.370 8.351 1.00 44.97 401 LEU A C 1
ATOM 3121 O O . LEU A 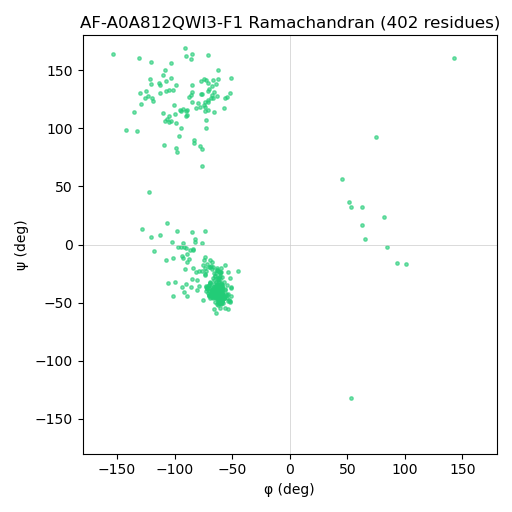1 401 ? -38.849 25.422 8.959 1.00 44.97 401 LEU A O 1
ATOM 3125 N N . PRO A 1 402 ? -39.388 23.977 7.311 1.00 51.34 402 PRO A N 1
ATOM 3126 C CA . PRO A 1 402 ? -40.605 24.677 6.938 1.00 51.34 402 PRO A CA 1
ATOM 3127 C C . PRO A 1 402 ? -41.681 24.432 8.000 1.00 51.34 402 PRO A C 1
ATOM 3129 O O . PRO A 1 402 ? -41.879 23.308 8.461 1.00 51.34 402 PRO A O 1
ATOM 3132 N N . VAL A 1 403 ? -42.347 25.513 8.392 1.00 54.34 403 VAL A N 1
ATOM 3133 C CA . VAL A 1 403 ? -43.575 25.478 9.184 1.00 54.34 403 VAL A CA 1
ATOM 3134 C C . VAL A 1 403 ? -44.722 25.217 8.210 1.00 54.34 403 VAL A C 1
ATOM 3136 O O . VAL A 1 403 ? -44.946 26.037 7.319 1.00 54.34 403 VAL A O 1
ATOM 3139 N N . GLU A 1 404 ? -45.416 24.094 8.382 1.00 61.09 404 GLU A N 1
ATOM 3140 C CA . GLU A 1 404 ? -46.798 23.893 7.925 1.00 61.09 404 GLU A CA 1
ATOM 3141 C C . GLU A 1 404 ? -47.713 23.747 9.139 1.00 61.09 404 GLU A C 1
ATOM 3143 O O . GLU A 1 404 ? -47.313 23.037 10.095 1.00 61.09 404 GLU A O 1
#

Foldseek 3Di:
DVLLVCLVCLLVLLLQLCQLLLWAADPVRWIARPVDNPHTPPCDDPSVVSNVVSVVSVCSSVVSLVVLVVLVVCVVVCVVVVVPVSCVVCVSQQVFWQVVLSCVSSVVSVLSSQLSCLSSPRDVLSSLVSLLVSLLVVLVCCLVVVGGPDNVVSLVSLVVSLVVLVVSLVVLVVDDPDDPPRPVSSVVSNVVSVVSNVVSVVSSVVSVVVVVVQQPALQAAEEEQEDCPFCVVVSVVLCVLRVRYDYCVPPPPDLSCLLVNLQRRYQEYEYAQDQCSLLDLSSLLSLLSCVVNVRQYEYEAEPPGDQADLVCLVCVPVRRPPNCVCVVVVQDSVSSSVSSVCVVVHHYDYDPPDPVCVVVVSVVSVVVSVVSCVVVVVDDDDDDDDDDDDDDDDDDDDDDDDDD

Organism: Symbiodinium pilosum (NCBI:txid2952)

Mean predicted aligned error: 8.36 Å

pLDDT: mean 87.99, std 15.54, range [28.41, 98.44]

Secondary structure (DSSP, 8-state):
-HHHHHHHHHHHHHHHHHGGG-EEE-TTS-EEESS-TTSBSSSSHHHHHHHHHHHHHHHHHHHHHHHHHHHHHHHHHHHHTT-HHHHHHTHHHHTTBPTT-TTHHHHHHHHHHHHHHGGGSSSHHHHHHHHHHHHHHHHHHHHHH--BSSHHHHHHHHHHHHHHHHHHHHHHTTS---STT-HHHHHHHHHHHHHHHHHHHHHHHHHHHHHHHHHH--SEEEEEE--TTTTHHHHHHHHHHSTTEE-HHHH-S-GGGHHHHHHHHEEEEEEEE-TTGGGSHHHHHHHHHHHHHT-EEEEEE-TT--PPPHHHHHTHHHHSTTGGGGGGGT--HHHHHHHHHHGGGSEEEE--S-TTHHHHHHHHHHHHHHHHHHHHTTSPPPP----------PPPP--PPPP-

Nearest PDB structures (foldseek):
  7dfv-assembly1_B  TM=6.365E-01  e=1.250E-03  Arabidopsis thaliana
  5tec-assembly2_B  TM=6.436E-01  e=4.399E-03  Arabidopsis thaliana
  4ivn-assembly1_A  TM=4.464E-01  e=7.746E-01  Vibrio vulnificus YJ016
  7en7-assembly1_A  TM=3.743E-01  e=6.735E-01  Escherichia coli K-12

Solvent-accessible surface area (backbone atoms only — not comparable to full-atom values): 23022 Å² total; per-residue (Å²): 109,70,68,53,51,50,64,68,45,37,47,58,47,37,33,58,24,40,45,63,58,20,49,38,84,41,100,86,78,49,37,20,21,71,91,40,74,86,38,48,66,71,73,46,72,72,37,34,55,43,41,51,53,15,54,61,48,38,50,56,52,52,50,51,52,52,49,46,51,51,47,58,67,46,43,65,63,38,59,76,66,66,43,58,67,60,53,62,75,48,32,78,59,41,68,60,24,30,93,92,32,42,64,52,50,52,52,53,51,52,52,40,46,53,59,37,47,28,70,45,42,77,48,67,68,59,21,52,49,49,52,50,53,53,40,51,52,48,36,50,50,41,70,73,65,50,37,39,58,47,70,68,58,40,53,52,51,40,50,50,36,52,53,52,54,53,53,52,54,59,48,63,77,68,59,78,80,88,59,95,80,55,59,64,67,51,52,52,49,53,51,53,47,64,56,49,50,59,53,50,52,50,50,50,50,51,49,50,52,49,47,51,52,50,68,75,45,56,75,19,56,32,31,53,42,58,30,71,89,85,37,38,69,59,50,51,52,50,36,69,75,38,85,44,44,44,43,60,93,81,75,56,93,50,79,84,47,53,59,56,45,53,72,62,26,38,53,27,41,34,35,44,34,41,71,58,22,81,59,34,55,65,47,43,51,49,50,37,49,31,63,76,68,69,42,48,54,38,34,42,37,35,72,84,43,72,83,75,48,72,69,52,52,74,46,36,79,81,72,26,79,70,49,69,63,39,44,84,77,73,44,48,70,70,48,49,46,52,35,59,58,49,55,77,77,45,51,72,45,78,51,91,80,58,73,76,56,48,58,58,49,50,51,52,56,58,52,50,57,55,56,60,47,67,76,56,59,90,52,89,84,80,86,88,79,88,81,86,86,83,82,84,78,83,81,79,83,82,82,79,77,86,87,128

Sequence (404 aa):
MLGSLALLFFIAFCTAALEPFQCQPHPNGSSTMASNIGALCNFTGEHFDLCLIGGLLAILPAGFLTLALWVIRELPRRRLAADERFVRTFSFMVLRFRPGCEAFAVFNMVRNAMFAFAPVIPLPSASLLLIYVLLYATAVVVVLVRPWRFSWAAYTEVLLCGVFLVVLFQGTFLVPQTGADSGPPMVMCSIAIGLLLPGLALISLASVVQHVRHKYRKQFHFFLSHQKKASGSLARLLKMELREAFLDADNLTDLTQLLPILTEQVETLVLLASPSVLTRKWCLAELVTARFRGISTVMVKLPDFFLPTEEHIQSFEKTVPDILDLQAFGIGMADVTGTLRWLRAVSTLSLSQRLEEMDEILDHLRLTKGKANASNDSAPKLTDSDRVILADQDPQPVLTLPVE